Protein AF-0000000079966047 (afdb_homodimer)

Structure (mmCIF, N/CA/C/O backbone):
data_AF-0000000079966047-model_v1
#
loop_
_entity.id
_entity.type
_entity.pdbx_description
1 polymer 'Acyl-CoA thioesteras-like protein'
#
loop_
_atom_site.group_PDB
_atom_site.id
_atom_site.type_symbol
_atom_site.label_atom_id
_atom_site.label_alt_id
_atom_site.label_comp_id
_atom_site.label_asym_id
_atom_site.label_entity_id
_atom_site.label_seq_id
_atom_site.pdbx_PDB_ins_code
_atom_site.Cartn_x
_atom_site.Cartn_y
_atom_site.Cartn_z
_atom_site.occupancy
_atom_site.B_iso_or_equiv
_atom_site.auth_seq_id
_atom_site.auth_comp_id
_atom_site.auth_asym_id
_atom_site.auth_atom_id
_atom_site.pdbx_PDB_model_num
ATOM 1 N N . MET A 1 1 ? 0.87 34.688 -10.836 1 70.75 1 MET A N 1
ATOM 2 C CA . MET A 1 1 ? 0.702 35.031 -9.422 1 70.75 1 MET A CA 1
ATOM 3 C C . MET A 1 1 ? 1.287 33.938 -8.531 1 70.75 1 MET A C 1
ATOM 5 O O . MET A 1 1 ? 1.235 32.75 -8.883 1 70.75 1 MET A O 1
ATOM 9 N N . THR A 1 2 ? 1.997 34.312 -7.418 1 87.06 2 THR A N 1
ATOM 10 C CA . THR A 1 2 ? 2.645 33.406 -6.492 1 87.06 2 THR A CA 1
ATOM 11 C C . THR A 1 2 ? 1.641 32.844 -5.48 1 87.06 2 THR A C 1
ATOM 13 O O . THR A 1 2 ? 0.663 33.531 -5.145 1 87.06 2 THR A O 1
ATOM 16 N N . PRO A 1 3 ? 1.768 31.641 -5.086 1 93.75 3 PRO A N 1
ATOM 17 C CA . PRO A 1 3 ? 0.869 31.078 -4.07 1 93.75 3 PRO A CA 1
ATOM 18 C C . PRO A 1 3 ? 0.879 31.875 -2.77 1 93.75 3 PRO A C 1
ATOM 20 O O . PRO A 1 3 ? 1.898 32.469 -2.42 1 93.75 3 PRO A O 1
ATOM 23 N N . ILE A 1 4 ? -0.196 31.906 -2.059 1 94.44 4 ILE A N 1
ATOM 24 C CA . ILE A 1 4 ? -0.324 32.688 -0.82 1 94.44 4 ILE A CA 1
ATOM 25 C C . ILE A 1 4 ? 0.439 31.969 0.3 1 94.44 4 ILE A C 1
ATOM 27 O O . ILE A 1 4 ? 0.406 30.75 0.406 1 94.44 4 ILE A O 1
ATOM 31 N N . PRO A 1 5 ? 1.106 32.75 1.156 1 94.44 5 PRO A N 1
ATOM 32 C CA . PRO A 1 5 ? 1.844 32.125 2.268 1 94.44 5 PRO A CA 1
ATOM 33 C C . PRO A 1 5 ? 0.932 31.406 3.258 1 94.44 5 PRO A C 1
ATOM 35 O O . PRO A 1 5 ? -0.256 31.734 3.354 1 94.44 5 PRO A O 1
ATOM 38 N N . TYR A 1 6 ? 1.547 30.469 4.004 1 95.62 6 TYR A N 1
ATOM 39 C CA . TYR A 1 6 ? 0.713 29.703 4.914 1 95.62 6 TYR A CA 1
ATOM 40 C C . TYR A 1 6 ? 0.804 30.234 6.336 1 95.62 6 TYR A C 1
ATOM 42 O O . TYR A 1 6 ? 0.319 29.609 7.277 1 95.62 6 TYR A O 1
ATOM 50 N N . PHE A 1 7 ? 1.38 31.312 6.59 1 94.69 7 PHE A N 1
ATOM 51 C CA . PHE A 1 7 ? 1.262 32.125 7.793 1 94.69 7 PHE A CA 1
ATOM 52 C C . PHE A 1 7 ? 1.474 33.594 7.469 1 94.69 7 PHE A C 1
ATOM 54 O O . PHE A 1 7 ? 2.064 33.938 6.438 1 94.69 7 PHE A O 1
ATOM 61 N N . ASP A 1 8 ? 0.95 34.469 8.297 1 94.19 8 ASP A N 1
ATOM 62 C CA . ASP A 1 8 ? 1.024 35.906 7.984 1 94.19 8 ASP A CA 1
ATOM 63 C C . ASP A 1 8 ? 2.064 36.594 8.859 1 94.19 8 ASP A C 1
ATOM 65 O O . ASP A 1 8 ? 2.816 35.938 9.586 1 94.19 8 ASP A O 1
ATOM 69 N N . GLU A 1 9 ? 2.186 37.906 8.719 1 92.38 9 GLU A N 1
ATOM 70 C CA . GLU A 1 9 ? 3.197 38.719 9.406 1 92.38 9 GLU A CA 1
ATOM 71 C C . GLU A 1 9 ? 3 38.656 10.914 1 92.38 9 GLU A C 1
ATOM 73 O O . GLU A 1 9 ? 3.947 38.875 11.672 1 92.38 9 GLU A O 1
ATOM 78 N N . GLN A 1 10 ? 1.797 38.375 11.336 1 92.38 10 GLN A N 1
ATOM 79 C CA . GLN A 1 10 ? 1.496 38.25 12.758 1 92.38 10 GLN A CA 1
ATOM 80 C C . GLN A 1 10 ? 1.666 36.812 13.258 1 92.38 10 GLN A C 1
ATOM 82 O O . GLN A 1 10 ? 1.27 36.5 14.375 1 92.38 10 GLN A O 1
ATOM 87 N N . HIS A 1 11 ? 2.197 35.906 12.359 1 92.38 11 HIS A N 1
ATOM 88 C CA . HIS A 1 11 ? 2.502 34.531 12.672 1 92.38 11 HIS A CA 1
ATOM 89 C C . HIS A 1 11 ? 1.226 33.688 12.859 1 92.38 11 HIS A C 1
ATOM 91 O O . HIS A 1 11 ? 1.223 32.719 13.586 1 92.38 11 HIS A O 1
ATOM 97 N N . ARG A 1 12 ? 0.145 34.281 12.32 1 94.69 12 ARG A N 1
ATOM 98 C CA . ARG A 1 12 ? -1.071 33.469 12.297 1 94.69 12 ARG A CA 1
ATOM 99 C C . ARG A 1 12 ? -1.021 32.438 11.18 1 94.69 12 ARG A C 1
ATOM 101 O O . ARG A 1 12 ? -0.696 32.75 10.039 1 94.69 12 ARG A O 1
ATOM 108 N N . VAL A 1 13 ? -1.324 31.219 11.516 1 96.56 13 VAL A N 1
ATOM 109 C CA . VAL A 1 13 ? -1.108 30.078 10.625 1 96.56 13 VAL A CA 1
ATOM 110 C C . VAL A 1 13 ? -2.42 29.703 9.945 1 96.56 13 VAL A C 1
ATOM 112 O O . VAL A 1 13 ? -3.48 29.719 10.57 1 96.56 13 VAL A O 1
ATOM 115 N N . LEU A 1 14 ? -2.396 29.328 8.672 1 97.06 14 LEU A N 1
ATOM 116 C CA . LEU A 1 14 ? -3.576 29.016 7.867 1 97.06 14 LEU A CA 1
ATOM 117 C C . LEU A 1 14 ? -4.285 27.781 8.383 1 97.06 14 LEU A C 1
ATOM 119 O O . LEU A 1 14 ? -3.639 26.781 8.727 1 97.06 14 LEU A O 1
ATOM 123 N N . PRO A 1 15 ? -5.645 27.844 8.484 1 97.44 15 PRO A N 1
ATOM 124 C CA . PRO A 1 15 ? -6.402 26.641 8.805 1 97.44 15 PRO A CA 1
ATOM 125 C C . PRO A 1 15 ? -6.465 25.656 7.633 1 97.44 15 PRO A C 1
ATOM 127 O O . PRO A 1 15 ? -6.102 26.016 6.508 1 97.44 15 PRO A O 1
ATOM 130 N N . PHE A 1 16 ? -6.926 24.469 7.895 1 98.19 16 PHE A N 1
ATOM 131 C CA . PHE A 1 16 ? -6.82 23.375 6.938 1 98.19 16 PHE A CA 1
ATOM 132 C C . PHE A 1 16 ? -7.68 23.641 5.707 1 98.19 16 PHE A C 1
ATOM 134 O O . PHE A 1 16 ? -7.262 23.375 4.582 1 98.19 16 PHE A O 1
ATOM 141 N N . ASP A 1 17 ? -8.914 24.125 5.914 1 97.12 17 ASP A N 1
ATOM 142 C CA . ASP A 1 17 ? -9.828 24.344 4.801 1 97.12 17 ASP A CA 1
ATOM 143 C C . ASP A 1 17 ? -9.25 25.328 3.793 1 97.12 17 ASP A C 1
ATOM 145 O O . ASP A 1 17 ? -9.359 25.125 2.582 1 97.12 17 ASP A O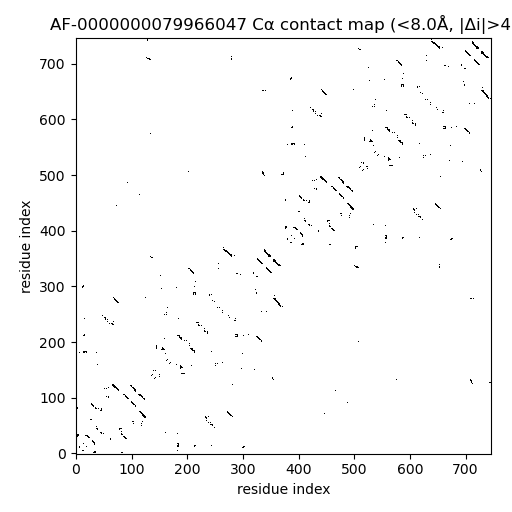 1
ATOM 149 N N . ARG A 1 18 ? -8.539 26.344 4.273 1 96.62 18 ARG A N 1
ATOM 150 C CA . ARG A 1 18 ? -7.91 27.328 3.402 1 96.62 18 ARG A CA 1
ATOM 151 C C . ARG A 1 18 ? -6.66 26.766 2.74 1 96.62 18 ARG A C 1
ATOM 153 O O . ARG A 1 18 ? -6.391 27.031 1.57 1 96.62 18 ARG A O 1
ATOM 160 N N . LEU A 1 19 ? -5.977 26 3.51 1 97.88 19 LEU A N 1
ATOM 161 C CA . LEU A 1 19 ? -4.77 25.359 2.992 1 97.88 19 LEU A CA 1
ATOM 162 C C . LEU A 1 19 ? -5.094 24.484 1.793 1 97.88 19 LEU A C 1
ATOM 164 O O . LEU A 1 19 ? -4.328 24.422 0.831 1 97.88 19 LEU A O 1
ATOM 168 N N . MET A 1 20 ? -6.234 23.797 1.813 1 98.06 20 MET A N 1
ATOM 169 C CA . MET A 1 20 ? -6.594 22.797 0.806 1 98.06 20 MET A CA 1
ATOM 170 C C . MET A 1 20 ? -7.422 23.438 -0.311 1 98.06 20 MET A C 1
ATOM 172 O O . MET A 1 20 ? -7.863 22.734 -1.228 1 98.06 20 MET A O 1
ATOM 176 N N . GLN A 1 21 ? -7.598 24.703 -0.255 1 97.62 21 GLN A N 1
ATOM 177 C CA . GLN A 1 21 ? -8.422 25.375 -1.257 1 97.62 21 GLN A CA 1
ATOM 178 C C . GLN A 1 21 ? -7.852 25.172 -2.658 1 97.62 21 GLN A C 1
ATOM 180 O O . GLN A 1 21 ? -6.637 25.25 -2.857 1 97.62 21 GLN A O 1
ATOM 185 N N . LEU A 1 22 ? -8.758 24.953 -3.643 1 98.12 22 LEU A N 1
ATOM 186 C CA . LEU A 1 22 ? -8.398 24.781 -5.047 1 98.12 22 LEU A CA 1
ATOM 187 C C . LEU A 1 22 ? -9.18 25.75 -5.926 1 98.12 22 LEU A C 1
ATOM 189 O O . LEU A 1 22 ? -10.359 26.016 -5.68 1 98.12 22 LEU A O 1
ATOM 193 N N . GLU A 1 23 ? -8.484 26.281 -6.879 1 98.19 23 GLU A N 1
ATOM 194 C CA . GLU A 1 23 ? -9.156 26.969 -7.973 1 98.19 23 GLU A CA 1
ATOM 195 C C . GLU A 1 23 ? -9.555 26 -9.078 1 98.19 23 GLU A C 1
ATOM 197 O O . GLU A 1 23 ? -8.734 25.219 -9.555 1 98.19 23 GLU A O 1
ATOM 202 N N . THR A 1 24 ? -10.805 26.109 -9.508 1 98.12 24 THR A N 1
ATOM 203 C CA . THR A 1 24 ? -11.266 25.266 -10.602 1 98.12 24 THR A CA 1
ATOM 204 C C . THR A 1 24 ? -10.891 25.859 -11.953 1 98.12 24 THR A C 1
ATOM 206 O O . THR A 1 24 ? -11.289 26.984 -12.266 1 98.12 24 THR A O 1
ATOM 209 N N . ILE A 1 25 ? -10.109 25.141 -12.703 1 97.81 25 ILE A N 1
ATOM 210 C CA . ILE A 1 25 ? -9.742 25.578 -14.047 1 97.81 25 ILE A CA 1
ATOM 211 C C . ILE A 1 25 ? -10.758 25.047 -15.055 1 97.81 25 ILE A C 1
ATOM 213 O O . ILE A 1 25 ? -11.211 25.781 -15.938 1 97.81 25 ILE A O 1
ATOM 217 N N . ASP A 1 26 ? -11.117 23.781 -14.93 1 97.69 26 ASP A N 1
ATOM 218 C CA . ASP A 1 26 ? -12.195 23.141 -15.672 1 97.69 26 ASP A CA 1
ATOM 219 C C . ASP A 1 26 ? -12.734 21.922 -14.922 1 97.69 26 ASP A C 1
ATOM 221 O O . ASP A 1 26 ? -12.477 21.766 -13.727 1 97.69 26 ASP A O 1
ATOM 225 N N . ASP A 1 27 ? -13.492 21.125 -15.586 1 96.94 27 ASP A N 1
ATOM 226 C CA . ASP A 1 27 ? -14.227 20.062 -14.906 1 96.94 27 ASP A CA 1
ATOM 227 C C . ASP A 1 27 ? -13.273 19.031 -14.312 1 96.94 27 ASP A C 1
ATOM 229 O O . ASP A 1 27 ? -13.664 18.25 -13.438 1 96.94 27 ASP A O 1
ATOM 233 N N . ARG A 1 28 ? -12.047 18.969 -14.75 1 97.88 28 ARG A N 1
ATOM 234 C CA . ARG A 1 28 ? -11.141 17.938 -14.281 1 97.88 28 ARG A CA 1
ATOM 235 C C . ARG A 1 28 ? -9.789 18.516 -13.875 1 97.88 28 ARG A C 1
ATOM 237 O O . ARG A 1 28 ? -8.844 17.781 -13.602 1 97.88 28 ARG A O 1
ATOM 244 N N . THR A 1 29 ? -9.641 19.812 -13.953 1 98.5 29 THR A N 1
ATOM 245 C CA . THR A 1 29 ? -8.352 20.438 -13.68 1 98.5 29 THR A CA 1
ATOM 246 C C . THR A 1 29 ? -8.484 21.484 -12.578 1 98.5 29 THR A C 1
ATOM 248 O O . THR A 1 29 ? -9.383 22.344 -12.625 1 98.5 29 THR A O 1
ATOM 251 N N . PHE A 1 30 ? -7.602 21.422 -11.633 1 98.62 30 PHE A N 1
ATOM 252 C CA . PHE A 1 30 ? -7.609 22.312 -10.469 1 98.62 30 PHE A CA 1
ATOM 253 C C . PHE A 1 30 ? -6.223 22.875 -10.219 1 98.62 30 PHE A C 1
ATOM 255 O O . PHE A 1 30 ? -5.219 22.312 -10.656 1 98.62 30 PHE A O 1
ATOM 262 N N . ARG A 1 31 ? -6.148 23.969 -9.531 1 98.19 31 ARG A N 1
ATOM 263 C CA . ARG A 1 31 ? -4.883 24.609 -9.195 1 98.19 31 ARG A CA 1
ATOM 264 C C . ARG A 1 31 ? -4.84 25.016 -7.727 1 98.19 31 ARG A C 1
ATOM 266 O O . ARG A 1 31 ? -5.82 25.531 -7.188 1 98.19 31 ARG A O 1
ATOM 273 N N . SER A 1 32 ? -3.73 24.734 -7.109 1 97.94 32 SER A N 1
ATOM 274 C CA . SER A 1 32 ? -3.578 25.109 -5.707 1 97.94 32 SER A CA 1
ATOM 275 C C . SER A 1 32 ? -3.566 26.625 -5.535 1 97.94 32 SER A C 1
ATOM 277 O O . SER A 1 32 ? -3.248 27.344 -6.473 1 97.94 32 SER A O 1
ATOM 279 N N . VAL A 1 33 ? -3.918 27.047 -4.336 1 97.69 33 VAL A N 1
ATOM 280 C CA . VAL A 1 33 ? -3.986 28.469 -4.02 1 97.69 33 VAL A CA 1
ATOM 281 C C . VAL A 1 33 ? -2.873 28.828 -3.037 1 97.69 33 VAL A C 1
ATOM 283 O O . VAL A 1 33 ? -2.158 29.812 -3.238 1 97.69 33 VAL A O 1
ATOM 286 N N . SER A 1 34 ? -2.697 28.016 -2.059 1 96.44 34 SER A N 1
ATOM 287 C CA . SER A 1 34 ? -1.728 28.266 -0.999 1 96.44 34 SER A CA 1
ATOM 288 C C . SER A 1 34 ? -0.377 27.641 -1.318 1 96.44 34 SER A C 1
ATOM 290 O O . SER A 1 34 ? -0.311 26.625 -2.016 1 96.44 34 SER A O 1
ATOM 292 N N . LYS A 1 35 ? 0.61 28.281 -0.821 1 94.38 35 LYS A N 1
ATOM 293 C CA . LYS A 1 35 ? 1.962 27.734 -0.907 1 94.38 35 LYS A CA 1
ATOM 294 C C . LYS A 1 35 ? 2.045 26.359 -0.246 1 94.38 35 LYS A C 1
ATOM 296 O O . LYS A 1 35 ? 1.516 26.172 0.85 1 94.38 35 LYS A O 1
ATOM 301 N N . ALA A 1 36 ? 2.699 25.438 -1.034 1 94.38 36 ALA A N 1
ATOM 302 C CA . ALA A 1 36 ? 2.963 24.141 -0.404 1 94.38 36 ALA A CA 1
ATOM 303 C C . ALA A 1 36 ? 3.959 24.297 0.744 1 94.38 36 ALA A C 1
ATOM 305 O O . ALA A 1 36 ? 4.922 25.047 0.646 1 94.38 36 ALA A O 1
ATOM 306 N N . TYR A 1 37 ? 3.699 23.562 1.81 1 95.5 37 TYR A N 1
ATOM 307 C CA . TYR A 1 37 ? 4.586 23.641 2.967 1 95.5 37 TYR A CA 1
ATOM 308 C C . TYR A 1 37 ? 6 23.203 2.598 1 95.5 37 TYR A C 1
ATOM 310 O O . TYR A 1 37 ? 6.195 22.172 1.962 1 95.5 37 TYR A O 1
ATOM 318 N N . SER A 1 38 ? 6.945 24 2.951 1 92.38 38 SER A N 1
ATOM 319 C CA . SER A 1 38 ? 8.359 23.75 2.725 1 92.38 38 SER A CA 1
ATOM 320 C C . SER A 1 38 ? 9.164 23.906 4.012 1 92.38 38 SER A C 1
ATOM 322 O O . SER A 1 38 ? 9.273 25.016 4.543 1 92.38 38 SER A O 1
ATOM 324 N N . PRO A 1 39 ? 9.805 22.906 4.48 1 83.44 39 PRO A N 1
ATOM 325 C CA . PRO A 1 39 ? 10.484 22.938 5.781 1 83.44 39 PRO A CA 1
ATOM 326 C C . PRO A 1 39 ? 11.617 23.969 5.824 1 83.44 39 PRO A C 1
ATOM 328 O O . PRO A 1 39 ? 11.867 24.562 6.875 1 83.44 39 PRO A O 1
ATOM 331 N N . THR A 1 40 ? 12.422 24.125 4.777 1 79.06 40 THR A N 1
ATOM 332 C CA . THR A 1 40 ? 13.578 25.016 4.797 1 79.06 40 THR A CA 1
ATOM 333 C C . THR A 1 4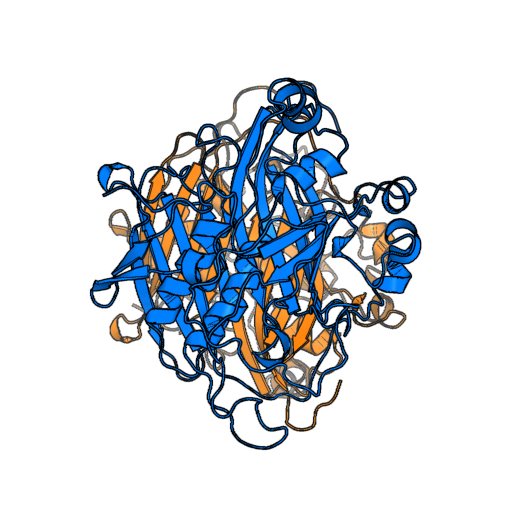0 ? 13.508 26.016 3.645 1 79.06 40 THR A C 1
ATOM 335 O O . THR A 1 40 ? 14.523 26.297 3 1 79.06 40 THR A O 1
ATOM 338 N N . GLY A 1 41 ? 12.32 26.438 3.311 1 74.75 41 GLY A N 1
ATOM 339 C CA . GLY A 1 41 ? 12.156 27.5 2.338 1 74.75 41 GLY A CA 1
ATOM 340 C C . GLY A 1 41 ? 12.367 27.047 0.907 1 74.75 41 GLY A C 1
ATOM 341 O O . GLY A 1 41 ? 12.656 27.859 0.027 1 74.75 41 GLY A O 1
ATOM 342 N N . GLY A 1 42 ? 12.32 25.75 0.685 1 71.81 42 GLY A N 1
ATOM 343 C CA . GLY A 1 42 ? 12.375 25.25 -0.675 1 71.81 42 GLY A CA 1
ATOM 344 C C . GLY A 1 42 ? 13.648 24.469 -0.965 1 71.81 42 GLY A C 1
ATOM 345 O O . GLY A 1 42 ? 13.711 23.719 -1.944 1 71.81 42 GLY A O 1
ATOM 346 N N . GLU A 1 43 ? 14.609 24.594 -0.245 1 70.94 43 GLU A N 1
ATOM 347 C CA . GLU A 1 43 ? 15.883 23.922 -0.471 1 70.94 43 GLU A CA 1
ATOM 348 C C . GLU A 1 43 ? 15.719 22.406 -0.466 1 70.94 43 GLU A C 1
ATOM 350 O O . GLU A 1 43 ? 16.391 21.688 -1.212 1 70.94 43 GLU A O 1
ATOM 355 N N . ASN A 1 44 ? 14.766 21.969 0.172 1 71.31 44 ASN A N 1
ATOM 356 C CA . ASN A 1 44 ? 14.57 20.516 0.309 1 71.31 44 ASN A CA 1
ATOM 357 C C . ASN A 1 44 ? 13.211 20.094 -0.236 1 71.31 44 ASN A C 1
ATOM 359 O O . ASN A 1 44 ? 12.664 19.062 0.184 1 71.31 44 ASN A O 1
ATOM 363 N N . GLY A 1 45 ? 12.688 20.922 -1.056 1 87.31 45 GLY A N 1
ATOM 364 C CA . GLY A 1 45 ? 11.398 20.562 -1.642 1 87.31 45 GLY A CA 1
ATOM 365 C C . GLY A 1 45 ? 10.219 20.922 -0.752 1 87.31 45 GLY A C 1
ATOM 366 O O . GLY A 1 45 ? 10.289 21.859 0.03 1 87.31 45 GLY A O 1
ATOM 367 N N . THR A 1 46 ? 9.109 20.297 -1.051 1 93.62 46 THR A N 1
ATOM 368 C CA . THR A 1 46 ? 7.875 20.562 -0.312 1 93.62 46 THR A CA 1
ATOM 369 C C . THR A 1 46 ? 7.414 19.297 0.419 1 93.62 46 THR A C 1
ATOM 371 O O . THR A 1 46 ? 7.844 18.188 0.089 1 93.62 46 THR A O 1
ATOM 374 N N . TYR A 1 47 ? 6.672 19.484 1.499 1 96.06 47 TYR A N 1
ATOM 375 C CA . TYR A 1 47 ? 6.062 18.406 2.277 1 96.06 47 TYR A CA 1
ATOM 376 C C . TYR A 1 47 ? 5.164 17.547 1.403 1 96.06 47 TYR A C 1
ATOM 378 O O . TYR A 1 47 ? 4.145 18.016 0.889 1 96.06 47 TYR A O 1
ATOM 386 N N . GLY A 1 48 ? 5.539 16.25 1.24 1 96.38 48 GLY A N 1
ATOM 387 C CA . GLY A 1 48 ? 4.809 15.352 0.367 1 96.38 48 GLY A CA 1
ATOM 388 C C . GLY A 1 48 ? 3.346 15.203 0.749 1 96.38 48 GLY A C 1
ATOM 389 O O . GLY A 1 48 ? 2.484 15.062 -0.12 1 96.38 48 GLY A O 1
ATOM 390 N N . GLY A 1 49 ? 3.076 15.242 2.072 1 97.75 49 GLY A N 1
ATOM 391 C CA . GLY A 1 49 ? 1.706 15.117 2.545 1 97.75 49 GLY A CA 1
ATOM 392 C C . GLY A 1 49 ? 0.794 16.219 2.021 1 97.75 49 GLY A C 1
ATOM 393 O O . GLY A 1 49 ? -0.426 16.047 1.982 1 97.75 49 GLY A O 1
ATOM 394 N N . HIS A 1 50 ? 1.402 17.359 1.658 1 97.69 50 HIS A N 1
ATOM 395 C CA . HIS A 1 50 ? 0.621 18.469 1.138 1 97.69 50 HIS A CA 1
ATOM 396 C C . HIS A 1 50 ? 0.025 18.141 -0.225 1 97.69 50 HIS A C 1
ATOM 398 O O . HIS A 1 50 ? -1.195 18.172 -0.399 1 97.69 50 HIS A O 1
ATOM 404 N N . VAL A 1 51 ? 0.869 17.781 -1.178 1 98.25 51 VAL A N 1
ATOM 405 C CA . VAL A 1 51 ? 0.393 17.469 -2.52 1 98.25 51 VAL A CA 1
ATOM 406 C C . VAL A 1 51 ? -0.469 16.203 -2.477 1 98.25 51 VAL A C 1
ATOM 408 O O . VAL A 1 51 ? -1.443 16.094 -3.223 1 98.25 51 VAL A O 1
ATOM 411 N N . PHE A 1 52 ? -0.1 15.25 -1.605 1 98.75 52 PHE A N 1
ATOM 412 C CA . PHE A 1 52 ? -0.827 14 -1.434 1 98.75 52 PHE A CA 1
ATOM 413 C C . PHE A 1 52 ? -2.277 14.266 -1.045 1 98.75 52 PHE A C 1
ATOM 415 O O . PHE A 1 52 ? -3.199 13.805 -1.722 1 98.75 52 PHE A O 1
ATOM 422 N N . ALA A 1 53 ? -2.5 15.039 -0.01 1 98.88 53 ALA A N 1
ATOM 423 C CA . ALA A 1 53 ? -3.836 15.367 0.483 1 98.88 53 ALA A CA 1
ATOM 424 C C . ALA A 1 53 ? -4.598 16.234 -0.52 1 98.88 53 ALA A C 1
ATOM 426 O O . ALA A 1 53 ? -5.789 16.016 -0.746 1 98.88 53 ALA A O 1
ATOM 427 N N . GLN A 1 54 ? -3.93 17.156 -1.085 1 98.75 54 GLN A N 1
ATOM 428 C CA . GLN A 1 54 ? -4.602 18.062 -2.004 1 98.75 54 GLN A CA 1
ATOM 429 C C . GLN A 1 54 ? -5.008 17.359 -3.291 1 98.75 54 GLN A C 1
ATOM 431 O O . GLN A 1 54 ? -6.039 17.672 -3.885 1 98.75 54 GLN A O 1
ATOM 436 N N . ALA A 1 55 ? -4.191 16.422 -3.748 1 98.94 55 ALA A N 1
ATOM 437 C CA . ALA A 1 55 ? -4.57 15.602 -4.898 1 98.94 55 ALA A CA 1
ATOM 438 C C . ALA A 1 55 ? -5.836 14.797 -4.605 1 98.94 55 ALA A C 1
ATOM 440 O O . ALA A 1 55 ? -6.719 14.688 -5.457 1 98.94 55 ALA A O 1
ATOM 441 N N . ALA A 1 56 ? -5.891 14.25 -3.453 1 98.94 56 ALA A N 1
ATOM 442 C CA . ALA A 1 56 ? -7.098 13.539 -3.035 1 98.94 56 ALA A CA 1
ATOM 443 C C . ALA A 1 56 ? -8.312 14.469 -3.051 1 98.94 56 ALA A C 1
ATOM 445 O O . ALA A 1 56 ? -9.398 14.07 -3.477 1 98.94 56 ALA A O 1
ATOM 446 N N . TRP A 1 57 ? -8.094 15.648 -2.58 1 98.88 57 TRP A N 1
ATOM 447 C CA . TRP A 1 57 ? -9.172 16.625 -2.559 1 98.88 57 TRP A CA 1
ATOM 448 C C . TRP A 1 57 ? -9.625 16.969 -3.975 1 98.88 57 TRP A C 1
ATOM 450 O O . TRP A 1 57 ? -10.828 17.062 -4.246 1 98.88 57 TRP A O 1
ATOM 460 N N . ALA A 1 58 ? -8.656 17.172 -4.875 1 98.94 58 ALA A N 1
ATOM 461 C CA . ALA A 1 58 ? -8.984 17.406 -6.277 1 98.94 58 ALA A CA 1
ATOM 462 C C . ALA A 1 58 ? -9.805 16.25 -6.855 1 98.94 58 ALA A C 1
ATOM 464 O O . ALA A 1 58 ? -10.812 16.484 -7.531 1 98.94 58 ALA A O 1
ATOM 465 N N . ALA A 1 59 ? -9.383 15.055 -6.594 1 98.88 59 ALA A N 1
ATOM 466 C CA . ALA A 1 59 ? -10.117 13.875 -7.059 1 98.88 59 ALA A CA 1
ATOM 467 C C . ALA A 1 59 ? -11.539 13.867 -6.508 1 98.88 59 ALA A C 1
ATOM 469 O O . ALA A 1 59 ? -12.492 13.57 -7.238 1 98.88 59 ALA A O 1
ATOM 470 N N . ALA A 1 60 ? -11.68 14.211 -5.266 1 98.69 60 ALA A N 1
ATOM 471 C CA . ALA A 1 60 ? -12.977 14.188 -4.59 1 98.69 60 ALA A CA 1
ATOM 472 C C . ALA A 1 60 ? -13.945 15.172 -5.238 1 98.69 60 ALA A C 1
ATOM 474 O O . ALA A 1 60 ? -15.164 14.969 -5.195 1 98.69 60 ALA A O 1
ATOM 475 N N . GLN A 1 61 ? -13.414 16.203 -5.859 1 98.19 61 GLN A N 1
ATOM 476 C CA . GLN A 1 61 ? -14.258 17.188 -6.527 1 98.19 61 GLN A CA 1
ATOM 477 C C . GLN A 1 61 ? -14.922 16.594 -7.762 1 98.19 61 GLN A C 1
ATOM 479 O O . GLN A 1 61 ? -15.859 17.188 -8.312 1 98.19 61 GLN A O 1
ATOM 484 N N . THR A 1 62 ? -14.492 15.469 -8.195 1 98.5 62 THR A N 1
ATOM 485 C CA . THR A 1 62 ? -14.961 14.93 -9.469 1 98.5 62 THR A CA 1
ATOM 486 C C . THR A 1 62 ? -15.82 13.688 -9.242 1 98.5 62 THR A C 1
ATOM 488 O O . THR A 1 62 ? -16.188 13 -10.195 1 98.5 62 THR A O 1
ATOM 491 N N . VAL A 1 63 ? -16.094 13.328 -8.039 1 97.94 63 VAL A N 1
ATOM 492 C CA . VAL A 1 63 ? -16.969 12.203 -7.738 1 97.94 63 VAL A CA 1
ATOM 493 C C . VAL A 1 63 ? -18.297 12.719 -7.191 1 97.94 63 VAL A C 1
ATOM 495 O O . VAL A 1 63 ? -18.359 13.812 -6.625 1 97.94 63 VAL A O 1
ATOM 498 N N . ASP A 1 64 ? -19.328 11.961 -7.328 1 96.44 64 ASP A N 1
ATOM 499 C CA . ASP A 1 64 ? -20.656 12.352 -6.844 1 96.44 64 ASP A CA 1
ATOM 500 C C . ASP A 1 64 ? -20.688 12.414 -5.32 1 96.44 64 ASP A C 1
ATOM 502 O O . ASP A 1 64 ? -19.906 11.734 -4.648 1 96.44 64 ASP A O 1
ATOM 506 N N . GLU A 1 65 ? -21.625 13.211 -4.805 1 95.69 65 GLU A N 1
ATOM 507 C CA . GLU A 1 65 ? -21.859 13.18 -3.367 1 95.69 65 GLU A CA 1
ATOM 508 C C . GLU A 1 65 ? -22.25 11.773 -2.906 1 95.69 65 GLU A C 1
ATOM 510 O O . GLU A 1 65 ? -22.828 11 -3.67 1 95.69 65 GLU A O 1
ATOM 515 N N . GLY A 1 66 ? -21.875 11.484 -1.777 1 95.69 66 GLY A N 1
ATOM 516 C CA . GLY A 1 66 ? -22.141 10.156 -1.254 1 95.69 66 GLY A CA 1
ATOM 517 C C . GLY A 1 66 ? -20.922 9.258 -1.249 1 95.69 66 GLY A C 1
ATOM 518 O O . GLY A 1 66 ? -20.906 8.227 -0.582 1 95.69 66 GLY A O 1
ATOM 519 N N . PHE A 1 67 ? -19.906 9.648 -2.006 1 97.62 67 PHE A N 1
ATOM 520 C CA . PHE A 1 67 ? -18.672 8.875 -2.057 1 97.62 67 PHE A CA 1
ATOM 521 C C . PHE A 1 67 ? -17.641 9.43 -1.083 1 97.62 67 PHE A C 1
ATOM 523 O O . PHE A 1 67 ? -17.453 10.641 -1.002 1 97.62 67 PHE A O 1
ATOM 530 N N . LEU A 1 68 ? -17.031 8.516 -0.312 1 98.06 68 LEU A N 1
ATOM 531 C CA . LEU A 1 68 ? -15.938 8.836 0.61 1 98.06 68 LEU A CA 1
ATOM 532 C C . LEU A 1 68 ? -14.672 8.078 0.232 1 98.06 68 LEU A C 1
ATOM 534 O O . LEU A 1 68 ? -14.711 6.883 -0.059 1 98.06 68 LEU A O 1
ATOM 538 N N . ILE A 1 69 ? -13.594 8.789 0.215 1 98.75 69 ILE A N 1
ATOM 539 C CA . ILE A 1 69 ? -12.336 8.141 -0.13 1 98.75 69 ILE A CA 1
ATOM 540 C C . ILE A 1 69 ? -12.008 7.066 0.904 1 98.75 69 ILE A C 1
ATOM 542 O O . ILE A 1 69 ? -12.188 7.277 2.105 1 98.75 69 ILE A O 1
ATOM 546 N N . HIS A 1 70 ? -11.5 5.887 0.434 1 98.25 70 HIS A N 1
ATOM 547 C CA . HIS A 1 70 ? -11.133 4.844 1.385 1 98.25 70 HIS A CA 1
ATOM 548 C C . HIS A 1 70 ? -9.727 4.316 1.109 1 98.25 70 HIS A C 1
ATOM 550 O O . HIS A 1 70 ? -9.148 3.613 1.94 1 98.25 70 HIS A O 1
ATOM 556 N N . ASN A 1 71 ? -9.195 4.617 -0.032 1 98.81 71 ASN A N 1
ATOM 557 C CA . ASN A 1 71 ? -7.879 4.109 -0.409 1 98.81 71 ASN A CA 1
ATOM 558 C C . ASN A 1 71 ? -7.176 5.043 -1.393 1 98.81 71 ASN A C 1
ATOM 560 O O . ASN A 1 71 ? -7.793 5.52 -2.348 1 98.81 71 ASN A O 1
ATOM 564 N N . ILE A 1 72 ? -5.906 5.285 -1.127 1 98.94 72 ILE A N 1
ATOM 565 C CA . ILE A 1 72 ? -5.109 6.113 -2.025 1 98.94 72 ILE A CA 1
ATOM 566 C C . ILE A 1 72 ? -3.654 5.656 -1.995 1 98.94 72 ILE A C 1
ATOM 568 O O . ILE A 1 72 ? -3.121 5.328 -0.932 1 98.94 72 ILE A O 1
ATOM 572 N N . THR A 1 73 ? -3.029 5.535 -3.115 1 98.94 73 THR A N 1
ATOM 573 C CA . THR A 1 73 ? -1.584 5.387 -3.244 1 98.94 73 THR A CA 1
ATOM 574 C C . THR A 1 73 ? -1.011 6.465 -4.16 1 98.94 73 THR A C 1
ATOM 576 O O . THR A 1 73 ? -1.51 6.672 -5.27 1 98.94 73 THR A O 1
ATOM 579 N N . GLY A 1 74 ? -0.054 7.133 -3.654 1 98.81 74 GLY A N 1
ATOM 580 C CA . GLY A 1 74 ? 0.596 8.195 -4.406 1 98.81 74 GLY A CA 1
ATOM 581 C C . GLY A 1 74 ? 2.064 7.93 -4.668 1 98.81 74 GLY A C 1
ATOM 582 O O . GLY A 1 74 ? 2.727 7.238 -3.891 1 98.81 74 GLY A O 1
ATOM 583 N N . TRP A 1 75 ? 2.57 8.539 -5.758 1 98.62 75 TRP A N 1
ATOM 584 C CA . TRP A 1 75 ? 3.953 8.406 -6.203 1 98.62 75 TRP A CA 1
ATOM 585 C C . TRP A 1 75 ? 4.609 9.781 -6.344 1 98.62 75 TRP A C 1
ATOM 587 O O . TRP A 1 75 ? 4.125 10.633 -7.094 1 98.62 75 TRP A O 1
ATOM 597 N N . PHE A 1 76 ? 5.672 9.914 -5.637 1 97.38 76 PHE A N 1
ATOM 598 C CA . PHE A 1 76 ? 6.441 11.148 -5.676 1 97.38 76 PHE A CA 1
ATOM 599 C C . PHE A 1 76 ? 7.582 11.047 -6.68 1 97.38 76 PHE A C 1
ATOM 601 O O . PHE A 1 76 ? 8.555 10.328 -6.449 1 97.38 76 PHE A O 1
ATOM 608 N N . THR A 1 77 ? 7.496 11.844 -7.777 1 95.75 77 THR A N 1
ATOM 609 C CA . THR A 1 77 ? 8.438 11.641 -8.867 1 95.75 77 THR A CA 1
ATOM 610 C C . THR A 1 77 ? 9.43 12.797 -8.953 1 95.75 77 THR A C 1
ATOM 612 O O . THR A 1 77 ? 10.562 12.617 -9.406 1 95.75 77 THR A O 1
ATOM 615 N N . LEU A 1 78 ? 9.023 14 -8.547 1 93.5 78 LEU A N 1
ATOM 616 C CA . LEU A 1 78 ? 9.906 15.164 -8.492 1 93.5 78 LEU A CA 1
ATOM 617 C C . LEU A 1 78 ? 9.656 15.984 -7.234 1 93.5 78 LEU A C 1
ATOM 619 O O . LEU A 1 78 ? 8.547 15.969 -6.691 1 93.5 78 LEU A O 1
ATOM 623 N N . SER A 1 79 ? 10.695 16.703 -6.828 1 91.81 79 SER A N 1
ATOM 624 C CA . SER A 1 79 ? 10.539 17.609 -5.703 1 91.81 79 SER A CA 1
ATOM 625 C C . SER A 1 79 ? 9.617 18.781 -6.059 1 91.81 79 SER A C 1
ATOM 627 O O . SER A 1 79 ? 9.664 19.297 -7.18 1 91.81 79 SER A O 1
ATOM 629 N N . GLY A 1 80 ? 8.805 19.172 -5.105 1 92.38 80 GLY A N 1
ATOM 630 C CA . GLY A 1 80 ? 7.961 20.344 -5.305 1 92.38 80 GLY A CA 1
ATOM 631 C C . GLY A 1 80 ? 8.711 21.656 -5.152 1 92.38 80 GLY A C 1
ATOM 632 O O . GLY A 1 80 ? 9.719 21.719 -4.441 1 92.38 80 GLY A O 1
ATOM 633 N N . ASN A 1 81 ? 8.211 22.641 -5.879 1 92.56 81 ASN A N 1
ATOM 634 C CA . ASN A 1 81 ? 8.664 24.031 -5.738 1 92.56 81 ASN A CA 1
ATOM 635 C C . ASN A 1 81 ? 7.621 24.891 -5.031 1 92.56 81 ASN A C 1
ATOM 637 O O . ASN A 1 81 ? 6.57 25.203 -5.598 1 92.56 81 ASN A O 1
ATOM 641 N N . PRO A 1 82 ? 7.926 25.312 -3.807 1 92.94 82 PRO A N 1
ATOM 642 C CA . PRO A 1 82 ? 6.918 26.047 -3.045 1 92.94 82 PRO A CA 1
ATOM 643 C C . PRO A 1 82 ? 6.547 27.375 -3.693 1 92.94 82 PRO A C 1
ATOM 645 O O . PRO A 1 82 ? 5.543 27.984 -3.328 1 92.94 82 PRO A O 1
ATOM 648 N N . ALA A 1 83 ? 7.32 27.844 -4.629 1 92.38 83 ALA A N 1
ATOM 649 C CA . ALA A 1 83 ? 7.07 29.125 -5.277 1 92.38 83 ALA A CA 1
ATOM 650 C C . ALA A 1 83 ? 6.102 28.984 -6.445 1 92.38 83 ALA A C 1
ATOM 652 O O . ALA A 1 83 ? 5.672 29.969 -7.039 1 92.38 83 ALA A O 1
ATOM 653 N N . GLU A 1 84 ? 5.727 27.797 -6.73 1 93.25 84 GLU A N 1
ATOM 654 C CA . GLU A 1 84 ? 4.84 27.531 -7.859 1 93.25 84 GLU A CA 1
ATOM 655 C C . GLU A 1 84 ? 3.57 26.812 -7.41 1 93.25 84 GLU A C 1
ATOM 657 O O . GLU A 1 84 ? 3.598 26.016 -6.465 1 93.25 84 GLU A O 1
ATOM 662 N N . HIS A 1 85 ? 2.496 27.094 -8.164 1 96.25 85 HIS A N 1
ATOM 663 C CA . HIS A 1 85 ? 1.242 26.391 -7.914 1 96.25 85 HIS A CA 1
ATOM 664 C C . HIS A 1 85 ? 1.313 24.953 -8.406 1 96.25 85 HIS A C 1
ATOM 666 O O . HIS A 1 85 ? 1.985 24.656 -9.398 1 96.25 85 HIS A O 1
ATOM 672 N N . PHE A 1 86 ? 0.634 24.062 -7.691 1 96.88 86 PHE A N 1
ATOM 673 C CA . PHE A 1 86 ? 0.355 22.734 -8.227 1 96.88 86 PHE A CA 1
ATOM 674 C C . PHE A 1 86 ? -0.837 22.781 -9.18 1 96.88 86 PHE A C 1
ATOM 676 O O . PHE A 1 86 ? -1.829 23.453 -8.906 1 96.88 86 PHE A O 1
ATOM 683 N N . VAL A 1 87 ? -0.751 22.094 -10.242 1 98 87 VAL A N 1
ATOM 684 C CA . VAL A 1 87 ? -1.893 21.859 -11.125 1 98 87 VAL A CA 1
ATOM 685 C C . VAL A 1 87 ? -2.279 20.391 -11.086 1 98 87 VAL A C 1
ATOM 687 O O . VAL A 1 87 ? -1.451 19.516 -11.359 1 98 87 VAL A O 1
ATOM 690 N N . PHE A 1 88 ? -3.49 20.156 -10.734 1 98.5 88 PHE A N 1
ATOM 691 C CA . PHE A 1 88 ? -4.02 18.797 -10.602 1 98.5 88 PHE A CA 1
ATOM 692 C C . PHE A 1 88 ? -4.926 18.453 -11.773 1 98.5 88 PHE A C 1
ATOM 694 O O . PHE A 1 88 ? -5.906 19.156 -12.039 1 98.5 88 PHE A O 1
ATOM 701 N N . THR A 1 89 ? -4.605 17.406 -12.469 1 98.44 89 THR A N 1
ATOM 702 C CA . THR A 1 89 ? -5.469 16.891 -13.523 1 98.44 89 THR A CA 1
ATOM 703 C C . THR A 1 89 ? -6.047 15.531 -13.125 1 98.44 89 THR A C 1
ATOM 705 O O . THR A 1 89 ? -5.305 14.578 -12.891 1 98.44 89 THR A O 1
ATOM 708 N N . VAL A 1 90 ? -7.379 15.477 -13.055 1 98.81 90 VAL A N 1
ATOM 709 C CA . VAL A 1 90 ? -8.062 14.273 -12.578 1 98.81 90 VAL A CA 1
ATOM 710 C C . VAL A 1 90 ? -8.594 13.477 -13.773 1 98.81 90 VAL A C 1
ATOM 712 O O . VAL A 1 90 ? -9.227 14.039 -14.664 1 98.81 90 VAL A O 1
ATOM 715 N N . HIS A 1 91 ? -8.281 12.203 -13.758 1 98.19 91 HIS A N 1
ATOM 716 C CA . HIS A 1 91 ? -8.781 11.281 -14.773 1 98.19 91 HIS A CA 1
ATOM 717 C C . HIS A 1 91 ? -9.711 10.242 -14.156 1 98.19 91 HIS A C 1
ATOM 719 O O . HIS A 1 91 ? -9.344 9.555 -13.203 1 98.19 91 HIS A O 1
ATOM 725 N N . LYS A 1 92 ? -10.906 10.141 -14.82 1 98 92 LYS A N 1
ATOM 726 C CA . LYS A 1 92 ? -11.859 9.125 -14.383 1 98 92 LYS A CA 1
ATOM 727 C C . LYS A 1 92 ? -11.453 7.738 -14.867 1 98 92 LYS A C 1
ATOM 729 O O . LYS A 1 92 ? -11.344 7.508 -16.078 1 98 92 LYS A O 1
ATOM 734 N N . ILE A 1 93 ? -11.25 6.844 -13.961 1 97.75 93 ILE A N 1
ATOM 735 C CA . ILE A 1 93 ? -10.977 5.457 -14.32 1 97.75 93 ILE A CA 1
ATOM 736 C C . ILE A 1 93 ? -12.289 4.684 -14.414 1 97.75 93 ILE A C 1
ATOM 738 O O . ILE A 1 93 ? -12.539 3.988 -15.398 1 97.75 93 ILE A O 1
ATOM 742 N N . ARG A 1 94 ? -13.102 4.906 -13.328 1 96.56 94 ARG A N 1
ATOM 743 C CA . ARG A 1 94 ? -14.383 4.207 -13.336 1 96.56 94 ARG A CA 1
ATOM 744 C C . ARG A 1 94 ? -15.344 4.82 -12.328 1 96.56 94 ARG A C 1
ATOM 746 O O . ARG A 1 94 ? -14.938 5.219 -11.234 1 96.56 94 ARG A O 1
ATOM 753 N N . ASP A 1 95 ? -16.578 4.871 -12.719 1 96.5 95 ASP A N 1
ATOM 754 C CA . ASP A 1 95 ? -17.688 5.102 -11.805 1 96.5 95 ASP A CA 1
ATOM 755 C C . ASP A 1 95 ? -18.594 3.873 -11.727 1 96.5 95 ASP A C 1
ATOM 757 O O . ASP A 1 95 ? -19.391 3.631 -12.625 1 96.5 95 ASP A O 1
ATOM 761 N N . GLY A 1 96 ? -18.359 3.133 -10.656 1 93.06 96 GLY A N 1
ATOM 762 C CA . GLY A 1 96 ? -19.281 2.043 -10.391 1 93.06 96 GLY A CA 1
ATOM 763 C C . GLY A 1 96 ? -20.422 2.436 -9.469 1 93.06 96 GLY A C 1
ATOM 764 O O . GLY A 1 96 ? -20.547 3.605 -9.102 1 93.06 96 GLY A O 1
ATOM 765 N N . PHE A 1 97 ? -21.203 1.437 -9.164 1 91.75 97 PHE A N 1
ATOM 766 C CA . PHE A 1 97 ? -22.344 1.704 -8.297 1 91.75 97 PHE A CA 1
ATOM 767 C C . PHE A 1 97 ? -21.875 2.037 -6.883 1 91.75 97 PHE A C 1
ATOM 769 O O . PHE A 1 97 ? -22.312 3.031 -6.297 1 91.75 97 PHE A O 1
ATOM 776 N N . ASN A 1 98 ? -20.953 1.264 -6.367 1 93.75 98 ASN A N 1
ATOM 777 C CA . ASN A 1 98 ? -20.547 1.435 -4.973 1 93.75 98 ASN A CA 1
ATOM 778 C C . ASN A 1 98 ? -19.156 2.051 -4.859 1 93.75 98 ASN A C 1
ATOM 780 O O . ASN A 1 98 ? -18.781 2.535 -3.791 1 93.75 98 ASN A O 1
ATOM 784 N N . TYR A 1 99 ? -18.422 1.994 -5.961 1 96.38 99 TYR A N 1
ATOM 785 C CA . TYR A 1 99 ? -17.047 2.471 -5.934 1 96.38 99 TYR A CA 1
ATOM 786 C C . TYR A 1 99 ? -16.766 3.4 -7.105 1 96.38 99 TYR A C 1
ATOM 788 O O . TYR A 1 99 ? -17.328 3.23 -8.188 1 96.38 99 TYR A O 1
ATOM 796 N N . ALA A 1 100 ? -15.945 4.332 -6.895 1 98.06 100 ALA A N 1
ATOM 797 C CA . ALA A 1 100 ? -15.422 5.227 -7.926 1 98.06 100 ALA A CA 1
ATOM 798 C C . ALA A 1 100 ? -13.906 5.359 -7.816 1 98.06 100 ALA A C 1
ATOM 800 O O . ALA A 1 100 ? -13.359 5.434 -6.711 1 98.06 100 ALA A O 1
ATOM 801 N N . THR A 1 101 ? -13.227 5.309 -8.938 1 98.56 101 THR A N 1
ATOM 802 C CA . THR A 1 101 ? -11.773 5.371 -8.953 1 98.56 101 THR A CA 1
ATOM 803 C C . THR A 1 101 ? -11.289 6.512 -9.844 1 98.56 101 THR A C 1
ATOM 805 O O . THR A 1 101 ? -11.805 6.707 -10.945 1 98.56 101 THR A O 1
ATOM 808 N N . ARG A 1 102 ? -10.367 7.305 -9.336 1 98.88 102 ARG A N 1
ATOM 809 C CA . ARG A 1 102 ? -9.758 8.422 -10.055 1 98.88 102 ARG A CA 1
ATOM 810 C C . ARG A 1 102 ? -8.242 8.312 -10.039 1 98.88 102 ARG A C 1
ATOM 812 O O . ARG A 1 102 ? -7.652 7.836 -9.062 1 98.88 102 ARG A O 1
ATOM 819 N N . SER A 1 103 ? -7.648 8.695 -11.094 1 98.69 103 SER A N 1
ATOM 820 C CA . SER A 1 103 ? -6.219 8.984 -11.102 1 98.69 103 SER A CA 1
ATOM 821 C C . SER A 1 103 ? -5.953 10.484 -11.18 1 98.69 103 SER A C 1
ATOM 823 O O . SER A 1 103 ? -6.703 11.219 -11.828 1 98.69 103 SER A O 1
ATOM 825 N N . VAL A 1 104 ? -4.914 10.961 -10.508 1 98.88 104 VAL A N 1
ATOM 826 C CA . VAL A 1 104 ? -4.551 12.375 -10.508 1 98.88 104 VAL A CA 1
ATOM 827 C C . VAL A 1 104 ? -3.092 12.539 -10.93 1 98.88 104 VAL A C 1
ATOM 829 O O . VAL A 1 104 ? -2.215 11.812 -10.445 1 98.88 104 VAL A O 1
ATOM 832 N N . THR A 1 105 ? -2.848 13.422 -11.828 1 98.25 105 THR A N 1
ATOM 833 C CA . THR A 1 105 ? -1.503 13.844 -12.203 1 98.25 105 THR A CA 1
ATOM 834 C C . THR A 1 105 ? -1.255 15.289 -11.773 1 98.25 105 THR A C 1
ATOM 836 O O . THR A 1 105 ? -2.09 16.156 -12.016 1 98.25 105 THR A O 1
ATOM 839 N N . VAL A 1 106 ? -0.122 15.516 -11.156 1 98.38 106 VAL A N 1
ATOM 840 C CA . VAL A 1 106 ? 0.191 16.844 -10.656 1 98.38 106 VAL A CA 1
ATOM 841 C C . VAL A 1 106 ? 1.444 17.375 -11.344 1 98.38 106 VAL A C 1
ATOM 843 O O . VAL A 1 106 ? 2.461 16.688 -11.422 1 98.38 106 VAL A O 1
ATOM 846 N N . THR A 1 107 ? 1.313 18.625 -11.812 1 97.31 107 THR A N 1
ATOM 847 C CA . THR A 1 107 ? 2.445 19.312 -12.43 1 97.31 107 THR A CA 1
ATOM 848 C C . THR A 1 107 ? 2.609 20.719 -11.852 1 97.31 107 THR A C 1
ATOM 850 O O . THR A 1 107 ? 1.681 21.266 -11.25 1 97.31 107 THR A O 1
ATOM 853 N N . GLN A 1 108 ? 3.723 21.391 -11.836 1 93.12 108 GLN A N 1
ATOM 854 C CA . GLN A 1 108 ? 3.955 22.797 -11.531 1 93.12 108 GLN A CA 1
ATOM 855 C C . GLN A 1 108 ? 4.371 23.562 -12.773 1 93.12 108 GLN A C 1
ATOM 857 O O . GLN A 1 108 ? 3.908 24.688 -13 1 93.12 108 GLN A O 1
ATOM 862 N N . ALA A 1 109 ? 5.32 23.094 -13.555 1 81.81 109 ALA A N 1
ATOM 863 C CA . ALA A 1 109 ? 5.629 23.531 -14.906 1 81.81 109 ALA A CA 1
ATOM 864 C C . ALA A 1 109 ? 5.578 22.359 -15.891 1 81.81 109 ALA A C 1
ATOM 866 O O . ALA A 1 109 ? 6.301 21.375 -15.727 1 81.81 109 ALA A O 1
ATOM 867 N N . ALA A 1 110 ? 4.672 22.578 -16.766 1 72.44 110 ALA A N 1
ATOM 868 C CA . ALA A 1 110 ? 4.41 21.469 -17.672 1 72.44 110 ALA A CA 1
ATOM 869 C C . ALA A 1 110 ? 5.711 20.891 -18.219 1 72.44 110 ALA A C 1
ATOM 871 O O . ALA A 1 110 ? 5.836 19.672 -18.375 1 72.44 110 ALA A O 1
ATOM 872 N N . GLU A 1 111 ? 6.598 21.688 -18.375 1 77.75 111 GLU A N 1
ATOM 873 C CA . GLU A 1 111 ? 7.832 21.266 -19.031 1 77.75 111 GLU A CA 1
ATOM 874 C C . GLU A 1 111 ? 8.68 20.391 -18.109 1 77.75 111 GLU A C 1
ATOM 876 O O . GLU A 1 111 ? 9.555 19.656 -18.562 1 77.75 111 GLU A O 1
ATOM 881 N N . LYS A 1 112 ? 8.328 20.438 -16.859 1 82.5 112 LYS A N 1
ATOM 882 C CA . LYS A 1 112 ? 9.141 19.703 -15.891 1 82.5 112 LYS A CA 1
ATOM 883 C C . LYS A 1 112 ? 8.617 18.281 -15.703 1 82.5 112 LYS A C 1
ATOM 885 O O . LYS A 1 112 ? 9.305 17.438 -15.125 1 82.5 112 LYS A O 1
ATOM 890 N N . GLY A 1 113 ? 7.422 18.016 -16.188 1 90.94 113 GLY A N 1
ATOM 891 C CA . GLY A 1 113 ? 6.879 16.672 -16.094 1 90.94 113 GLY A CA 1
ATOM 892 C C . GLY A 1 113 ? 6.012 16.469 -14.859 1 90.94 113 GLY A C 1
ATOM 893 O O . GLY A 1 113 ? 5.652 17.438 -14.18 1 90.94 113 GLY A O 1
ATOM 894 N N . THR A 1 114 ? 5.629 15.234 -14.695 1 95.38 114 THR A N 1
ATOM 895 C CA . THR A 1 114 ? 4.766 14.867 -13.578 1 95.38 114 THR A CA 1
ATOM 896 C C . THR A 1 114 ? 5.559 14.805 -12.273 1 95.38 114 THR A C 1
ATOM 898 O O . THR A 1 114 ? 6.512 14.039 -12.156 1 95.38 114 THR A O 1
ATOM 901 N N . MET A 1 115 ? 5.145 15.648 -11.391 1 95.12 115 MET A N 1
ATOM 902 C CA . MET A 1 115 ? 5.867 15.664 -10.117 1 95.12 115 MET A CA 1
ATOM 903 C C . MET A 1 115 ? 5.246 14.695 -9.125 1 95.12 115 MET A C 1
ATOM 905 O O . MET A 1 115 ? 5.91 14.242 -8.195 1 95.12 115 MET A O 1
ATOM 909 N N . PHE A 1 116 ? 4.02 14.422 -9.273 1 97.69 116 PHE A N 1
ATOM 910 C CA . PHE A 1 116 ? 3.279 13.531 -8.383 1 97.69 116 PHE A CA 1
ATOM 911 C C . PHE A 1 116 ? 2.098 12.898 -9.109 1 97.69 116 PHE A C 1
ATOM 913 O O . PHE A 1 116 ? 1.487 13.531 -9.977 1 97.69 116 PHE A O 1
ATOM 920 N N . THR A 1 117 ? 1.773 11.664 -8.828 1 98.75 117 THR A N 1
ATOM 921 C CA . THR A 1 117 ? 0.554 11.023 -9.312 1 98.75 117 THR A CA 1
ATOM 922 C C . THR A 1 117 ? -0.024 10.086 -8.258 1 98.75 117 THR A C 1
ATOM 924 O O . THR A 1 117 ? 0.704 9.602 -7.391 1 98.75 117 THR A O 1
ATOM 927 N N . CYS A 1 118 ? -1.318 9.906 -8.328 1 98.88 118 CYS A N 1
ATOM 928 C CA . CYS A 1 118 ? -1.938 8.984 -7.387 1 98.88 118 CYS A CA 1
ATOM 929 C C . CYS A 1 118 ? -3.211 8.383 -7.973 1 98.88 118 CYS A C 1
ATOM 931 O O . CYS A 1 118 ? -3.711 8.852 -8.992 1 98.88 118 CYS A O 1
ATOM 933 N N . THR A 1 119 ? -3.568 7.305 -7.441 1 98.88 119 THR A N 1
ATOM 934 C CA . THR A 1 119 ? -4.883 6.715 -7.66 1 98.88 119 THR A CA 1
ATOM 935 C C . THR A 1 119 ? -5.699 6.711 -6.371 1 98.88 119 THR A C 1
ATOM 937 O O . THR A 1 119 ? -5.195 6.328 -5.312 1 98.88 119 THR A O 1
ATOM 940 N N . CYS A 1 120 ? -6.91 7.176 -6.496 1 98.81 120 CYS A N 1
ATOM 941 C CA . CYS A 1 120 ? -7.848 7.266 -5.383 1 98.81 120 CYS A CA 1
ATOM 942 C C . CYS A 1 120 ? -9.062 6.371 -5.613 1 98.81 120 CYS A C 1
ATOM 944 O O . CYS A 1 120 ? -9.609 6.34 -6.715 1 98.81 120 CYS A O 1
ATOM 946 N N . SER A 1 121 ? -9.414 5.715 -4.594 1 98.81 121 SER A N 1
ATOM 947 C CA . SER A 1 121 ? -10.656 4.949 -4.617 1 98.81 121 SER A CA 1
ATOM 948 C C . SER A 1 121 ? -11.648 5.469 -3.58 1 98.81 121 SER A C 1
ATOM 950 O O . SER A 1 121 ? -11.266 5.77 -2.447 1 98.81 121 SER A O 1
ATOM 952 N N . PHE A 1 122 ? -12.891 5.664 -3.998 1 98.56 122 PHE A N 1
ATOM 953 C CA . PHE A 1 122 ? -13.992 6.152 -3.18 1 98.56 122 PHE A CA 1
ATOM 954 C C . PHE A 1 122 ? -15.094 5.102 -3.07 1 98.56 122 PHE A C 1
ATOM 956 O O . PHE A 1 122 ? -15.266 4.285 -3.977 1 98.56 122 PHE A O 1
ATOM 963 N N . LYS A 1 123 ? -15.789 5.164 -1.955 1 96.75 123 LYS A N 1
ATOM 964 C CA . LYS A 1 123 ? -16.891 4.219 -1.818 1 96.75 123 LYS A CA 1
ATOM 965 C C . LYS A 1 123 ? -18.078 4.867 -1.113 1 96.75 123 LYS A C 1
ATOM 967 O O . LYS A 1 123 ? -17.922 5.824 -0.353 1 96.75 123 LYS A O 1
ATOM 972 N N . LYS A 1 124 ? -19.219 4.352 -1.389 1 94.25 124 LYS A N 1
ATOM 973 C CA . LYS A 1 124 ? -20.422 4.734 -0.643 1 94.25 124 LYS A CA 1
ATOM 974 C C . LYS A 1 124 ? -20.422 4.109 0.749 1 94.25 124 LYS A C 1
ATOM 976 O O . LYS A 1 124 ? -19.781 3.084 0.976 1 94.25 124 LYS A O 1
ATOM 981 N N . ASP A 1 125 ? -21.141 4.805 1.589 1 86.81 125 ASP A N 1
ATOM 982 C CA . ASP A 1 125 ? -21.234 4.312 2.959 1 86.81 125 ASP A CA 1
ATOM 983 C C . ASP A 1 125 ? -21.984 2.986 3.014 1 86.81 125 ASP A C 1
ATOM 985 O O . ASP A 1 125 ? -22.984 2.801 2.307 1 86.81 125 ASP A O 1
ATOM 989 N N . GLU A 1 126 ? -21.406 2.045 3.695 1 80.38 126 GLU A N 1
ATOM 990 C CA . GLU A 1 126 ? -22.047 0.758 3.932 1 80.38 126 GLU A CA 1
ATOM 991 C C . GLU A 1 126 ? -22.016 0.387 5.41 1 80.38 126 GLU A C 1
ATOM 993 O O . GLU A 1 126 ? -20.969 0.434 6.047 1 80.38 126 GLU A O 1
ATOM 998 N N . SER A 1 127 ? -23.188 0.221 5.934 1 72.31 127 SER A N 1
ATOM 999 C CA . SER A 1 127 ? -23.25 -0.204 7.328 1 72.31 127 SER A CA 1
ATOM 1000 C C . SER A 1 127 ? -23.047 -1.708 7.461 1 72.31 127 SER A C 1
ATOM 1002 O O . SER A 1 127 ? -23.5 -2.482 6.621 1 72.31 127 SER A O 1
ATOM 1004 N N . SER A 1 128 ? -22.016 -2.074 8.219 1 74.19 128 SER A N 1
ATOM 1005 C CA . SER A 1 128 ? -21.828 -3.482 8.555 1 74.19 128 SER A CA 1
ATOM 1006 C C . SER A 1 128 ? -21.562 -3.668 10.039 1 74.19 128 SER A C 1
ATOM 1008 O O . SER A 1 128 ? -20.766 -2.939 10.633 1 74.19 128 SER A O 1
ATOM 1010 N N . PRO A 1 129 ? -22.344 -4.582 10.617 1 74.62 129 PRO A N 1
ATOM 1011 C CA . PRO A 1 129 ? -22.094 -4.852 12.031 1 74.62 129 PRO A CA 1
ATOM 1012 C C . PRO A 1 129 ? -20.766 -5.582 12.266 1 74.62 129 PRO A C 1
ATOM 1014 O O . PRO A 1 129 ? -20.297 -5.66 13.398 1 74.62 129 PRO A O 1
ATOM 1017 N N . PHE A 1 130 ? -20.203 -6.066 11.266 1 84 130 PHE A N 1
ATOM 1018 C CA . PHE A 1 130 ? -18.938 -6.793 11.414 1 84 130 PHE A CA 1
ATOM 1019 C C . PHE A 1 130 ? -17.781 -5.828 11.586 1 84 130 PHE A C 1
ATOM 1021 O O . PHE A 1 130 ? -17.547 -4.961 10.734 1 84 130 PHE A O 1
ATOM 1028 N N . ASP A 1 131 ? -17.078 -5.961 12.727 1 90.56 131 ASP A N 1
ATOM 1029 C CA . ASP A 1 131 ? -15.969 -5.055 13.023 1 90.56 131 ASP A CA 1
ATOM 1030 C C . ASP A 1 131 ? -14.836 -5.781 13.758 1 90.56 131 ASP A C 1
ATOM 1032 O O . ASP A 1 131 ? -14.969 -6.121 14.93 1 90.56 131 ASP A O 1
ATOM 1036 N N . PHE A 1 132 ? -13.766 -5.988 13.055 1 94.31 132 PHE A N 1
ATOM 1037 C CA . PHE A 1 132 ? -12.586 -6.625 13.633 1 94.31 132 PHE A CA 1
ATOM 1038 C C . PHE A 1 132 ? -11.375 -5.711 13.531 1 94.31 132 PHE A C 1
ATOM 1040 O O . PHE A 1 132 ? -11.078 -5.18 12.461 1 94.31 132 PHE A O 1
ATOM 1047 N N . GLN A 1 133 ? -10.727 -5.473 14.664 1 94.94 133 GLN A N 1
ATOM 1048 C CA . GLN A 1 133 ? -9.453 -4.766 14.727 1 94.94 133 GLN A CA 1
ATOM 1049 C C . GLN A 1 133 ? -8.602 -5.258 15.891 1 94.94 133 GLN A C 1
ATOM 1051 O O . GLN A 1 133 ? -9.078 -6.016 16.734 1 94.94 133 GLN A O 1
ATOM 1056 N N . ASP A 1 134 ? -7.281 -4.863 15.828 1 91.94 134 ASP A N 1
ATOM 1057 C CA . ASP A 1 134 ? -6.449 -5.016 17.016 1 91.94 134 ASP A CA 1
ATOM 1058 C C . ASP A 1 134 ? -6.965 -4.141 18.156 1 91.94 134 ASP A C 1
ATOM 1060 O O . ASP A 1 134 ? -7.23 -2.953 17.969 1 91.94 134 ASP A O 1
ATOM 1064 N N . ARG A 1 135 ? -7.172 -4.742 19.297 1 88.62 135 ARG A N 1
ATOM 1065 C CA . ARG A 1 135 ? -7.621 -3.967 20.438 1 88.62 135 ARG A CA 1
ATOM 1066 C C . ARG A 1 135 ? -6.438 -3.484 21.281 1 88.62 135 ARG A C 1
ATOM 1068 O O . ARG A 1 135 ? -5.773 -4.281 21.938 1 88.62 135 ARG A O 1
ATOM 1075 N N . VAL A 1 136 ? -6.238 -2.182 21.109 1 88.69 136 VAL A N 1
ATOM 1076 C CA . VAL A 1 136 ? -5.094 -1.598 21.797 1 88.69 136 VAL A CA 1
ATOM 1077 C C . VAL A 1 136 ? -5.547 -0.424 22.656 1 88.69 136 VAL A C 1
ATOM 1079 O O . VAL A 1 136 ? -6.289 0.447 22.188 1 88.69 136 VAL A O 1
ATOM 1082 N N . ASP A 1 137 ? -5.195 -0.52 23.922 1 92.25 137 ASP A N 1
ATOM 1083 C CA . ASP A 1 137 ? -5.289 0.671 24.766 1 92.25 137 ASP A CA 1
ATOM 1084 C C . ASP A 1 137 ? -4.027 1.523 24.656 1 92.25 137 ASP A C 1
ATOM 1086 O O . ASP A 1 137 ? -3.029 1.253 25.328 1 92.25 137 ASP A O 1
ATOM 1090 N N . LEU A 1 138 ? -4.141 2.539 23.922 1 95.31 138 LEU A N 1
ATOM 1091 C CA . LEU A 1 138 ? -2.975 3.35 23.594 1 95.31 138 LEU A CA 1
ATOM 1092 C C . LEU A 1 138 ? -2.436 4.055 24.844 1 95.31 138 LEU A C 1
ATOM 1094 O O . LEU A 1 138 ? -1.22 4.148 25.031 1 95.31 138 LEU A O 1
ATOM 1098 N N . LYS A 1 139 ? -3.332 4.574 25.656 1 95.31 139 LYS A N 1
ATOM 1099 C CA . LYS A 1 139 ? -2.912 5.273 26.875 1 95.31 139 LYS A CA 1
ATOM 1100 C C . LYS A 1 139 ? -2.141 4.344 27.812 1 95.31 139 LYS A C 1
ATOM 1102 O O . LYS A 1 139 ? -1.116 4.73 28.375 1 95.31 139 LYS A O 1
ATOM 1107 N N . GLU A 1 140 ? -2.598 3.113 27.906 1 95.12 140 GLU A N 1
ATOM 1108 C CA . GLU A 1 140 ? -1.901 2.139 28.75 1 95.12 140 GLU A CA 1
ATOM 1109 C C . GLU A 1 140 ? -0.606 1.673 28.094 1 95.12 140 GLU A C 1
ATOM 1111 O O . GLU A 1 140 ? 0.438 1.601 28.734 1 95.12 140 GLU A O 1
ATOM 1116 N N . LYS A 1 141 ? -0.682 1.378 26.844 1 95.44 141 LYS A N 1
ATOM 1117 C CA . LYS A 1 141 ? 0.462 0.848 26.109 1 95.44 141 LYS A CA 1
ATOM 1118 C C . LYS A 1 141 ? 1.633 1.825 26.125 1 95.44 141 LYS A C 1
ATOM 1120 O O . LYS A 1 141 ? 2.791 1.412 26.203 1 95.44 141 LYS A O 1
ATOM 1125 N N . TYR A 1 142 ? 1.308 3.066 26.109 1 97.56 142 TYR A N 1
ATOM 1126 C CA . TYR A 1 142 ? 2.363 4.066 25.984 1 97.56 142 TYR A CA 1
ATOM 1127 C C . TYR A 1 142 ? 2.43 4.949 27.219 1 97.56 142 TYR A C 1
ATOM 1129 O O . TYR A 1 142 ? 2.83 6.113 27.141 1 97.56 142 TYR A O 1
ATOM 1137 N N . ARG A 1 143 ? 2.059 4.477 28.297 1 96.25 143 ARG A N 1
ATOM 1138 C CA . ARG A 1 143 ? 1.997 5.223 29.547 1 96.25 143 ARG A CA 1
ATOM 1139 C C . ARG A 1 143 ? 3.361 5.809 29.906 1 96.25 143 ARG A C 1
ATOM 1141 O O . ARG A 1 143 ? 3.451 6.941 30.375 1 96.25 143 ARG A O 1
ATOM 1148 N N . SER A 1 144 ? 4.398 5.125 29.625 1 95.88 144 SER A N 1
ATOM 1149 C CA . SER A 1 144 ? 5.742 5.52 30.031 1 95.88 144 SER A CA 1
ATOM 1150 C C . SER A 1 144 ? 6.184 6.793 29.312 1 95.88 144 SER A C 1
ATOM 1152 O O . SER A 1 144 ? 7.012 7.547 29.828 1 95.88 144 SER A O 1
ATOM 1154 N N . VAL A 1 145 ? 5.594 7.016 28.109 1 97.69 145 VAL A N 1
ATOM 1155 C CA . VAL A 1 145 ? 6.074 8.156 27.328 1 97.69 145 VAL A CA 1
ATOM 1156 C C . VAL A 1 145 ? 5.012 9.25 27.312 1 97.69 145 VAL A C 1
ATOM 1158 O O . VAL A 1 145 ? 5.289 10.383 26.922 1 97.69 145 VAL A O 1
ATOM 1161 N N . LEU A 1 146 ? 3.842 8.93 27.672 1 96.44 146 LEU A N 1
ATOM 1162 C CA . LEU A 1 146 ? 2.797 9.945 27.734 1 96.44 146 LEU A CA 1
ATOM 1163 C C . LEU A 1 146 ? 2.883 10.719 29.047 1 96.44 146 LEU A C 1
ATOM 1165 O O . LEU A 1 146 ? 2.295 11.797 29.188 1 96.44 146 LEU A O 1
ATOM 1169 N N . GLU A 1 147 ? 3.699 10.32 30.016 1 88.06 147 GLU A N 1
ATOM 1170 C CA . GLU A 1 147 ? 4.172 10.922 31.25 1 88.06 147 GLU A CA 1
ATOM 1171 C C . GLU A 1 147 ? 3.16 11.93 31.797 1 88.06 147 GLU A C 1
ATOM 1173 O O . GLU A 1 147 ? 3.512 13.062 32.125 1 88.06 147 GLU A O 1
ATOM 1178 N N . GLY A 1 148 ? 1.905 11.672 31.906 1 89.75 148 GLY A N 1
ATOM 1179 C CA . GLY A 1 148 ? 0.947 12.602 32.469 1 89.75 148 GLY A CA 1
ATOM 1180 C C . GLY A 1 148 ? 0.277 13.492 31.453 1 89.75 148 GLY A C 1
ATOM 1181 O O . GLY A 1 148 ? -0.578 14.312 31.797 1 89.75 148 GLY A O 1
ATOM 1182 N N . LYS A 1 149 ? 0.693 13.352 30.219 1 93.19 149 LYS A N 1
ATOM 1183 C CA . LYS A 1 149 ? 0.121 14.148 29.141 1 93.19 149 LYS A CA 1
ATOM 1184 C C . LYS A 1 149 ? -0.927 13.359 28.375 1 93.19 149 LYS A C 1
ATOM 1186 O O . LYS A 1 149 ? -1.228 13.672 27.219 1 93.19 149 LYS A O 1
ATOM 1191 N N . GLU A 1 150 ? -1.364 12.312 28.969 1 92 150 GLU A N 1
ATOM 1192 C CA . GLU A 1 150 ? -2.307 11.422 28.312 1 92 150 GLU A CA 1
ATOM 1193 C C . GLU A 1 150 ? -3.543 12.18 27.828 1 92 150 GLU A C 1
ATOM 1195 O O . GLU A 1 150 ? -4.086 11.883 26.766 1 92 150 GLU A O 1
ATOM 1200 N N . GLU A 1 151 ? -3.861 13.188 28.562 1 92.06 151 GLU A N 1
ATOM 1201 C CA . GLU A 1 151 ? -5.098 13.898 28.266 1 92.06 151 GLU A CA 1
ATOM 1202 C C . GLU A 1 151 ? -4.812 15.25 27.609 1 92.06 151 GLU A C 1
ATOM 1204 O O . GLU A 1 151 ? -5.73 16.031 27.359 1 92.06 151 GLU A O 1
ATOM 1209 N N . GLU A 1 152 ? -3.553 15.594 27.344 1 93.25 152 GLU A N 1
ATOM 1210 C CA . GLU A 1 152 ? -3.174 16.875 26.766 1 93.25 152 GLU A CA 1
ATOM 1211 C C . GLU A 1 152 ? -2.035 16.719 25.766 1 93.25 152 GLU A C 1
ATOM 1213 O O . GLU A 1 152 ? -0.921 17.188 26 1 93.25 152 GLU A O 1
ATOM 1218 N N . PRO A 1 153 ? -2.354 16.141 24.656 1 95.69 153 PRO A N 1
ATOM 1219 C CA . PRO A 1 153 ? -1.304 15.898 23.672 1 95.69 153 PRO A CA 1
ATOM 1220 C C . PRO A 1 153 ? -0.621 17.188 23.203 1 95.69 153 PRO A C 1
ATOM 1222 O O . PRO A 1 153 ? 0.51 17.141 22.703 1 95.69 153 PRO A O 1
ATOM 1225 N N . MET A 1 154 ? -1.247 18.328 23.422 1 94.75 154 MET A N 1
ATOM 1226 C CA . MET A 1 154 ? -0.678 19.625 23.047 1 94.75 154 MET A CA 1
ATOM 1227 C C . MET A 1 154 ? 0.608 19.891 23.812 1 94.75 154 MET A C 1
ATOM 1229 O O . MET A 1 154 ? 1.394 20.766 23.438 1 94.75 154 MET A O 1
ATOM 1233 N N . GLU A 1 155 ? 0.79 19.203 24.906 1 94.88 155 GLU A N 1
ATOM 1234 C CA . GLU A 1 155 ? 1.946 19.438 25.781 1 94.88 155 GLU A CA 1
ATOM 1235 C C . GLU A 1 155 ? 3.191 18.75 25.219 1 94.88 155 GLU A C 1
ATOM 1237 O O . GLU A 1 155 ? 4.309 19.031 25.656 1 94.88 155 GLU A O 1
ATOM 1242 N N . HIS A 1 156 ? 2.994 17.797 24.297 1 96.44 156 HIS A N 1
ATOM 1243 C CA . HIS A 1 156 ? 4.152 17.266 23.609 1 96.44 156 HIS A CA 1
ATOM 1244 C C . HIS A 1 156 ? 4.758 18.297 22.656 1 96.44 156 HIS A C 1
ATOM 1246 O O . HIS A 1 156 ? 4.078 19.234 22.25 1 96.44 156 HIS A O 1
ATOM 1252 N N . PRO A 1 157 ? 6.023 18.141 22.328 1 94.88 157 PRO A N 1
ATOM 1253 C CA . PRO A 1 157 ? 6.617 19.094 21.391 1 94.88 157 PRO A CA 1
ATOM 1254 C C . PRO A 1 157 ? 5.961 19.047 20.016 1 94.88 157 PRO A C 1
ATOM 1256 O O . PRO A 1 157 ? 5.551 17.969 19.562 1 94.88 157 PRO A O 1
ATOM 1259 N N . GLN A 1 158 ? 5.918 20.219 19.406 1 95.19 158 GLN A N 1
ATOM 1260 C CA . GLN A 1 158 ? 5.48 20.266 18.016 1 95.19 158 GLN A CA 1
ATOM 1261 C C . GLN A 1 158 ? 6.414 19.453 17.109 1 95.19 158 GLN A C 1
ATOM 1263 O O . GLN A 1 158 ? 7.633 19.469 17.297 1 95.19 158 GLN A O 1
ATOM 1268 N N . SER A 1 159 ? 5.797 18.75 16.172 1 95.88 159 SER A N 1
ATOM 1269 C CA . SER A 1 159 ? 6.641 18.094 15.172 1 95.88 159 SER A CA 1
ATOM 1270 C C . SER A 1 159 ? 7.555 19.094 14.477 1 95.88 159 SER A C 1
ATOM 1272 O O . SER A 1 159 ? 7.102 20.156 14.039 1 95.88 159 SER A O 1
ATOM 1274 N N . PRO A 1 160 ? 8.789 18.812 14.383 1 94.56 160 PRO A N 1
ATOM 1275 C CA . PRO A 1 160 ? 9.719 19.766 13.797 1 94.56 160 PRO A CA 1
ATOM 1276 C C . PRO A 1 160 ? 9.516 19.953 12.297 1 94.56 160 PRO A C 1
ATOM 1278 O O . PRO A 1 160 ? 8.945 19.078 11.641 1 94.56 160 PRO A O 1
ATOM 1281 N N . SER A 1 161 ? 10.016 21.078 11.789 1 93.5 161 SER A N 1
ATOM 1282 C CA . SER A 1 161 ? 9.961 21.328 10.352 1 93.5 161 SER A CA 1
ATOM 1283 C C . SER A 1 161 ? 10.719 20.25 9.578 1 93.5 161 SER A C 1
ATOM 1285 O O . SER A 1 161 ? 10.297 19.844 8.492 1 93.5 161 SER A O 1
ATOM 1287 N N . HIS A 1 162 ? 11.781 19.906 10.078 1 92.38 162 HIS A N 1
ATOM 1288 C CA . HIS A 1 162 ? 12.664 18.859 9.586 1 92.38 162 HIS A CA 1
ATOM 1289 C C . HIS A 1 162 ? 13.172 17.984 10.727 1 92.38 162 HIS A C 1
ATOM 1291 O O . HIS A 1 162 ? 13.797 18.484 11.664 1 92.38 162 HIS A O 1
ATOM 1297 N N . ASP A 1 163 ? 12.852 16.703 10.68 1 94.44 163 ASP A N 1
ATOM 1298 C CA . ASP A 1 163 ? 13.164 15.859 11.828 1 94.44 163 ASP A CA 1
ATOM 1299 C C . ASP A 1 163 ? 14.5 15.148 11.641 1 94.44 163 ASP A C 1
ATOM 1301 O O . ASP A 1 163 ? 14.578 13.922 11.773 1 94.44 163 ASP A O 1
ATOM 1305 N N . SER A 1 164 ? 15.5 15.891 11.367 1 93 164 SER A N 1
ATOM 1306 C CA . SER A 1 164 ? 16.859 15.367 11.219 1 93 164 SER A CA 1
ATOM 1307 C C . SER A 1 164 ? 17.766 15.883 12.328 1 93 164 SER A C 1
ATOM 1309 O O . SER A 1 164 ? 17.5 16.922 12.93 1 93 164 SER A O 1
ATOM 1311 N N . VAL A 1 165 ? 18.812 15.148 12.547 1 91.94 165 VAL A N 1
ATOM 1312 C CA . VAL A 1 165 ? 19.828 15.57 13.516 1 91.94 165 VAL A CA 1
ATOM 1313 C C . VAL A 1 165 ? 20.453 16.891 13.062 1 91.94 165 VAL A C 1
ATOM 1315 O O . VAL A 1 165 ? 20.672 17.797 13.875 1 91.94 165 VAL A O 1
ATOM 1318 N N . TRP A 1 166 ? 20.688 16.938 11.789 1 89.94 166 TRP A N 1
ATOM 1319 C CA . TRP A 1 166 ? 21.25 18.156 11.219 1 89.94 166 TRP A CA 1
ATOM 1320 C C . TRP A 1 166 ? 20.375 19.359 11.547 1 89.94 166 TRP A C 1
ATOM 1322 O O . TRP A 1 166 ? 20.875 20.422 11.953 1 89.94 166 TRP A O 1
ATOM 1332 N N . PHE A 1 167 ? 19.125 19.266 11.398 1 91.81 167 PHE A N 1
ATOM 1333 C CA . PHE A 1 167 ? 18.203 20.375 11.625 1 91.81 167 PHE A CA 1
ATOM 1334 C C . PHE A 1 167 ? 18.219 20.797 13.086 1 91.81 167 PHE A C 1
ATOM 1336 O O . PHE A 1 167 ? 18.297 21.984 13.391 1 91.81 167 PHE A O 1
ATOM 1343 N N . HIS A 1 168 ? 18.234 19.875 14 1 92.75 168 HIS A N 1
ATOM 1344 C CA . HIS A 1 168 ? 18.125 20.125 15.43 1 92.75 168 HIS A CA 1
ATOM 1345 C C . HIS A 1 168 ? 19.438 20.656 16 1 92.75 168 HIS A C 1
ATOM 1347 O O . HIS A 1 168 ? 19.438 21.547 16.844 1 92.75 168 HIS A O 1
ATOM 1353 N N . GLU A 1 169 ? 20.469 20.141 15.469 1 94.25 169 GLU A N 1
ATOM 1354 C CA . GLU A 1 169 ? 21.75 20.406 16.125 1 94.25 169 GLU A CA 1
ATOM 1355 C C . GLU A 1 169 ? 22.531 21.484 15.391 1 94.25 169 GLU A C 1
ATOM 1357 O O . GLU A 1 169 ? 23.422 22.109 15.977 1 94.25 169 GLU A O 1
ATOM 1362 N N . GLU A 1 170 ? 22.25 21.609 14.164 1 93.25 170 GLU A N 1
ATOM 1363 C CA . GLU A 1 170 ? 23.031 22.562 13.391 1 93.25 170 GLU A CA 1
ATOM 1364 C C . GLU A 1 170 ? 22.172 23.703 12.867 1 93.25 170 GLU A C 1
ATOM 1366 O O . GLU A 1 170 ? 22.453 24.875 13.148 1 93.25 170 GLU A O 1
ATOM 1371 N N . TYR A 1 171 ? 21.141 23.406 12.18 1 91.25 171 TYR A N 1
ATOM 1372 C CA . TYR A 1 171 ? 20.344 24.438 11.516 1 91.25 171 TYR A CA 1
ATOM 1373 C C . TYR A 1 171 ? 19.703 25.359 12.539 1 91.25 171 TYR A C 1
ATOM 1375 O O . TYR A 1 171 ? 19.828 26.578 12.445 1 91.25 171 TYR A O 1
ATOM 1383 N N . LEU A 1 172 ? 19.016 24.828 13.523 1 92.94 172 LEU A N 1
ATOM 1384 C CA . LEU A 1 172 ? 18.219 25.625 14.461 1 92.94 172 LEU A CA 1
ATOM 1385 C C . LEU A 1 172 ? 19.125 26.531 15.297 1 92.94 172 LEU A C 1
ATOM 1387 O O . LEU A 1 172 ? 18.844 27.719 15.469 1 92.94 172 LEU A O 1
ATOM 1391 N N . PRO A 1 173 ? 20.188 25.969 15.82 1 95.75 173 PRO A N 1
ATOM 1392 C CA . PRO A 1 173 ? 21.094 26.844 16.547 1 95.75 173 PRO A CA 1
ATOM 1393 C C . PRO A 1 173 ? 21.625 28 15.695 1 95.75 173 PRO A C 1
ATOM 1395 O O . PRO A 1 173 ? 21.844 29.094 16.188 1 95.75 173 PRO A O 1
ATOM 1398 N N . ALA A 1 174 ? 21.828 27.734 14.461 1 94.69 174 ALA A N 1
ATOM 1399 C CA . ALA A 1 174 ? 22.344 28.734 13.539 1 94.69 174 ALA A CA 1
ATOM 1400 C C . ALA A 1 174 ? 21.25 29.703 13.102 1 94.69 174 ALA A C 1
ATOM 1402 O O . ALA A 1 174 ? 21.531 30.797 12.594 1 94.69 174 ALA A O 1
ATOM 1403 N N . HIS A 1 175 ? 20.031 29.312 13.258 1 92.06 175 HIS A N 1
ATOM 1404 C CA . HIS A 1 175 ? 18.875 30.125 12.875 1 92.06 175 HIS A CA 1
ATOM 1405 C C . HIS A 1 175 ? 17.891 30.281 14.039 1 92.06 175 HIS A C 1
ATOM 1407 O O . HIS A 1 175 ? 16.75 29.828 13.945 1 92.06 175 HIS A O 1
ATOM 1413 N N . PRO A 1 176 ? 18.234 30.953 15.047 1 91.88 176 PRO A N 1
ATOM 1414 C CA . PRO A 1 176 ? 17.391 31.078 16.234 1 91.88 176 PRO A CA 1
ATOM 1415 C C . PRO A 1 176 ? 16.047 31.734 15.945 1 91.88 176 PRO A C 1
ATOM 1417 O O . PRO A 1 176 ? 15.109 31.609 16.734 1 91.88 176 PRO A O 1
ATOM 1420 N N . GLU A 1 177 ? 15.945 32.406 14.852 1 90.69 177 GLU A N 1
ATOM 1421 C CA . GLU A 1 177 ? 14.719 33.094 14.477 1 90.69 177 GLU A CA 1
ATOM 1422 C C . GLU A 1 177 ? 13.812 32.219 13.633 1 90.69 177 GLU A C 1
ATOM 1424 O O . GLU A 1 177 ? 12.781 32.656 13.133 1 90.69 177 GLU A O 1
ATOM 1429 N N . HIS A 1 178 ? 14.188 30.969 13.477 1 90.25 178 HIS A N 1
ATOM 1430 C CA . HIS A 1 178 ? 13.422 30.062 12.633 1 90.25 178 HIS A CA 1
ATOM 1431 C C . HIS A 1 178 ? 11.969 29.969 13.094 1 90.25 178 HIS A C 1
ATOM 1433 O O . HIS A 1 178 ? 11.695 29.672 14.258 1 90.25 178 HIS A O 1
ATOM 1439 N N . PHE A 1 179 ? 11.039 30.344 12.227 1 91.56 179 PHE A N 1
ATOM 1440 C CA . PHE A 1 179 ? 9.594 30.203 12.414 1 91.56 179 PHE A CA 1
ATOM 1441 C C . PHE A 1 179 ? 8.953 29.562 11.188 1 91.56 179 PHE A C 1
ATOM 1443 O O . PHE A 1 179 ? 8.828 30.203 10.148 1 91.56 179 PHE A O 1
ATOM 1450 N N . ASN A 1 180 ? 8.516 28.328 11.344 1 91.12 180 ASN A N 1
ATOM 1451 C CA . ASN A 1 180 ? 7.938 27.609 10.211 1 91.12 180 ASN A CA 1
ATOM 1452 C C . ASN A 1 180 ? 6.93 26.562 10.672 1 91.12 180 ASN A C 1
ATOM 1454 O O . ASN A 1 180 ? 7.117 25.359 10.43 1 91.12 180 ASN A O 1
ATOM 1458 N N . PRO A 1 181 ? 5.844 27.047 11.25 1 92.38 181 PRO A N 1
ATOM 1459 C CA . PRO A 1 181 ? 4.82 26.109 11.703 1 92.38 181 PRO A CA 1
ATOM 1460 C C . PRO A 1 181 ? 4.129 25.391 10.539 1 92.38 181 PRO A C 1
ATOM 1462 O O . PRO A 1 181 ? 3.898 26 9.492 1 92.38 181 PRO A O 1
ATOM 1465 N N . ILE A 1 182 ? 3.879 24.156 10.648 1 95.12 182 ILE A N 1
ATOM 1466 C CA . ILE A 1 182 ? 3.09 23.469 9.641 1 95.12 182 ILE A CA 1
ATOM 1467 C C . ILE A 1 182 ? 1.651 23.984 9.672 1 95.12 182 ILE A C 1
ATOM 1469 O O . ILE A 1 182 ? 1.045 24.094 10.734 1 95.12 182 ILE A O 1
ATOM 1473 N N . PRO A 1 183 ? 1.09 24.344 8.57 1 97.5 183 PRO A N 1
ATOM 1474 C CA . PRO A 1 183 ? -0.296 24.812 8.516 1 97.5 183 PRO A CA 1
ATOM 1475 C C . PRO A 1 183 ? -1.308 23.672 8.508 1 97.5 183 PRO A C 1
ATOM 1477 O O . PRO A 1 183 ? -0.932 22.516 8.336 1 97.5 183 PRO A O 1
ATOM 1480 N N . GLY A 1 184 ? -2.568 23.984 8.82 1 98.06 184 GLY A N 1
ATOM 1481 C CA . GLY A 1 184 ? -3.705 23.109 8.625 1 98.06 184 GLY A CA 1
ATOM 1482 C C . GLY A 1 184 ? -3.99 22.219 9.82 1 98.06 184 GLY A C 1
ATOM 1483 O O . GLY A 1 184 ? -5.148 21.969 10.148 1 98.06 184 GLY A O 1
ATOM 1484 N N . LEU A 1 185 ? -2.9 21.734 10.453 1 98.25 185 LEU A N 1
ATOM 1485 C CA . LEU A 1 185 ? -3.051 20.844 11.594 1 98.25 185 LEU A CA 1
ATOM 1486 C C . LEU A 1 185 ? -2.082 21.219 12.711 1 98.25 185 LEU A C 1
ATOM 1488 O O . LEU A 1 185 ? -1.061 21.859 12.461 1 98.25 185 LEU A O 1
ATOM 1492 N N . HIS A 1 186 ? -2.502 20.859 13.93 1 97.12 186 HIS A N 1
ATOM 1493 C CA . HIS A 1 186 ? -1.537 20.734 15.016 1 97.12 186 HIS A CA 1
ATOM 1494 C C . HIS A 1 186 ? -0.956 19.328 15.094 1 97.12 186 HIS A C 1
ATOM 1496 O O . HIS A 1 186 ? -1.695 18.359 15.242 1 97.12 186 HIS A O 1
ATOM 1502 N N . LEU A 1 187 ? 0.34 19.234 14.953 1 97.88 187 LEU A N 1
ATOM 1503 C CA . LEU A 1 187 ? 1.032 17.953 15.016 1 97.88 187 LEU A CA 1
ATOM 1504 C C . LEU A 1 187 ? 2.096 17.969 16.109 1 97.88 187 LEU A C 1
ATOM 1506 O O . LEU A 1 187 ? 2.949 18.859 16.141 1 97.88 187 LEU A O 1
ATOM 1510 N N . HIS A 1 188 ? 2.016 17 16.953 1 97.44 188 HIS A N 1
ATOM 1511 C CA . HIS A 1 188 ? 2.92 16.922 18.109 1 97.44 188 HIS A CA 1
ATOM 1512 C C . HIS A 1 188 ? 3.582 15.555 18.188 1 97.44 188 HIS A C 1
ATOM 1514 O O . HIS A 1 188 ? 2.898 14.531 18.188 1 97.44 188 HIS A O 1
ATOM 1520 N N . LYS A 1 189 ? 4.879 15.594 18.297 1 97.44 189 LYS A N 1
ATOM 1521 C CA . LYS A 1 189 ? 5.691 14.383 18.281 1 97.44 189 LYS A CA 1
ATOM 1522 C C . LYS A 1 189 ? 6.051 13.953 19.703 1 97.44 189 LYS A C 1
ATOM 1524 O O . LYS A 1 189 ? 6.664 14.719 20.453 1 97.44 189 LYS A O 1
ATOM 1529 N N . VAL A 1 190 ? 5.762 12.727 20.062 1 98.12 190 VAL A N 1
ATOM 1530 C CA . VAL A 1 190 ? 6.055 12.211 21.391 1 98.12 190 VAL A CA 1
ATOM 1531 C C . VAL A 1 190 ? 7.523 11.805 21.484 1 98.12 190 VAL A C 1
ATOM 1533 O O . VAL A 1 190 ? 8.062 11.195 20.547 1 98.12 190 VAL A O 1
ATOM 1536 N N . ASP A 1 191 ? 8.195 12.164 22.547 1 97.06 191 ASP A N 1
ATOM 1537 C CA . ASP A 1 191 ? 9.508 11.602 22.844 1 97.06 191 ASP A CA 1
ATOM 1538 C C . ASP A 1 191 ? 9.391 10.141 23.266 1 97.06 191 ASP A C 1
ATOM 1540 O O . ASP A 1 191 ? 8.953 9.844 24.375 1 97.06 191 ASP A O 1
ATOM 1544 N N . MET A 1 192 ? 9.922 9.266 22.453 1 97.5 192 MET A N 1
ATOM 1545 C CA . MET A 1 192 ? 9.68 7.836 22.641 1 97.5 192 MET A CA 1
ATOM 1546 C C . MET A 1 192 ? 10.859 7.172 23.328 1 97.5 192 MET A C 1
ATOM 1548 O O . MET A 1 192 ? 10.938 5.941 23.406 1 97.5 192 MET A O 1
ATOM 1552 N N . LYS A 1 193 ? 11.789 7.859 23.812 1 96.25 193 LYS A N 1
ATOM 1553 C CA . LYS A 1 193 ? 13.039 7.32 24.328 1 96.25 193 LYS A CA 1
ATOM 1554 C C . LYS A 1 193 ? 12.781 6.238 25.375 1 96.25 193 LYS A C 1
ATOM 1556 O O . LYS A 1 193 ? 13.297 5.125 25.266 1 96.25 193 LYS A O 1
ATOM 1561 N N . LYS A 1 194 ? 11.938 6.465 26.344 1 96.94 194 LYS A N 1
ATOM 1562 C CA . LYS A 1 194 ? 11.688 5.531 27.438 1 96.94 194 LYS A CA 1
ATOM 1563 C C . LYS A 1 194 ? 11.047 4.242 26.922 1 96.94 194 LYS A C 1
ATOM 1565 O O . LYS A 1 194 ? 11.352 3.154 27.406 1 96.94 194 LYS A O 1
ATOM 1570 N N . HIS A 1 195 ? 10.195 4.398 25.953 1 97.31 195 HIS A N 1
ATOM 1571 C CA . HIS A 1 195 ? 9.523 3.24 25.391 1 97.31 195 HIS A CA 1
ATOM 1572 C C . HIS A 1 195 ? 10.469 2.42 24.516 1 97.31 195 HIS A C 1
ATOM 1574 O O . HIS A 1 195 ? 10.461 1.188 24.562 1 97.31 195 HIS A O 1
ATOM 1580 N N . ASN A 1 196 ? 11.289 3.051 23.781 1 97.62 196 ASN A N 1
ATOM 1581 C CA . ASN A 1 196 ? 12.086 2.412 22.75 1 97.62 196 ASN A CA 1
ATOM 1582 C C . ASN A 1 196 ? 13.398 1.871 23.312 1 97.62 196 ASN A C 1
ATOM 1584 O O . ASN A 1 196 ? 13.969 0.92 22.766 1 97.62 196 ASN A O 1
ATOM 1588 N N . GLU A 1 197 ? 13.969 2.389 24.344 1 95.75 197 GLU A N 1
ATOM 1589 C CA . GLU A 1 197 ? 15.312 2.102 24.828 1 95.75 197 GLU A CA 1
ATOM 1590 C C . GLU A 1 197 ? 15.477 0.625 25.172 1 95.75 197 GLU A C 1
ATOM 1592 O O . GLU A 1 197 ? 16.547 0.043 24.969 1 95.75 197 GLU A O 1
ATOM 1597 N N . SER A 1 198 ? 14.453 -0.03 25.641 1 94.81 198 SER A N 1
ATOM 1598 C CA . SER A 1 198 ? 14.57 -1.419 26.078 1 94.81 198 SER A CA 1
ATOM 1599 C C . SER A 1 198 ? 14.062 -2.375 25 1 94.81 198 SER A C 1
ATOM 1601 O O . SER A 1 198 ? 13.984 -3.584 25.219 1 94.81 198 SER A O 1
ATOM 1603 N N . ARG A 1 199 ? 13.828 -1.88 23.859 1 95.62 199 ARG A N 1
ATOM 1604 C CA . ARG A 1 199 ? 13.203 -2.713 22.844 1 95.62 199 ARG A CA 1
ATOM 1605 C C . ARG A 1 199 ? 14.125 -2.896 21.641 1 95.62 199 ARG A C 1
ATOM 1607 O O . ARG A 1 199 ? 14.883 -1.991 21.297 1 95.62 199 ARG A O 1
ATOM 1614 N N . PRO A 1 200 ? 13.992 -4.121 21.047 1 94.88 200 PRO A N 1
ATOM 1615 C CA . PRO A 1 200 ? 14.672 -4.242 19.75 1 94.88 200 PRO A CA 1
ATOM 1616 C C . PRO A 1 200 ? 14.148 -3.254 18.719 1 94.88 200 PRO A C 1
ATOM 1618 O O . PRO A 1 200 ? 13 -2.824 18.797 1 94.88 200 PRO A O 1
ATOM 1621 N N . THR A 1 201 ? 14.961 -2.924 17.781 1 93.75 201 THR A N 1
ATOM 1622 C CA . THR A 1 201 ? 14.664 -1.887 16.797 1 93.75 201 THR A CA 1
ATOM 1623 C C . THR A 1 201 ? 13.336 -2.16 16.094 1 93.75 201 THR A C 1
ATOM 1625 O O . THR A 1 201 ? 12.531 -1.245 15.906 1 93.75 201 THR A O 1
ATOM 1628 N N . ILE A 1 202 ? 13.086 -3.41 15.82 1 94.19 202 ILE A N 1
ATOM 1629 C CA . ILE A 1 202 ? 11.898 -3.789 15.055 1 94.19 202 ILE A CA 1
ATOM 1630 C C . ILE A 1 202 ? 10.641 -3.465 15.852 1 94.19 202 ILE A C 1
ATOM 1632 O O . ILE A 1 202 ? 9.555 -3.32 15.289 1 94.19 202 ILE A O 1
ATOM 1636 N N . ASP A 1 203 ? 10.75 -3.279 17.203 1 95.62 203 ASP A N 1
ATOM 1637 C CA . ASP A 1 203 ? 9.602 -3.049 18.078 1 95.62 203 ASP A CA 1
ATOM 1638 C C . ASP A 1 203 ? 9.492 -1.575 18.469 1 95.62 203 ASP A C 1
ATOM 1640 O O . ASP A 1 203 ? 8.547 -1.174 19.141 1 95.62 203 ASP A O 1
ATOM 1644 N N . ARG A 1 204 ? 10.406 -0.812 18.047 1 97.44 204 ARG A N 1
ATOM 1645 C CA . ARG A 1 204 ? 10.367 0.612 18.359 1 97.44 204 ARG A CA 1
ATOM 1646 C C . ARG A 1 204 ? 9.25 1.315 17.594 1 97.44 204 ARG A C 1
ATOM 1648 O O . ARG A 1 204 ? 8.852 0.864 16.516 1 97.44 204 ARG A O 1
ATOM 1655 N N . ARG A 1 205 ? 8.719 2.393 18.203 1 98 205 ARG A N 1
ATOM 1656 C CA . ARG A 1 205 ? 7.574 3.113 17.656 1 98 205 ARG A CA 1
ATOM 1657 C C . ARG A 1 205 ? 7.789 4.621 17.734 1 98 205 ARG A C 1
ATOM 1659 O O . ARG A 1 205 ? 8.617 5.098 18.516 1 98 205 ARG A O 1
ATOM 1666 N N . GLN A 1 206 ? 7.152 5.305 16.906 1 98.06 206 GLN A N 1
ATOM 1667 C CA . GLN A 1 206 ? 6.996 6.754 16.984 1 98.06 206 GLN A CA 1
ATOM 1668 C C . GLN A 1 206 ? 5.52 7.148 17 1 98.06 206 GLN A C 1
ATOM 1670 O O . GLN A 1 206 ? 4.734 6.668 16.188 1 98.06 206 GLN A O 1
ATOM 1675 N N . LEU A 1 207 ? 5.16 7.977 17.969 1 98.38 207 LEU A N 1
ATOM 1676 C CA . LEU A 1 207 ? 3.811 8.523 18.047 1 98.38 207 LEU A CA 1
ATOM 1677 C C . LEU A 1 207 ? 3.793 9.984 17.594 1 98.38 207 LEU A C 1
ATOM 1679 O O . LEU A 1 207 ? 4.621 10.781 18.047 1 98.38 207 LEU A O 1
ATOM 1683 N N . ILE A 1 208 ? 2.879 10.312 16.75 1 98.62 208 ILE A N 1
ATOM 1684 C CA . ILE A 1 208 ? 2.586 11.695 16.391 1 98.62 208 ILE A CA 1
ATOM 1685 C C . ILE A 1 208 ? 1.096 11.969 16.578 1 98.62 208 ILE A C 1
ATOM 1687 O O . ILE A 1 208 ? 0.257 11.367 15.906 1 98.62 208 ILE A O 1
ATOM 1691 N N . PHE A 1 209 ? 0.804 12.875 17.469 1 98.5 209 PHE A N 1
ATOM 1692 C CA . PHE A 1 209 ? -0.568 13.32 17.672 1 98.5 209 PHE A CA 1
ATOM 1693 C C . PHE A 1 209 ? -0.942 14.414 16.672 1 98.5 209 PHE A C 1
ATOM 1695 O O . PHE A 1 209 ? -0.101 15.227 16.297 1 98.5 209 PHE A O 1
ATOM 1702 N N . TYR A 1 210 ? -2.234 14.445 16.266 1 98.56 210 TYR A N 1
ATOM 1703 C CA . TYR A 1 210 ? -2.643 15.531 15.375 1 98.56 210 TYR A CA 1
ATOM 1704 C C . TYR A 1 210 ? -4.109 15.883 15.594 1 98.56 210 TYR A C 1
ATOM 1706 O O . TYR A 1 210 ? -4.906 15.039 15.992 1 98.56 210 TYR A O 1
ATOM 1714 N N . THR A 1 211 ? -4.449 17.078 15.375 1 97.81 211 THR A N 1
ATOM 1715 C CA . THR A 1 211 ? -5.797 17.625 15.445 1 97.81 211 THR A CA 1
ATOM 1716 C C . THR A 1 211 ? -5.961 18.797 14.484 1 97.81 211 THR A C 1
ATOM 1718 O O . THR A 1 211 ? -4.973 19.344 13.992 1 97.81 211 THR A O 1
ATOM 1721 N N . LEU A 1 212 ? -7.148 19.156 14.266 1 97.62 212 LEU A N 1
ATOM 1722 C CA . LEU A 1 212 ? -7.484 20.109 13.219 1 97.62 212 LEU A CA 1
ATOM 1723 C C . LEU A 1 212 ? -7.133 21.531 13.656 1 97.62 212 LEU A C 1
ATOM 1725 O O . LEU A 1 212 ? -7.371 21.906 14.805 1 97.62 212 LEU A O 1
ATOM 1729 N N . ARG A 1 213 ? -6.539 22.266 12.812 1 96.69 213 ARG A N 1
ATOM 1730 C CA . ARG A 1 213 ? -6.5 23.719 12.891 1 96.69 213 ARG A CA 1
ATOM 1731 C C . ARG A 1 213 ? -7.652 24.344 12.109 1 96.69 213 ARG A C 1
ATOM 1733 O O . ARG A 1 213 ? -7.797 24.109 10.906 1 96.69 213 ARG A O 1
ATOM 1740 N N . GLY A 1 214 ? -8.5 25.094 12.742 1 95.62 214 GLY A N 1
ATOM 1741 C CA . GLY A 1 214 ? -9.648 25.703 12.102 1 95.62 214 GLY A CA 1
ATOM 1742 C C . GLY A 1 214 ? -10.898 24.844 12.164 1 95.62 214 GLY A C 1
ATOM 1743 O O . GLY A 1 214 ? -11.156 24.188 13.172 1 95.62 214 GLY A O 1
ATOM 1744 N N . ALA A 1 215 ? -11.695 25 11.117 1 95.19 215 ALA A N 1
ATOM 1745 C CA . ALA A 1 215 ? -12.953 24.266 10.984 1 95.19 215 ALA A CA 1
ATOM 1746 C C . ALA A 1 215 ? -13.188 23.828 9.539 1 95.19 215 ALA A C 1
ATOM 1748 O O . ALA A 1 215 ? -12.711 24.469 8.602 1 95.19 215 ALA A O 1
ATOM 1749 N N . LEU A 1 216 ? -13.852 22.688 9.469 1 96.94 216 LEU A N 1
ATOM 1750 C CA . LEU A 1 216 ? -14.188 22.188 8.148 1 96.94 216 LEU A CA 1
ATOM 1751 C C . LEU A 1 216 ? -15.695 22.266 7.906 1 96.94 216 LEU A C 1
ATOM 1753 O O . LEU A 1 216 ? -16.484 22.266 8.852 1 96.94 216 LEU A O 1
ATOM 1757 N N . PRO A 1 217 ? -16.141 22.375 6.605 1 95.06 217 PRO A N 1
ATOM 1758 C CA . PRO A 1 217 ? -17.562 22.312 6.305 1 95.06 217 PRO A CA 1
ATOM 1759 C C . PRO A 1 217 ? -18.219 21.016 6.766 1 95.06 217 PRO A C 1
ATOM 1761 O O . PRO A 1 217 ? -17.516 20.031 7.031 1 95.06 217 PRO A O 1
ATOM 1764 N N . LEU A 1 218 ? -19.547 21.078 6.781 1 93.94 218 LEU A N 1
ATOM 1765 C CA . LEU A 1 218 ? -20.281 19.938 7.324 1 93.94 218 LEU A CA 1
ATOM 1766 C C . LEU A 1 218 ? -20.188 18.734 6.391 1 93.94 218 LEU A C 1
ATOM 1768 O O . LEU A 1 218 ? -20.453 18.844 5.195 1 93.94 218 LEU A O 1
ATOM 1772 N N . PRO A 1 219 ? -19.906 17.625 6.988 1 95.12 219 PRO A N 1
ATOM 1773 C CA . PRO A 1 219 ? -19.672 16.453 6.152 1 95.12 219 PRO A CA 1
ATOM 1774 C C . PRO A 1 219 ? -20.969 15.688 5.836 1 95.12 219 PRO A C 1
ATOM 1776 O O . PRO A 1 219 ? -20.969 14.828 4.953 1 95.12 219 PRO A O 1
ATOM 1779 N N . THR A 1 220 ? -21.984 16 6.629 1 94.25 220 THR A N 1
ATOM 1780 C CA . THR A 1 220 ? -23.219 15.258 6.434 1 94.25 220 THR A CA 1
ATOM 1781 C C . THR A 1 220 ? -24.422 16.203 6.453 1 94.25 220 THR A C 1
ATOM 1783 O O . THR A 1 220 ? -24.344 17.312 6.98 1 94.25 220 THR A O 1
ATOM 1786 N N . ALA A 1 221 ? -25.453 15.703 5.84 1 91.44 221 ALA A N 1
ATOM 1787 C CA . ALA A 1 221 ? -26.766 16.344 5.926 1 91.44 221 ALA A CA 1
ATOM 1788 C C . ALA A 1 221 ? -27.844 15.328 6.309 1 91.44 221 ALA A C 1
ATOM 1790 O O . ALA A 1 221 ? -28.141 14.406 5.543 1 91.44 221 ALA A O 1
ATOM 1791 N N . PRO A 1 222 ? -28.562 15.391 7.395 1 91.25 222 PRO A N 1
ATOM 1792 C CA . PRO A 1 222 ? -28.328 16.422 8.414 1 91.25 222 PRO A CA 1
ATOM 1793 C C . PRO A 1 222 ? -27.031 16.203 9.188 1 91.25 222 PRO A C 1
ATOM 1795 O O . PRO A 1 222 ? -26.406 15.156 9.055 1 91.25 222 PRO A O 1
ATOM 1798 N N . TYR A 1 223 ? -26.656 17.188 10.039 1 89.94 223 TYR A N 1
ATOM 1799 C CA . TYR A 1 223 ? -25.531 17.094 10.953 1 89.94 223 TYR A CA 1
ATOM 1800 C C . TYR A 1 223 ? -25.938 17.5 12.359 1 89.94 223 TYR A C 1
ATOM 1802 O O . TYR A 1 223 ? -26.547 18.562 12.555 1 89.94 223 TYR A O 1
ATOM 1810 N N . PRO A 1 224 ? -25.656 16.891 13.453 1 87.12 224 PRO A N 1
ATOM 1811 C CA . PRO A 1 224 ? -24.953 15.602 13.398 1 87.12 224 PRO A CA 1
ATOM 1812 C C . PRO A 1 224 ? -25.797 14.484 12.789 1 87.12 224 PRO A C 1
ATOM 1814 O O . PRO A 1 224 ? -27.031 14.562 12.789 1 87.12 224 PRO A O 1
ATOM 1817 N N . PRO A 1 225 ? -25.031 13.516 12.188 1 85.12 225 PRO A N 1
ATOM 1818 C CA . PRO A 1 225 ? -25.812 12.414 11.609 1 85.12 225 PRO A CA 1
ATOM 1819 C C . PRO A 1 225 ? -26.656 11.695 12.641 1 85.12 225 PRO A C 1
ATOM 1821 O O . PRO A 1 225 ? -26.234 11.523 13.789 1 85.12 225 PRO A O 1
ATOM 1824 N N . PRO A 1 226 ? -27.781 11.344 12.18 1 82.56 226 PRO A N 1
ATOM 1825 C CA . PRO A 1 226 ? -28.656 10.633 13.117 1 82.56 226 PRO A CA 1
ATOM 1826 C C . PRO A 1 226 ? -28.156 9.227 13.453 1 82.56 226 PRO A C 1
ATOM 1828 O O . PRO A 1 226 ? -27.406 8.633 12.672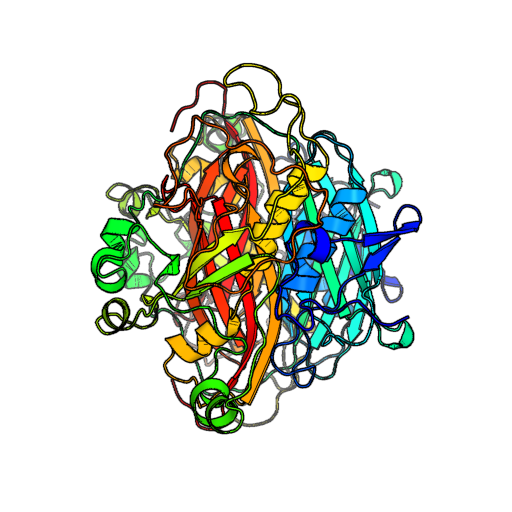 1 82.56 226 PRO A O 1
ATOM 1831 N N . ASP A 1 227 ? -28.547 8.789 14.633 1 77.56 227 ASP A N 1
ATOM 1832 C CA . ASP A 1 227 ? -28.172 7.445 15.047 1 77.56 227 ASP A CA 1
ATOM 1833 C C . ASP A 1 227 ? -28.797 6.391 14.133 1 77.56 227 ASP A C 1
ATOM 1835 O O . ASP A 1 227 ? -28.156 5.379 13.828 1 77.56 227 ASP A O 1
ATOM 1839 N N . THR A 1 228 ? -30.016 6.777 13.906 1 76.12 228 THR A N 1
ATOM 1840 C CA . THR A 1 228 ? -30.766 5.895 13.016 1 76.12 228 THR A CA 1
ATOM 1841 C C . THR A 1 228 ? -31.234 6.652 11.781 1 76.12 228 THR A C 1
ATOM 1843 O O . THR A 1 228 ? -31.484 7.859 11.844 1 76.12 228 THR A O 1
ATOM 1846 N N . GLY A 1 229 ? -31.203 6.016 10.688 1 75.5 229 GLY A N 1
ATOM 1847 C CA . GLY A 1 229 ? -31.672 6.645 9.461 1 75.5 229 GLY A CA 1
ATOM 1848 C C . GLY A 1 229 ? -30.562 6.91 8.461 1 75.5 229 GLY A C 1
ATOM 1849 O O . GLY A 1 229 ? -29.406 6.531 8.688 1 75.5 229 GLY A O 1
ATOM 1850 N N . LYS A 1 230 ? -31.172 7.496 7.426 1 80.06 230 LYS A N 1
ATOM 1851 C CA . LYS A 1 230 ? -30.25 7.727 6.324 1 80.06 230 LYS A CA 1
ATOM 1852 C C . LYS A 1 230 ? -29.547 9.07 6.465 1 80.06 230 LYS A C 1
ATOM 1854 O O . LYS A 1 230 ? -30.141 10.039 6.941 1 80.06 230 LYS A O 1
ATOM 1859 N N . MET A 1 231 ? -28.203 9.102 6.328 1 85.75 231 MET A N 1
ATOM 1860 C CA . MET A 1 231 ? -27.422 10.328 6.18 1 85.75 231 MET A CA 1
ATOM 1861 C C . MET A 1 231 ? -26.812 10.414 4.785 1 85.75 231 MET A C 1
ATOM 1863 O O . MET A 1 231 ? -26.578 9.391 4.141 1 85.75 231 MET A O 1
ATOM 1867 N N . GLN A 1 232 ? -26.766 11.68 4.383 1 91.5 232 GLN A N 1
ATOM 1868 C CA . GLN A 1 232 ? -26.109 11.906 3.104 1 91.5 232 GLN A CA 1
ATOM 1869 C C . GLN A 1 232 ? -24.734 12.547 3.301 1 91.5 232 GLN A C 1
ATOM 1871 O O . GLN A 1 232 ? -24.594 13.539 4.016 1 91.5 232 GLN A O 1
ATOM 1876 N N . LEU A 1 233 ? -23.797 11.891 2.695 1 94.56 233 LEU A N 1
ATOM 1877 C CA . LEU A 1 233 ? -22.469 12.477 2.715 1 94.56 233 LEU A CA 1
ATOM 1878 C C . LEU A 1 233 ? -22.375 13.641 1.73 1 94.56 233 LEU A C 1
ATOM 1880 O O . LEU A 1 233 ? -22.766 13.508 0.571 1 94.56 233 LEU A O 1
ATOM 1884 N N . THR A 1 234 ? -21.859 14.719 2.273 1 93.62 234 THR A N 1
ATOM 1885 C CA . THR A 1 234 ? -21.562 15.828 1.379 1 93.62 234 THR A CA 1
ATOM 1886 C C . THR A 1 234 ? -20.156 15.68 0.793 1 93.62 234 THR A C 1
ATOM 1888 O O . THR A 1 234 ? -19.406 14.797 1.2 1 93.62 234 THR A O 1
ATOM 1891 N N . ARG A 1 235 ? -19.812 16.5 -0.137 1 92.75 235 ARG A N 1
ATOM 1892 C CA . ARG A 1 235 ? -18.469 16.5 -0.71 1 92.75 235 ARG A CA 1
ATOM 1893 C C . ARG A 1 235 ? -17.422 16.828 0.346 1 92.75 235 ARG A C 1
ATOM 1895 O O . ARG A 1 235 ? -16.312 16.297 0.316 1 92.75 235 ARG A O 1
ATOM 1902 N N . ALA A 1 236 ? -17.844 17.609 1.34 1 95.12 236 ALA A N 1
ATOM 1903 C CA . ALA A 1 236 ? -16.938 18.078 2.385 1 95.12 236 ALA A CA 1
ATOM 1904 C C . ALA A 1 236 ? -16.469 16.938 3.266 1 95.12 236 ALA A C 1
ATOM 1906 O O . ALA A 1 236 ? -15.469 17.062 3.971 1 95.12 236 ALA A O 1
ATOM 1907 N N . ALA A 1 237 ? -17.219 15.836 3.24 1 97.12 237 ALA A N 1
ATOM 1908 C CA . ALA A 1 237 ? -16.797 14.648 3.977 1 97.12 237 ALA A CA 1
ATOM 1909 C C . ALA A 1 237 ? -15.367 14.25 3.594 1 97.12 237 ALA A C 1
ATOM 1911 O O . ALA A 1 237 ? -14.57 13.875 4.453 1 97.12 237 ALA A O 1
ATOM 1912 N N . ASN A 1 238 ? -15.039 14.398 2.393 1 98.69 238 ASN A N 1
ATOM 1913 C CA . ASN A 1 238 ? -13.719 14.016 1.916 1 98.69 238 ASN A CA 1
ATOM 1914 C C . ASN A 1 238 ? -12.641 14.953 2.436 1 98.69 238 ASN A C 1
ATOM 1916 O O . ASN A 1 238 ? -11.477 14.57 2.557 1 98.69 238 ASN A O 1
ATOM 1920 N N . LEU A 1 239 ? -12.953 16.172 2.773 1 98.44 239 LEU A N 1
ATOM 1921 C CA . LEU A 1 239 ? -11.961 17.078 3.342 1 98.44 239 LEU A CA 1
ATOM 1922 C C . LEU A 1 239 ? -11.516 16.609 4.719 1 98.44 239 LEU A C 1
ATOM 1924 O O . LEU A 1 239 ? -10.352 16.781 5.098 1 98.44 239 LEU A O 1
ATOM 1928 N N . HIS A 1 240 ? -12.43 16.016 5.5 1 98.5 240 HIS A N 1
ATOM 1929 C CA . HIS A 1 240 ? -12.055 15.414 6.773 1 98.5 240 HIS A CA 1
ATOM 1930 C C . HIS A 1 240 ? -11.055 14.281 6.57 1 98.5 240 HIS A C 1
ATOM 1932 O O . HIS A 1 240 ? -10.062 14.18 7.301 1 98.5 240 HIS A O 1
ATOM 1938 N N . ALA A 1 241 ? -11.312 13.469 5.574 1 98.81 241 ALA A N 1
ATOM 1939 C CA . ALA A 1 241 ? -10.375 12.398 5.242 1 98.81 241 ALA A CA 1
ATOM 1940 C C . ALA A 1 241 ? -9.031 12.969 4.801 1 98.81 241 ALA A C 1
ATOM 1942 O O . ALA A 1 241 ? -7.977 12.43 5.16 1 98.81 241 ALA A O 1
ATOM 1943 N N . CYS A 1 242 ? -9.039 14.039 4.07 1 98.94 242 CYS A N 1
ATOM 1944 C CA . CYS A 1 242 ? -7.812 14.656 3.572 1 98.94 242 CYS A CA 1
ATOM 1945 C C . CYS A 1 242 ? -6.938 15.141 4.723 1 98.94 242 CYS A C 1
ATOM 1947 O O . CYS A 1 242 ? -5.711 15.117 4.629 1 98.94 242 CYS A O 1
ATOM 1949 N N . ALA A 1 243 ? -7.539 15.539 5.801 1 98.88 243 ALA A N 1
ATOM 1950 C CA . ALA A 1 243 ? -6.762 15.953 6.965 1 98.88 243 ALA A CA 1
ATOM 1951 C C . ALA A 1 243 ? -5.934 14.797 7.512 1 98.88 243 ALA A C 1
ATOM 1953 O O . ALA A 1 243 ? -4.773 14.977 7.887 1 98.88 243 ALA A O 1
ATOM 1954 N N . HIS A 1 244 ? -6.531 13.633 7.547 1 98.94 244 HIS A N 1
ATOM 1955 C CA . HIS A 1 244 ? -5.797 12.445 7.965 1 98.94 244 HIS A CA 1
ATOM 1956 C C . HIS A 1 244 ? -4.668 12.125 6.992 1 98.94 244 HIS A C 1
ATOM 1958 O O . HIS A 1 244 ? -3.576 11.727 7.406 1 98.94 244 HIS A O 1
ATOM 1964 N N . LEU A 1 245 ? -4.961 12.266 5.707 1 98.94 245 LEU A N 1
ATOM 1965 C CA . LEU A 1 245 ? -3.941 12.023 4.691 1 98.94 245 LEU A CA 1
ATOM 1966 C C . LEU A 1 245 ? -2.762 12.977 4.875 1 98.94 245 LEU A C 1
ATOM 1968 O O . LEU A 1 245 ? -1.604 12.562 4.77 1 98.94 245 LEU A O 1
ATOM 1972 N N . TYR A 1 246 ? -3.045 14.203 5.16 1 98.88 246 TYR A N 1
ATOM 1973 C CA . TYR A 1 246 ? -2.035 15.234 5.398 1 98.88 246 TYR A CA 1
ATOM 1974 C C . TYR A 1 246 ? -1.159 14.867 6.59 1 98.88 246 TYR A C 1
ATOM 1976 O O . TYR A 1 246 ? 0.064 15.008 6.535 1 98.88 246 TYR A O 1
ATOM 1984 N N . ALA A 1 247 ? -1.724 14.375 7.609 1 98.81 247 ALA A N 1
ATOM 1985 C CA . ALA A 1 247 ? -1.014 14.008 8.836 1 98.81 247 ALA A CA 1
ATOM 1986 C C . ALA A 1 247 ? -0.156 12.766 8.617 1 98.81 247 ALA A C 1
ATOM 1988 O O . ALA A 1 247 ? 0.918 12.633 9.203 1 98.81 247 ALA A O 1
ATOM 1989 N N . SER A 1 248 ? -0.53 11.875 7.754 1 98.75 248 SER A N 1
ATOM 1990 C CA . SER A 1 248 ? 0.025 10.531 7.625 1 98.75 248 SER A CA 1
ATOM 1991 C C . SER A 1 248 ? 1.473 10.578 7.145 1 98.75 248 SER A C 1
ATOM 1993 O O . SER A 1 248 ? 2.236 9.641 7.379 1 98.75 248 SER A O 1
ATOM 1995 N N . ASP A 1 249 ? 1.843 11.641 6.527 1 97.75 249 ASP A N 1
ATOM 1996 C CA . ASP A 1 249 ? 3.154 11.711 5.895 1 97.75 249 ASP A CA 1
ATOM 1997 C C . ASP A 1 249 ? 4.121 12.555 6.719 1 97.75 249 ASP A C 1
ATOM 1999 O O . ASP A 1 249 ? 5.258 12.789 6.305 1 97.75 249 ASP A O 1
ATOM 2003 N N . ARG A 1 250 ? 3.74 13.07 7.816 1 97.06 250 ARG A N 1
ATOM 2004 C CA . ARG A 1 250 ? 4.559 14.023 8.555 1 97.06 250 ARG A CA 1
ATOM 2005 C C . ARG A 1 250 ? 5.816 13.359 9.109 1 97.06 250 ARG A C 1
ATOM 2007 O O . ARG A 1 250 ? 5.73 12.383 9.852 1 97.06 250 ARG A O 1
ATOM 2014 N N . ASN A 1 251 ? 6.969 13.914 8.781 1 92.81 251 ASN A N 1
ATOM 2015 C CA . ASN A 1 251 ? 8.281 13.477 9.242 1 92.81 251 ASN A CA 1
ATOM 2016 C C . ASN A 1 251 ? 8.484 11.984 9.023 1 92.81 251 ASN A C 1
ATOM 2018 O O . ASN A 1 251 ? 9.148 11.32 9.828 1 92.81 251 ASN A O 1
ATOM 2022 N N . SER A 1 252 ? 7.875 11.383 8.047 1 89.88 252 SER A N 1
ATOM 2023 C CA . SER A 1 252 ? 7.711 9.945 7.859 1 89.88 252 SER A CA 1
ATOM 2024 C C . SER A 1 252 ? 9.055 9.258 7.648 1 89.88 252 SER A C 1
ATOM 2026 O O . SER A 1 252 ? 9.555 8.578 8.547 1 89.88 252 SER A O 1
ATOM 2028 N N . LEU A 1 253 ? 9.867 9.617 6.672 1 92.62 253 LEU A N 1
ATOM 2029 C CA . LEU A 1 253 ? 11.062 8.859 6.352 1 92.62 253 LEU A CA 1
ATOM 2030 C C . LEU A 1 253 ? 12.18 9.156 7.355 1 92.62 253 LEU A C 1
ATOM 2032 O O . LEU A 1 253 ? 13.094 8.344 7.531 1 92.62 253 LEU A O 1
ATOM 2036 N N . PHE A 1 254 ? 12.07 10.312 8.008 1 94.69 254 PHE A N 1
ATOM 2037 C CA . PHE A 1 254 ? 13.047 10.602 9.055 1 94.69 254 PHE A CA 1
ATOM 2038 C C . PHE A 1 254 ? 12.969 9.57 10.172 1 94.69 254 PHE A C 1
ATOM 2040 O O . PHE A 1 254 ? 13.977 9.258 10.812 1 94.69 254 PHE A O 1
ATOM 2047 N N . MET A 1 255 ? 11.789 9.086 10.312 1 93.62 255 MET A N 1
ATOM 2048 C CA . MET A 1 255 ? 11.578 8.109 11.367 1 93.62 255 MET A CA 1
ATOM 2049 C C . MET A 1 255 ? 12.398 6.848 11.109 1 93.62 255 MET A C 1
ATOM 2051 O O . MET A 1 255 ? 12.867 6.203 12.055 1 93.62 255 MET A O 1
ATOM 2055 N N . VAL A 1 256 ? 12.633 6.488 9.859 1 94.06 256 VAL A N 1
ATOM 2056 C CA . VAL A 1 256 ? 13.422 5.309 9.523 1 94.06 256 VAL A CA 1
ATOM 2057 C C . VAL A 1 256 ? 14.859 5.484 10.023 1 94.06 256 VAL A C 1
ATOM 2059 O O . VAL A 1 256 ? 15.367 4.648 10.773 1 94.06 256 VAL A O 1
ATOM 2062 N N . ALA A 1 257 ? 15.422 6.586 9.727 1 93.69 257 ALA A N 1
ATOM 2063 C CA . ALA A 1 257 ? 16.797 6.855 10.141 1 93.69 257 ALA A CA 1
ATOM 2064 C C . ALA A 1 257 ? 16.891 7.016 11.656 1 93.69 257 ALA A C 1
ATOM 2066 O O . ALA A 1 257 ? 17.812 6.508 12.289 1 93.69 257 ALA A O 1
ATOM 2067 N N . ASN A 1 258 ? 15.93 7.68 12.211 1 94.44 258 ASN A N 1
ATOM 2068 C CA . ASN A 1 258 ? 15.961 7.977 13.641 1 94.44 258 ASN A CA 1
ATOM 2069 C C . ASN A 1 258 ? 15.75 6.715 14.477 1 94.44 258 ASN A C 1
ATOM 2071 O O . ASN A 1 258 ? 16.469 6.496 15.461 1 94.44 258 ASN A O 1
ATOM 2075 N N . LEU A 1 259 ? 14.836 5.883 14.102 1 94.62 259 LEU A N 1
ATOM 2076 C CA . LEU A 1 259 ? 14.547 4.668 14.852 1 94.62 259 LEU A CA 1
ATOM 2077 C C . LEU A 1 259 ? 15.695 3.668 14.734 1 94.62 259 LEU A C 1
ATOM 2079 O O . LEU A 1 259 ? 15.93 2.873 15.648 1 94.62 259 LEU A O 1
ATOM 2083 N N . LEU A 1 260 ? 16.406 3.777 13.648 1 93 260 LEU A N 1
ATOM 2084 C CA . LEU A 1 260 ? 17.578 2.92 13.445 1 93 260 LEU A CA 1
ATOM 2085 C C . LEU A 1 260 ? 18.812 3.51 14.125 1 93 260 LEU A C 1
ATOM 2087 O O . LEU A 1 260 ? 19.891 2.928 14.062 1 93 260 LEU A O 1
ATOM 2091 N N . GLU A 1 261 ? 18.688 4.68 14.742 1 92.19 261 GLU A N 1
ATOM 2092 C CA . GLU A 1 261 ? 19.75 5.402 15.414 1 92.19 261 GLU A CA 1
ATOM 2093 C C . GLU A 1 261 ? 20.891 5.738 14.438 1 92.19 261 GLU A C 1
ATOM 2095 O O . GLU A 1 261 ? 22.062 5.621 14.781 1 92.19 261 GLU A O 1
ATOM 2100 N N . ARG A 1 262 ? 20.438 6.098 13.227 1 91.81 262 ARG A N 1
ATOM 2101 C CA . ARG A 1 262 ? 21.375 6.492 12.18 1 91.81 262 ARG A CA 1
ATOM 2102 C C . ARG A 1 262 ? 20.984 7.84 11.578 1 91.81 262 ARG A C 1
ATOM 2104 O O . ARG A 1 262 ? 21.188 8.07 10.383 1 91.81 262 ARG A O 1
ATOM 2111 N N . GLY A 1 263 ? 20.422 8.648 12.383 1 89.88 263 GLY A N 1
ATOM 2112 C CA . GLY A 1 263 ? 19.922 9.938 11.93 1 89.88 263 GLY A CA 1
ATOM 2113 C C . GLY A 1 263 ? 21.016 10.82 11.359 1 89.88 263 GLY A C 1
ATOM 2114 O O . GLY A 1 263 ? 20.75 11.664 10.492 1 89.88 263 GLY A O 1
ATOM 2115 N N . ARG A 1 264 ? 22.25 10.602 11.711 1 88.56 264 ARG A N 1
ATOM 2116 C CA . ARG A 1 264 ? 23.375 11.422 11.25 1 88.56 264 ARG A CA 1
ATOM 2117 C C . ARG A 1 264 ? 24 10.836 9.992 1 88.56 264 ARG A C 1
ATOM 2119 O O . ARG A 1 264 ? 24.812 11.492 9.336 1 88.56 264 ARG A O 1
ATOM 2126 N N . ASP A 1 265 ? 23.531 9.734 9.711 1 89.12 265 ASP A N 1
ATOM 2127 C CA . ASP A 1 265 ? 24.297 8.977 8.727 1 89.12 265 ASP A CA 1
ATOM 2128 C C . ASP A 1 265 ? 23.625 9.008 7.359 1 89.12 265 ASP A C 1
ATOM 2130 O O . ASP A 1 265 ? 24.234 8.633 6.355 1 89.12 265 ASP A O 1
ATOM 2134 N N . PHE A 1 266 ? 22.375 9.375 7.289 1 89.12 266 PHE A N 1
ATOM 2135 C CA . PHE A 1 266 ? 21.75 9.344 5.969 1 89.12 266 PHE A CA 1
ATOM 2136 C C . PHE A 1 266 ? 22.25 10.508 5.113 1 89.12 266 PHE A C 1
ATOM 2138 O O . PHE A 1 266 ? 22.547 11.586 5.633 1 89.12 266 PHE A O 1
ATOM 2145 N N . THR A 1 267 ? 22.328 10.328 3.787 1 89.12 267 THR A N 1
ATOM 2146 C CA . THR A 1 267 ? 22.859 11.328 2.863 1 89.12 267 THR A CA 1
ATOM 2147 C C . THR A 1 267 ? 21.766 11.836 1.931 1 89.12 267 THR A C 1
ATOM 2149 O O . THR A 1 267 ? 21.828 12.961 1.443 1 89.12 267 THR A O 1
ATOM 2152 N N . ARG A 1 268 ? 20.812 11.008 1.657 1 90.31 268 ARG A N 1
ATOM 2153 C CA . ARG A 1 268 ? 19.719 11.383 0.771 1 90.31 268 ARG A CA 1
ATOM 2154 C C . ARG A 1 268 ? 18.406 10.742 1.225 1 90.31 268 ARG A C 1
ATOM 2156 O O . ARG A 1 268 ? 18.391 9.609 1.7 1 90.31 268 ARG A O 1
ATOM 2163 N N . MET A 1 269 ? 17.422 11.547 1.12 1 93.06 269 MET A N 1
ATOM 2164 C CA . MET A 1 269 ? 16.094 11.062 1.511 1 93.06 269 MET A CA 1
ATOM 2165 C C . MET A 1 269 ? 15.016 11.641 0.61 1 93.06 269 MET A C 1
ATOM 2167 O O . MET A 1 269 ? 15.062 12.82 0.253 1 93.06 269 MET A O 1
ATOM 2171 N N . ALA A 1 270 ? 14.062 10.789 0.165 1 93.62 270 ALA A N 1
ATOM 2172 C CA . ALA A 1 270 ? 12.922 11.234 -0.631 1 93.62 270 ALA A CA 1
ATOM 2173 C C . ALA A 1 270 ? 11.797 10.203 -0.595 1 93.62 270 ALA A C 1
ATOM 2175 O O . ALA A 1 270 ? 12.047 9 -0.65 1 93.62 270 ALA A O 1
ATOM 2176 N N . SER A 1 271 ? 10.578 10.727 -0.481 1 95.69 271 SER A N 1
ATOM 2177 C CA . SER A 1 271 ? 9.438 9.82 -0.573 1 95.69 271 SER A CA 1
ATOM 2178 C C . SER A 1 271 ? 9.305 9.234 -1.975 1 95.69 271 SER A C 1
ATOM 2180 O O . SER A 1 271 ? 9.523 9.938 -2.967 1 95.69 271 SER A O 1
ATOM 2182 N N . LEU A 1 272 ? 8.977 7.961 -2.084 1 97.5 272 LEU A N 1
ATOM 2183 C CA . LEU A 1 272 ? 8.742 7.324 -3.373 1 97.5 272 LEU A CA 1
ATOM 2184 C C . LEU A 1 272 ? 7.258 7.008 -3.557 1 97.5 272 LEU A C 1
ATOM 2186 O O . LEU A 1 272 ? 6.641 7.461 -4.523 1 97.5 272 LEU A O 1
ATOM 2190 N N . ALA A 1 273 ? 6.723 6.281 -2.631 1 98.56 273 ALA A N 1
ATOM 2191 C CA . ALA A 1 273 ? 5.309 5.918 -2.688 1 98.56 273 ALA A CA 1
ATOM 2192 C C . ALA A 1 273 ? 4.688 5.914 -1.292 1 98.56 273 ALA A C 1
ATOM 2194 O O . ALA A 1 273 ? 5.336 5.516 -0.321 1 98.56 273 ALA A O 1
ATOM 2195 N N . HIS A 1 274 ? 3.465 6.332 -1.174 1 98.75 274 HIS A N 1
ATOM 2196 C CA . HIS A 1 274 ? 2.721 6.398 0.079 1 98.75 274 HIS A CA 1
ATOM 2197 C C . HIS A 1 274 ? 1.294 5.891 -0.101 1 98.75 274 HIS A C 1
ATOM 2199 O O . HIS A 1 274 ? 0.589 6.324 -1.016 1 98.75 274 HIS A O 1
ATOM 2205 N N . THR A 1 275 ? 0.9 4.93 0.699 1 98.81 275 THR A N 1
ATOM 2206 C CA . THR A 1 275 ? -0.436 4.344 0.673 1 98.81 275 THR A CA 1
ATOM 2207 C C . THR A 1 275 ? -1.156 4.578 1.998 1 98.81 275 THR A C 1
ATOM 2209 O O . THR A 1 275 ? -0.572 4.398 3.068 1 98.81 275 THR A O 1
ATOM 2212 N N . VAL A 1 276 ? -2.371 5.012 1.875 1 98.88 276 VAL A N 1
ATOM 2213 C CA . VAL A 1 276 ? -3.252 5.102 3.035 1 98.88 276 VAL A CA 1
ATOM 2214 C C . VAL A 1 276 ? -4.562 4.367 2.748 1 98.88 276 VAL A C 1
ATOM 2216 O O . VAL A 1 276 ? -5.211 4.617 1.729 1 98.88 276 VAL A O 1
ATOM 2219 N N . ILE A 1 277 ? -4.926 3.514 3.625 1 98.88 277 ILE A N 1
ATOM 2220 C CA . ILE A 1 277 ? -6.188 2.781 3.555 1 98.88 277 ILE A CA 1
ATOM 2221 C C . ILE A 1 277 ? -7.055 3.131 4.762 1 98.88 277 ILE A C 1
ATOM 2223 O O . ILE A 1 277 ? -6.73 2.77 5.895 1 98.88 277 ILE A O 1
ATOM 2227 N N . PHE A 1 278 ? -8.141 3.811 4.48 1 98.5 278 PHE A N 1
ATOM 2228 C CA . PHE A 1 278 ? -9.117 4.09 5.531 1 98.5 278 PHE A CA 1
ATOM 2229 C C . PHE A 1 278 ? -10.031 2.895 5.75 1 98.5 278 PHE A C 1
ATOM 2231 O O . PHE A 1 278 ? -10.578 2.34 4.793 1 98.5 278 PHE A O 1
ATOM 2238 N N . HIS A 1 279 ? -10.25 2.613 6.977 1 96.75 279 HIS A N 1
ATOM 2239 C CA . HIS A 1 279 ? -11.062 1.445 7.305 1 96.75 279 HIS A CA 1
ATOM 2240 C C . HIS A 1 279 ? -12.484 1.849 7.668 1 96.75 279 HIS A C 1
ATOM 2242 O O . HIS A 1 279 ? -13.406 1.029 7.598 1 96.75 279 HIS A O 1
ATOM 2248 N N . VAL A 1 280 ? -12.648 3.139 7.996 1 95.31 280 VAL A N 1
ATOM 2249 C CA . VAL A 1 280 ? -13.875 3.562 8.664 1 95.31 280 VAL A CA 1
ATOM 2250 C C . VAL A 1 280 ? -14.594 4.605 7.809 1 95.31 280 VAL A C 1
ATOM 2252 O O . VAL A 1 280 ? -14.055 5.062 6.797 1 95.31 280 VAL A O 1
ATOM 2255 N N . GLY A 1 281 ? -15.828 4.883 8.266 1 93.75 281 GLY A N 1
ATOM 2256 C CA . GLY A 1 281 ? -16.625 5.906 7.598 1 93.75 281 GLY A CA 1
ATOM 2257 C C . GLY A 1 281 ? -16.469 7.277 8.227 1 93.75 281 GLY A C 1
ATOM 2258 O O . GLY A 1 281 ? -15.586 7.496 9.047 1 93.75 281 GLY A O 1
ATOM 2259 N N . ILE A 1 282 ? -17.359 8.172 7.855 1 94.44 282 ILE A N 1
ATOM 2260 C CA . ILE A 1 282 ? -17.234 9.594 8.148 1 94.44 282 ILE A CA 1
ATOM 2261 C C . ILE A 1 282 ? -17.406 9.828 9.648 1 94.44 282 ILE A C 1
ATOM 2263 O O . ILE A 1 282 ? -16.797 10.742 10.211 1 94.44 282 ILE A O 1
ATOM 2267 N N . ARG A 1 283 ? -18.094 9.016 10.352 1 92.19 283 ARG A N 1
ATOM 2268 C CA . ARG A 1 283 ? -18.312 9.219 11.781 1 92.19 283 ARG A CA 1
ATOM 2269 C C . ARG A 1 283 ? -17.016 9.141 12.555 1 92.19 283 ARG A C 1
ATOM 2271 O O . ARG A 1 283 ? -16.828 9.859 13.547 1 92.19 283 ARG A O 1
ATOM 2278 N N . ASP A 1 284 ? -16.172 8.312 12.039 1 93.81 284 ASP A N 1
ATOM 2279 C CA . ASP A 1 284 ? -14.898 8.109 12.742 1 93.81 284 ASP A CA 1
ATOM 2280 C C . ASP A 1 284 ? -13.805 9 12.172 1 93.81 284 ASP A C 1
ATOM 2282 O O . ASP A 1 284 ? -12.766 9.203 12.812 1 93.81 284 ASP A O 1
ATOM 2286 N N . LEU A 1 285 ? -14 9.594 10.977 1 96.56 285 LEU A N 1
ATOM 2287 C CA . LEU A 1 285 ? -12.977 10.414 10.328 1 96.56 285 LEU A CA 1
ATOM 2288 C C . LEU A 1 285 ? -13.203 11.891 10.625 1 96.56 285 LEU A C 1
ATOM 2290 O O . LEU A 1 285 ? -12.398 12.734 10.227 1 96.56 285 LEU A O 1
ATOM 2294 N N . LEU A 1 286 ? -14.172 12.188 11.406 1 95.75 286 LEU A N 1
ATOM 2295 C CA . LEU A 1 286 ? -14.594 13.57 11.633 1 95.75 286 LEU A CA 1
ATOM 2296 C C . LEU A 1 286 ? -13.508 14.352 12.367 1 95.75 286 LEU A C 1
ATOM 2298 O O . LEU A 1 286 ? -13.047 13.938 13.43 1 95.75 286 LEU A O 1
ATOM 2302 N N . MET A 1 287 ? -13.133 15.469 11.734 1 96.31 287 MET A N 1
ATOM 2303 C CA . MET A 1 287 ? -12.273 16.453 12.391 1 96.31 287 MET A CA 1
ATOM 2304 C C . MET A 1 287 ? -13.109 17.484 13.141 1 96.31 287 MET A C 1
ATOM 2306 O O . MET A 1 287 ? -13.812 18.297 12.523 1 96.31 287 MET A O 1
ATOM 2310 N N . MET A 1 288 ? -12.93 17.5 14.422 1 94.62 288 MET A N 1
ATOM 2311 C CA . MET A 1 288 ? -13.68 18.484 15.195 1 94.62 288 MET A CA 1
ATOM 2312 C C . MET A 1 288 ? -13.039 19.859 15.086 1 94.62 288 MET A C 1
ATOM 2314 O O . MET A 1 288 ? -11.812 19.984 15.078 1 94.62 288 MET A O 1
ATOM 2318 N N . PRO A 1 289 ? -13.875 20.859 15.047 1 94 289 PRO A N 1
ATOM 2319 C CA . PRO A 1 289 ? -13.32 22.219 14.93 1 94 289 PRO A CA 1
ATOM 2320 C C . PRO A 1 289 ? -12.375 22.562 16.078 1 94 289 PRO A C 1
ATOM 2322 O O . PRO A 1 289 ? -12.609 22.156 17.219 1 94 289 PRO A O 1
ATOM 2325 N N . GLU A 1 290 ? -11.398 23.344 15.727 1 93.62 290 GLU A N 1
ATOM 2326 C CA . GLU A 1 290 ? -10.484 23.891 16.719 1 93.62 290 GLU A CA 1
ATOM 2327 C C . GLU A 1 290 ? -11.211 24.828 17.688 1 93.62 290 GLU A C 1
ATOM 2329 O O . GLU A 1 290 ? -11.961 25.703 17.25 1 93.62 290 GLU A O 1
ATOM 2334 N N . PRO A 1 291 ? -10.922 24.625 18.984 1 88.81 291 PRO A N 1
ATOM 2335 C CA . PRO A 1 291 ? -11.484 25.594 19.922 1 88.81 291 PRO A CA 1
ATOM 2336 C C . PRO A 1 291 ? -10.984 27.016 19.672 1 88.81 291 PRO A C 1
ATOM 2338 O O . PRO A 1 291 ? -9.828 27.203 19.281 1 88.81 291 PRO A O 1
ATOM 2341 N N . ARG A 1 292 ? -11.773 28.016 20 1 83.25 292 ARG A N 1
ATOM 2342 C CA . ARG A 1 292 ? -11.438 29.406 19.734 1 83.25 292 ARG A CA 1
ATOM 2343 C C . ARG A 1 292 ? -10.438 29.938 20.75 1 83.25 292 ARG A C 1
ATOM 2345 O O . ARG A 1 292 ? -9.672 30.859 20.453 1 83.25 292 ARG A O 1
ATOM 2352 N N . ILE A 1 293 ? -10.5 29.344 21.906 1 80.94 293 ILE A N 1
ATOM 2353 C CA . ILE A 1 293 ? -9.492 29.734 22.891 1 80.94 293 ILE A CA 1
ATOM 2354 C C . ILE A 1 293 ? -8.156 29.062 22.562 1 80.94 293 ILE A C 1
ATOM 2356 O O . ILE A 1 293 ? -8.062 27.844 22.516 1 80.94 293 ILE A O 1
ATOM 2360 N N . ARG A 1 294 ? -7.215 29.906 22.359 1 81.56 294 ARG A N 1
ATOM 2361 C CA . ARG A 1 294 ? -5.906 29.406 21.953 1 81.56 294 ARG A CA 1
ATOM 2362 C C . ARG A 1 294 ? -5.199 28.719 23.109 1 81.56 294 ARG A C 1
ATOM 2364 O O . ARG A 1 294 ? -5.18 29.234 24.234 1 81.56 294 ARG A O 1
ATOM 2371 N N . HIS A 1 295 ? -4.684 27.641 22.781 1 85.69 295 HIS A N 1
ATOM 2372 C CA . HIS A 1 295 ? -3.799 26.984 23.734 1 85.69 295 HIS A CA 1
ATOM 2373 C C . HIS A 1 295 ? -2.445 27.672 23.812 1 85.69 295 HIS A C 1
ATOM 2375 O O . HIS A 1 295 ? -1.908 28.109 22.781 1 85.69 295 HIS A O 1
ATOM 2381 N N . PRO A 1 296 ? -1.846 27.75 24.938 1 84.81 296 PRO A N 1
ATOM 2382 C CA . PRO A 1 296 ? -0.589 28.5 25.094 1 84.81 296 PRO A CA 1
ATOM 2383 C C . PRO A 1 296 ? 0.562 27.859 24.312 1 84.81 296 PRO A C 1
ATOM 2385 O O . PRO A 1 296 ? 1.518 28.547 23.938 1 84.81 296 PRO A O 1
ATOM 2388 N N . ASN A 1 297 ? 0.496 26.656 24 1 85.12 297 ASN A N 1
ATOM 2389 C CA . ASN A 1 297 ? 1.594 25.938 23.359 1 85.12 297 ASN A CA 1
ATOM 2390 C C . ASN A 1 297 ? 1.449 25.922 21.844 1 85.12 297 ASN A C 1
ATOM 2392 O O . ASN A 1 297 ? 2.117 25.141 21.156 1 85.12 297 ASN A O 1
ATOM 2396 N N . THR A 1 298 ? 0.556 26.734 21.312 1 87.19 298 THR A N 1
ATOM 2397 C CA . THR A 1 298 ? 0.391 26.703 19.859 1 87.19 298 THR A CA 1
ATOM 2398 C C . THR A 1 298 ? 0.449 28.109 19.281 1 87.19 298 THR A C 1
ATOM 2400 O O . THR A 1 298 ? 0.164 29.094 19.969 1 87.19 298 THR A O 1
ATOM 2403 N N . HIS A 1 299 ? 0.842 28.109 18.031 1 89.88 299 HIS A N 1
ATOM 2404 C CA . HIS A 1 299 ? 0.726 29.359 17.281 1 89.88 299 HIS A CA 1
ATOM 2405 C C . HIS A 1 299 ? -0.726 29.656 16.922 1 89.88 299 HIS A C 1
ATOM 2407 O O . HIS A 1 299 ? -1.514 28.719 16.703 1 89.88 299 HIS A O 1
ATOM 2413 N N . PRO A 1 300 ? -1.023 30.906 16.812 1 92.56 300 PRO A N 1
ATOM 2414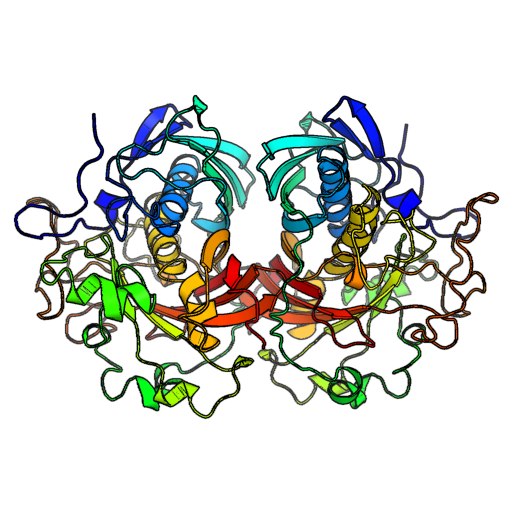 C CA . PRO A 1 300 ? -2.416 31.25 16.516 1 92.56 300 PRO A CA 1
ATOM 2415 C C . PRO A 1 300 ? -2.842 30.828 15.117 1 92.56 300 PRO A C 1
ATOM 2417 O O . PRO A 1 300 ? -2.033 30.844 14.188 1 92.56 300 PRO A O 1
ATOM 2420 N N . THR A 1 301 ? -4.082 30.5 15 1 94.69 301 THR A N 1
ATOM 2421 C CA . THR A 1 301 ? -4.695 30.156 13.719 1 94.69 301 THR A CA 1
ATOM 2422 C C . THR A 1 301 ? -5.262 31.406 13.047 1 94.69 301 THR A C 1
ATOM 2424 O O . THR A 1 301 ? -5.836 32.281 13.711 1 94.69 301 THR A O 1
ATOM 2427 N N . ASN A 1 302 ? -5.055 31.562 11.742 1 92.31 302 ASN A N 1
ATOM 2428 C CA . ASN A 1 302 ? -5.633 32.656 10.961 1 92.31 302 ASN A CA 1
ATOM 2429 C C . ASN A 1 302 ? -7.098 32.375 10.633 1 92.31 302 ASN A C 1
ATOM 2431 O O . ASN A 1 302 ? -7.418 31.906 9.539 1 92.31 302 ASN A O 1
ATOM 2435 N N . PHE A 1 303 ? -8.016 32.719 11.578 1 83.06 303 PHE A N 1
ATOM 2436 C CA . PHE A 1 303 ? -9.453 32.5 11.375 1 83.06 303 PHE A CA 1
ATOM 2437 C C . PHE A 1 303 ? -10.023 33.625 10.508 1 83.06 303 PHE A C 1
ATOM 2439 O O . PHE A 1 303 ? -9.617 34.781 10.617 1 83.06 303 PHE A O 1
ATOM 2446 N N . ASP A 1 304 ? -10.688 33.312 9.328 1 67.19 304 ASP A N 1
ATOM 2447 C CA . ASP A 1 304 ? -11.391 34.406 8.625 1 67.19 304 ASP A CA 1
ATOM 2448 C C . ASP A 1 304 ? -12.406 35.094 9.531 1 67.19 304 ASP A C 1
ATOM 2450 O O . ASP A 1 304 ? -12.992 34.438 10.406 1 67.19 304 ASP A O 1
ATOM 2454 N N . GLU A 1 305 ? -12.336 36.344 9.719 1 53.97 305 GLU A N 1
ATOM 2455 C CA . GLU A 1 305 ? -13.266 37.156 10.531 1 53.97 305 GLU A CA 1
ATOM 2456 C C . GLU A 1 305 ? -14.672 36.562 10.477 1 53.97 305 GLU A C 1
ATOM 2458 O O . GLU A 1 305 ? -15.43 36.656 11.453 1 53.97 305 GLU A O 1
ATOM 2463 N N . GLY A 1 306 ? -15.211 36.031 9.359 1 45.91 306 GLY A N 1
ATOM 2464 C CA . GLY A 1 306 ? -16.609 35.688 9.203 1 45.91 306 GLY A CA 1
ATOM 2465 C C . GLY A 1 306 ? -16.891 34.25 9.547 1 45.91 306 GLY A C 1
ATOM 2466 O O . GLY A 1 306 ? -18.016 33.75 9.359 1 45.91 306 GLY A O 1
ATOM 2467 N N . GLY A 1 307 ? -15.992 33.438 9.648 1 46.84 307 GLY A N 1
ATOM 2468 C CA . GLY A 1 307 ? -16.391 32.031 9.688 1 46.84 307 GLY A CA 1
ATOM 2469 C C . GLY A 1 307 ? -17.047 31.641 10.992 1 46.84 307 GLY A C 1
ATOM 2470 O O . GLY A 1 307 ? -16.625 32.062 12.062 1 46.84 307 GLY A O 1
ATOM 2471 N N . ILE A 1 308 ? -18.344 31.469 10.875 1 43.28 308 ILE A N 1
ATOM 2472 C CA . ILE A 1 308 ? -19.203 31.062 11.977 1 43.28 308 ILE A CA 1
ATOM 2473 C C . ILE A 1 308 ? -18.578 29.891 12.719 1 43.28 308 ILE A C 1
ATOM 2475 O O . ILE A 1 308 ? -18.25 28.859 12.117 1 43.28 308 ILE A O 1
ATOM 2479 N N . PRO A 1 309 ? -18 30.203 13.836 1 44.47 309 PRO A N 1
ATOM 2480 C CA . PRO A 1 309 ? -17.594 29.047 14.633 1 44.47 309 PRO A CA 1
ATOM 2481 C C . PRO A 1 309 ? -18.625 27.922 14.625 1 44.47 309 PRO A C 1
ATOM 2483 O O . PRO A 1 309 ? -19.828 28.188 14.758 1 44.47 309 PRO A O 1
ATOM 2486 N N . ILE A 1 310 ? -18.562 27 13.742 1 42.12 310 ILE A N 1
ATOM 2487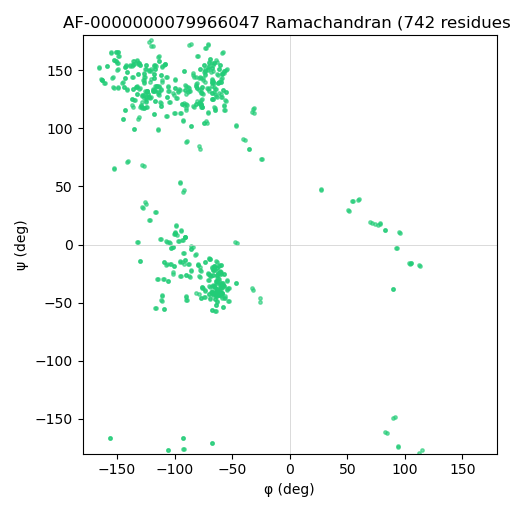 C CA . ILE A 1 310 ? -19.5 25.906 13.977 1 42.12 310 ILE A CA 1
ATOM 2488 C C . ILE A 1 310 ? -19.688 25.703 15.477 1 42.12 310 ILE A C 1
ATOM 2490 O O . ILE A 1 310 ? -18.734 25.719 16.234 1 42.12 310 ILE A O 1
ATOM 2494 N N . CYS A 1 311 ? -20.859 25.953 15.984 1 40.06 311 CYS A N 1
ATOM 2495 C CA . CYS A 1 311 ? -21.422 25.812 17.312 1 40.06 311 CYS A CA 1
ATOM 2496 C C . CYS A 1 311 ? -20.781 24.641 18.047 1 40.06 311 CYS A C 1
ATOM 2498 O O . CYS A 1 311 ? -20.469 23.609 17.438 1 40.06 311 CYS A O 1
ATOM 2500 N N . ASN A 1 312 ? -20.094 24.984 19.188 1 42.56 312 ASN A N 1
ATOM 2501 C CA . ASN A 1 312 ? -19.766 24.016 20.234 1 42.56 312 ASN A CA 1
ATOM 2502 C C . ASN A 1 312 ? -20.734 22.844 20.234 1 42.56 312 ASN A C 1
ATOM 2504 O O . ASN A 1 312 ? -21.922 23.031 20.484 1 42.56 312 ASN A O 1
ATOM 2508 N N . LEU A 1 313 ? -20.656 21.969 19.312 1 40.97 313 LEU A N 1
ATOM 2509 C CA . LEU A 1 313 ? -21.469 20.781 19.578 1 40.97 313 LEU A CA 1
ATOM 2510 C C . LEU A 1 313 ? -21.484 20.453 21.062 1 40.97 313 LEU A C 1
ATOM 2512 O O . LEU A 1 313 ? -20.438 20.219 21.672 1 40.97 313 LEU A O 1
ATOM 2516 N N . GLU A 1 314 ? -22.297 21.078 21.828 1 41.53 314 GLU A N 1
ATOM 2517 C CA . GLU A 1 314 ? -22.484 20.906 23.266 1 41.53 314 GLU A CA 1
ATOM 2518 C C . GLU A 1 314 ? -22.094 19.5 23.703 1 41.53 314 GLU A C 1
ATOM 2520 O O . GLU A 1 314 ? -21.672 19.312 24.844 1 41.53 314 GLU A O 1
ATOM 2525 N N . GLY A 1 315 ? -22.562 18.453 23.047 1 39.66 315 GLY A N 1
ATOM 2526 C CA . GLY A 1 315 ? -22.734 17.172 23.703 1 39.66 315 GLY A CA 1
ATOM 2527 C C . GLY A 1 315 ? -21.422 16.406 23.859 1 39.66 315 GLY A C 1
ATOM 2528 O O . GLY A 1 315 ? -21.391 15.375 24.531 1 39.66 315 GLY A O 1
ATOM 2529 N N . GLU A 1 316 ? -20.469 16.328 22.859 1 44.25 316 GLU A N 1
ATOM 2530 C CA . GLU A 1 316 ? -19.516 15.234 23.031 1 44.25 316 GLU A CA 1
ATOM 2531 C C . GLU A 1 316 ? -18.297 15.672 23.844 1 44.25 316 GLU A C 1
ATOM 2533 O O . GLU A 1 316 ? -17.562 16.578 23.453 1 44.25 316 GLU A O 1
ATOM 2538 N N . THR A 1 317 ? -18.359 15.57 25.109 1 46.97 317 THR A N 1
ATOM 2539 C CA . THR A 1 317 ? -17.375 15.703 26.188 1 46.97 317 THR A CA 1
ATOM 2540 C C . THR A 1 317 ? -16.094 14.945 25.844 1 46.97 317 THR A C 1
ATOM 2542 O O . THR A 1 317 ? -15.195 14.828 26.672 1 46.97 317 THR A O 1
ATOM 2545 N N . THR A 1 318 ? -15.922 14.289 24.688 1 54.19 318 THR A N 1
ATOM 2546 C CA . THR A 1 318 ? -14.797 13.383 24.547 1 54.19 318 THR A CA 1
ATOM 2547 C C . THR A 1 318 ? -13.586 14.102 23.953 1 54.19 318 THR A C 1
ATOM 2549 O O . THR A 1 318 ? -12.594 13.461 23.578 1 54.19 318 THR A O 1
ATOM 2552 N N . GLY A 1 319 ? -13.211 15.32 24.453 1 58.41 319 GLY A N 1
ATOM 2553 C CA . GLY A 1 319 ? -12.008 16.047 24.094 1 58.41 319 GLY A CA 1
ATOM 2554 C C . GLY A 1 319 ? -11.109 16.359 25.281 1 58.41 319 GLY A C 1
ATOM 2555 O O . GLY A 1 319 ? -11.391 15.93 26.391 1 58.41 319 GLY A O 1
ATOM 2556 N N . ASP A 1 320 ? -9.945 16.922 24.891 1 73.44 320 ASP A N 1
ATOM 2557 C CA . ASP A 1 320 ? -9.055 17.344 25.969 1 73.44 320 ASP A CA 1
ATOM 2558 C C . ASP A 1 320 ? -9.648 18.516 26.75 1 73.44 320 ASP A C 1
ATOM 2560 O O . ASP A 1 320 ? -10.852 18.781 26.672 1 73.44 320 ASP A O 1
ATOM 2564 N N . ARG A 1 321 ? -8.867 19.062 27.594 1 73.75 321 ARG A N 1
ATOM 2565 C CA . ARG A 1 321 ? -9.352 20.094 28.5 1 73.75 321 ARG A CA 1
ATOM 2566 C C . ARG A 1 321 ? -9.961 21.266 27.734 1 73.75 321 ARG A C 1
ATOM 2568 O O . ARG A 1 321 ? -10.891 21.906 28.219 1 73.75 321 ARG A O 1
ATOM 2575 N N . ASP A 1 322 ? -9.492 21.422 26.469 1 78.75 322 ASP A N 1
ATOM 2576 C CA . ASP A 1 322 ? -10 22.547 25.672 1 78.75 322 ASP A CA 1
ATOM 2577 C C . ASP A 1 322 ? -11.055 22.062 24.672 1 78.75 322 ASP A C 1
ATOM 2579 O O . ASP A 1 322 ? -11.586 22.859 23.891 1 78.75 322 ASP A O 1
ATOM 2583 N N . GLY A 1 323 ? -11.32 20.719 24.625 1 83.38 323 GLY A N 1
ATOM 2584 C CA . GLY A 1 323 ? -12.352 20.188 23.75 1 83.38 323 GLY A CA 1
ATOM 2585 C C . GLY A 1 323 ? -11.82 19.688 22.422 1 83.38 323 GLY A C 1
ATOM 2586 O O . GLY A 1 323 ? -12.594 19.422 21.5 1 83.38 323 GLY A O 1
ATOM 2587 N N . ARG A 1 324 ? -10.562 19.609 22.297 1 89.88 324 ARG A N 1
ATOM 2588 C CA . ARG A 1 324 ? -9.961 19.141 21.047 1 89.88 324 ARG A CA 1
ATOM 2589 C C . ARG A 1 324 ? -10.047 17.625 20.922 1 89.88 324 ARG A C 1
ATOM 2591 O O . ARG A 1 324 ? -9.781 16.906 21.891 1 89.88 324 ARG A O 1
ATOM 2598 N N . LYS A 1 325 ? -10.453 17.172 19.75 1 94.38 325 LYS A N 1
ATOM 2599 C CA . LYS A 1 325 ? -10.359 15.75 19.438 1 94.38 325 LYS A CA 1
ATOM 2600 C C . LYS A 1 325 ? -9 15.414 18.828 1 94.38 325 LYS A C 1
ATOM 2602 O O . LYS A 1 325 ? -8.531 16.094 17.922 1 94.38 325 LYS A O 1
ATOM 2607 N N . TRP A 1 326 ? -8.43 14.312 19.328 1 97.38 326 TRP A N 1
ATOM 2608 C CA . TRP A 1 326 ? -7.09 13.961 18.875 1 97.38 326 TRP A CA 1
ATOM 2609 C C . TRP A 1 326 ? -7.094 12.609 18.172 1 97.38 326 TRP A C 1
ATOM 2611 O O . TRP A 1 326 ? -7.832 11.703 18.562 1 97.38 326 TRP A O 1
ATOM 2621 N N . PHE A 1 327 ? -6.289 12.602 17.203 1 98.56 327 PHE A N 1
ATOM 2622 C CA . PHE A 1 327 ? -5.867 11.352 16.562 1 98.56 327 PHE A CA 1
ATOM 2623 C C . PHE A 1 327 ? -4.379 11.109 16.781 1 98.56 327 PHE A C 1
ATOM 2625 O O . PHE A 1 327 ? -3.65 12.023 17.188 1 98.56 327 PHE A O 1
ATOM 2632 N N . VAL A 1 328 ? -3.955 9.875 16.594 1 98.69 328 VAL A N 1
ATOM 2633 C CA . VAL A 1 328 ? -2.535 9.586 16.75 1 98.69 328 VAL A CA 1
ATOM 2634 C C . VAL A 1 328 ? -2.086 8.586 15.695 1 98.69 328 VAL A C 1
ATOM 2636 O O . VAL A 1 328 ? -2.809 7.633 15.383 1 98.69 328 VAL A O 1
ATOM 2639 N N . GLN A 1 329 ? -0.994 8.891 15.102 1 98.75 329 GLN A N 1
ATOM 2640 C CA . GLN A 1 329 ? -0.304 7.957 14.219 1 98.75 329 GLN A CA 1
ATOM 2641 C C . GLN A 1 329 ? 0.764 7.172 14.977 1 98.75 329 GLN A C 1
ATOM 2643 O O . GLN A 1 329 ? 1.632 7.762 15.625 1 98.75 329 GLN A O 1
ATOM 2648 N N . GLU A 1 330 ? 0.661 5.93 14.992 1 98.31 330 GLU A N 1
ATOM 2649 C CA . GLU A 1 330 ? 1.662 5.004 15.508 1 98.31 330 GLU A CA 1
ATOM 2650 C C . GLU A 1 330 ? 2.488 4.398 14.375 1 98.31 330 GLU A C 1
ATOM 2652 O O . GLU A 1 330 ? 1.982 3.594 13.594 1 98.31 330 GLU A O 1
ATOM 2657 N N . ALA A 1 331 ? 3.773 4.742 14.336 1 98.12 331 ALA A N 1
ATOM 2658 C CA . ALA A 1 331 ? 4.574 4.371 13.172 1 98.12 331 ALA A CA 1
ATOM 2659 C C . ALA A 1 331 ? 5.812 3.582 13.586 1 98.12 331 ALA A C 1
ATOM 2661 O O . ALA A 1 331 ? 6.285 3.705 14.719 1 98.12 331 ALA A O 1
ATOM 2662 N N . TRP A 1 332 ? 6.348 2.746 12.672 1 97.56 332 TRP A N 1
ATOM 2663 C CA . TRP A 1 332 ? 7.57 1.986 12.914 1 97.56 332 TRP A CA 1
ATOM 2664 C C . TRP A 1 332 ? 8.258 1.636 11.602 1 97.56 332 TRP A C 1
ATOM 2666 O O . TRP A 1 332 ? 7.68 1.795 10.523 1 97.56 332 TRP A O 1
ATOM 2676 N N . VAL A 1 333 ? 9.5 1.227 11.727 1 96.56 333 VAL A N 1
ATOM 2677 C CA . VAL A 1 333 ? 10.289 0.817 10.57 1 96.56 333 VAL A CA 1
ATOM 2678 C C . VAL A 1 333 ? 10.125 -0.683 10.336 1 96.56 333 VAL A C 1
ATOM 2680 O O . VAL A 1 333 ? 10.219 -1.479 11.273 1 96.56 333 VAL A O 1
ATOM 2683 N N . ALA A 1 334 ? 9.875 -1.023 9.062 1 94.88 334 ALA A N 1
ATOM 2684 C CA . ALA A 1 334 ? 9.672 -2.436 8.75 1 94.88 334 ALA A CA 1
ATOM 2685 C C . ALA A 1 334 ? 10.883 -3.02 8.031 1 94.88 334 ALA A C 1
ATOM 2687 O O . ALA A 1 334 ? 11.164 -4.215 8.141 1 94.88 334 ALA A O 1
ATOM 2688 N N . ARG A 1 335 ? 11.57 -2.248 7.273 1 96 335 ARG A N 1
ATOM 2689 C CA . ARG A 1 335 ? 12.68 -2.721 6.449 1 96 335 ARG A CA 1
ATOM 2690 C C . ARG A 1 335 ? 13.555 -1.559 5.996 1 96 335 ARG A C 1
ATOM 2692 O O . ARG A 1 335 ? 13.062 -0.453 5.77 1 96 335 ARG A O 1
ATOM 2699 N N . ALA A 1 336 ? 14.82 -1.721 5.957 1 94.56 336 ALA A N 1
ATOM 2700 C CA . ALA A 1 336 ? 15.758 -0.769 5.363 1 94.56 336 ALA A CA 1
ATOM 2701 C C . ALA A 1 336 ? 16.906 -1.491 4.664 1 94.56 336 ALA A C 1
ATOM 2703 O O . ALA A 1 336 ? 17.656 -2.24 5.297 1 94.56 336 ALA A O 1
ATOM 2704 N N . VAL A 1 337 ? 16.969 -1.311 3.4 1 92.81 337 VAL A N 1
ATOM 2705 C CA . VAL A 1 337 ? 18 -2 2.629 1 92.81 337 VAL A CA 1
ATOM 2706 C C . VAL A 1 337 ? 18.109 -1.371 1.242 1 92.81 337 VAL A C 1
ATOM 2708 O O . VAL A 1 337 ? 17.172 -0.76 0.75 1 92.81 337 VAL A O 1
ATOM 2711 N N . GLU A 1 338 ? 19.328 -1.442 0.621 1 89.81 338 GLU A N 1
ATOM 2712 C CA . GLU A 1 338 ? 19.578 -1.066 -0.765 1 89.81 338 GLU A CA 1
ATOM 2713 C C . GLU A 1 338 ? 19.125 0.362 -1.046 1 89.81 338 GLU A C 1
ATOM 2715 O O . GLU A 1 338 ? 18.453 0.619 -2.049 1 89.81 338 GLU A O 1
ATOM 2720 N N . GLY A 1 339 ? 19.312 1.279 -0.082 1 91.88 339 GLY A N 1
ATOM 2721 C CA . GLY A 1 339 ? 19.047 2.699 -0.267 1 91.88 339 GLY A CA 1
ATOM 2722 C C . GLY A 1 339 ? 17.594 3.068 -0.082 1 91.88 339 GLY A C 1
ATOM 2723 O O . GLY A 1 339 ? 17.172 4.164 -0.463 1 91.88 339 GLY A O 1
ATOM 2724 N N . ARG A 1 340 ? 16.844 2.121 0.456 1 95.19 340 ARG A N 1
ATOM 2725 C CA . ARG A 1 340 ? 15.43 2.383 0.657 1 95.19 340 ARG A CA 1
ATOM 2726 C C . ARG A 1 340 ? 15 2.021 2.076 1 95.19 340 ARG A C 1
ATOM 2728 O O . ARG A 1 340 ? 15.688 1.265 2.764 1 95.19 340 ARG A O 1
ATOM 2735 N N . GLY A 1 341 ? 13.992 2.609 2.498 1 95.62 341 GLY A N 1
ATOM 2736 C CA . GLY A 1 341 ? 13.367 2.33 3.783 1 95.62 341 GLY A CA 1
ATOM 2737 C C . GLY A 1 341 ? 11.852 2.262 3.715 1 95.62 341 GLY A C 1
ATOM 2738 O O . GLY A 1 341 ? 11.227 3.004 2.953 1 95.62 341 GLY A O 1
ATOM 2739 N N . LEU A 1 342 ? 11.352 1.35 4.539 1 96.81 342 LEU A N 1
ATOM 2740 C CA . LEU A 1 342 ? 9.906 1.149 4.625 1 96.81 342 LEU A CA 1
ATOM 2741 C C . LEU A 1 342 ? 9.398 1.479 6.023 1 96.81 342 LEU A C 1
ATOM 2743 O O . LEU A 1 342 ? 9.891 0.938 7.016 1 96.81 342 LEU A O 1
ATOM 2747 N N . HIS A 1 343 ? 8.516 2.328 6.133 1 92.62 343 HIS A N 1
ATOM 2748 C CA . HIS A 1 343 ? 7.824 2.436 7.41 1 92.62 343 HIS A CA 1
ATOM 2749 C C . HIS A 1 343 ? 6.328 2.191 7.25 1 92.62 343 HIS A C 1
ATOM 2751 O O . HIS A 1 343 ? 5.77 2.424 6.176 1 92.62 343 HIS A O 1
ATOM 2757 N N . THR A 1 344 ? 5.719 1.719 8.188 1 96.56 344 THR A N 1
ATOM 2758 C CA . THR A 1 344 ? 4.297 1.42 8.297 1 96.56 344 THR A CA 1
ATOM 2759 C C . THR A 1 344 ? 3.693 2.094 9.523 1 96.56 344 THR A C 1
ATOM 2761 O O . THR A 1 344 ? 4.414 2.48 10.445 1 96.56 344 THR A O 1
ATOM 2764 N N . SER A 1 345 ? 2.41 2.4 9.414 1 97.94 345 SER A N 1
ATOM 2765 C CA . SER A 1 345 ? 1.787 3.027 10.578 1 97.94 345 SER A CA 1
ATOM 2766 C C . SER A 1 345 ? 0.302 2.693 10.656 1 97.94 345 SER A C 1
ATOM 2768 O O . SER A 1 345 ? -0.282 2.209 9.68 1 97.94 345 SER A O 1
ATOM 2770 N N . ARG A 1 346 ? -0.188 2.818 11.797 1 98.19 346 ARG A N 1
ATOM 2771 C CA . ARG A 1 346 ? -1.617 2.812 12.094 1 98.19 346 ARG A CA 1
ATOM 2772 C C . ARG A 1 346 ? -2.068 4.164 12.633 1 98.19 346 ARG A C 1
ATOM 2774 O O . ARG A 1 346 ? -1.357 4.793 13.422 1 98.19 346 ARG A O 1
ATOM 2781 N N . MET A 1 347 ? -3.158 4.59 12.141 1 98.75 347 MET A N 1
ATOM 2782 C CA . MET A 1 347 ? -3.766 5.812 12.656 1 98.75 347 MET A CA 1
ATOM 2783 C C . MET A 1 347 ? -4.984 5.492 13.516 1 98.75 347 MET A C 1
ATOM 2785 O O . MET A 1 347 ? -5.82 4.672 13.133 1 98.75 347 MET A O 1
ATOM 2789 N N . TRP A 1 348 ? -5.07 6.184 14.664 1 98.56 348 TRP A N 1
ATOM 2790 C CA . TRP A 1 348 ? -6.074 5.844 15.664 1 98.56 348 TRP A CA 1
ATOM 2791 C C . TRP A 1 348 ? -6.887 7.07 16.062 1 98.56 348 TRP A C 1
ATOM 2793 O O . TRP A 1 348 ? -6.344 8.172 16.156 1 98.56 348 TRP A O 1
ATOM 2803 N N . ASP A 1 349 ? -8.164 6.805 16.25 1 97.38 349 ASP A N 1
ATOM 2804 C CA . ASP A 1 349 ? -8.852 7.695 17.188 1 97.38 349 ASP A CA 1
ATOM 2805 C C . ASP A 1 349 ? -8.297 7.551 18.594 1 97.38 349 ASP A C 1
ATOM 2807 O O . ASP A 1 349 ? -8.438 6.5 19.219 1 97.38 349 ASP A O 1
ATOM 2811 N N . TYR A 1 350 ? -7.734 8.539 19.094 1 96.69 350 TYR A N 1
ATOM 2812 C CA . TYR A 1 350 ? -6.93 8.438 20.297 1 96.69 350 TYR A CA 1
ATOM 2813 C C . TYR A 1 350 ? -7.789 8.016 21.484 1 96.69 350 TYR A C 1
ATOM 2815 O O . TYR A 1 350 ? -7.383 7.172 22.297 1 96.69 350 TYR A O 1
ATOM 2823 N N . GLU A 1 351 ? -8.93 8.57 21.625 1 93.19 351 GLU A N 1
ATOM 2824 C CA . GLU A 1 351 ? -9.797 8.305 22.766 1 93.19 351 GLU A CA 1
ATOM 2825 C C . GLU A 1 351 ? -10.5 6.961 22.641 1 93.19 351 GLU A C 1
ATOM 2827 O O . GLU A 1 351 ? -10.484 6.152 23.562 1 93.19 351 GLU A O 1
ATOM 2832 N N . ARG A 1 352 ? -11.047 6.695 21.469 1 93.19 352 ARG A N 1
ATOM 2833 C CA . ARG A 1 352 ? -11.906 5.535 21.297 1 93.19 352 ARG A CA 1
ATOM 2834 C C . ARG A 1 352 ? -11.086 4.285 20.984 1 93.19 352 ARG A C 1
ATOM 2836 O O . ARG A 1 352 ? -11.586 3.164 21.094 1 93.19 352 ARG A O 1
ATOM 2843 N N . GLY A 1 353 ? -9.922 4.5 20.484 1 95.5 353 GLY A N 1
ATOM 2844 C CA . GLY A 1 353 ? -9.102 3.361 20.109 1 95.5 353 GLY A CA 1
ATOM 2845 C C . GLY A 1 353 ? -9.508 2.732 18.797 1 95.5 353 GLY A C 1
ATOM 2846 O O . GLY A 1 353 ? -9.18 1.575 18.531 1 95.5 353 GLY A O 1
ATOM 2847 N N . THR A 1 354 ? -10.25 3.477 18.016 1 96.25 354 THR A N 1
ATOM 2848 C CA . THR A 1 354 ? -10.633 2.988 16.703 1 96.25 354 THR A CA 1
ATOM 2849 C C . THR A 1 354 ? -9.469 3.098 15.719 1 96.25 354 THR A C 1
ATOM 2851 O O . THR A 1 354 ? -8.875 4.168 15.562 1 96.25 354 THR A O 1
ATOM 2854 N N . HIS A 1 355 ? -9.117 1.948 15.102 1 97.81 355 HIS A N 1
ATOM 2855 C CA . HIS A 1 355 ? -8.125 1.932 14.039 1 97.81 355 HIS A CA 1
ATOM 2856 C C . HIS A 1 355 ? -8.695 2.504 12.742 1 97.81 355 HIS A C 1
ATOM 2858 O O . HIS A 1 355 ? -9.414 1.812 12.016 1 97.81 355 HIS A O 1
ATOM 2864 N N . ILE A 1 356 ? -8.305 3.723 12.414 1 97.94 356 ILE A N 1
ATOM 2865 C CA . ILE A 1 356 ? -9.047 4.402 11.359 1 97.94 356 ILE A CA 1
ATOM 2866 C C . ILE A 1 356 ? -8.352 4.191 10.023 1 97.94 356 ILE A C 1
ATOM 2868 O O . ILE A 1 356 ? -8.984 4.227 8.969 1 97.94 356 ILE A O 1
ATOM 2872 N N . ALA A 1 357 ? -7.016 3.973 10.039 1 98.75 357 ALA A N 1
ATOM 2873 C CA . ALA A 1 357 ? -6.316 3.82 8.766 1 98.75 357 ALA A CA 1
ATOM 2874 C C . ALA A 1 357 ? -4.996 3.076 8.953 1 98.75 357 ALA A C 1
ATOM 2876 O O . ALA A 1 357 ? -4.422 3.078 10.039 1 98.75 357 ALA A O 1
ATOM 2877 N N . THR A 1 358 ? -4.551 2.422 7.93 1 98.62 358 THR A N 1
ATOM 2878 C CA . THR A 1 358 ? -3.232 1.812 7.793 1 98.62 358 THR A CA 1
ATOM 2879 C C . THR A 1 358 ? -2.424 2.514 6.703 1 98.62 358 THR A C 1
ATOM 2881 O O . THR A 1 358 ? -2.957 2.844 5.645 1 98.62 358 THR A O 1
ATOM 2884 N N . THR A 1 359 ? -1.15 2.768 7.016 1 98.5 359 THR A N 1
ATOM 2885 C CA . THR A 1 359 ? -0.313 3.416 6.012 1 98.5 359 THR A CA 1
ATOM 2886 C C . THR A 1 359 ? 0.966 2.615 5.777 1 98.5 359 THR A C 1
ATOM 2888 O O . THR A 1 359 ? 1.432 1.903 6.668 1 98.5 359 THR A O 1
ATOM 2891 N N . ILE A 1 360 ? 1.455 2.631 4.605 1 98.25 360 ILE A N 1
ATOM 2892 C CA . ILE A 1 360 ? 2.77 2.115 4.238 1 98.25 360 ILE A CA 1
ATOM 2893 C C . ILE A 1 360 ? 3.469 3.1 3.305 1 98.25 360 ILE A C 1
ATOM 2895 O O . ILE A 1 360 ? 2.848 3.641 2.387 1 98.25 360 ILE A O 1
ATOM 2899 N N . GLN A 1 361 ? 4.723 3.346 3.602 1 98.19 361 GLN A N 1
ATOM 2900 C CA . GLN A 1 361 ? 5.473 4.277 2.762 1 98.19 361 GLN A CA 1
ATOM 2901 C C . GLN A 1 361 ? 6.859 3.732 2.436 1 98.19 361 GLN A C 1
ATOM 2903 O O . GLN A 1 361 ? 7.598 3.324 3.334 1 98.19 361 GLN A O 1
ATOM 2908 N N . ASP A 1 362 ? 7.086 3.678 1.146 1 98 362 ASP A N 1
ATOM 2909 C CA . ASP A 1 362 ? 8.391 3.346 0.58 1 98 362 ASP A CA 1
ATOM 2910 C C . ASP A 1 362 ? 9.164 4.609 0.21 1 98 362 ASP A C 1
ATOM 2912 O O . ASP A 1 362 ? 8.602 5.539 -0.376 1 98 362 ASP A O 1
ATOM 2916 N N . GLY A 1 363 ? 10.445 4.676 0.632 1 96.81 363 GLY A N 1
ATOM 2917 C CA . GLY A 1 363 ? 11.219 5.875 0.335 1 96.81 363 GLY A CA 1
ATOM 2918 C C . GLY A 1 363 ? 12.695 5.602 0.135 1 96.81 363 GLY A C 1
ATOM 2919 O O . GLY A 1 363 ? 13.195 4.547 0.521 1 96.81 363 GLY A O 1
ATOM 2920 N N . LEU A 1 364 ? 13.328 6.559 -0.48 1 94.88 364 LEU A N 1
ATOM 2921 C CA . LEU A 1 364 ? 14.781 6.598 -0.602 1 94.88 364 LEU A CA 1
ATOM 2922 C C . LEU A 1 364 ? 15.422 7.039 0.708 1 94.88 364 LEU A C 1
ATOM 2924 O O . LEU A 1 364 ? 15.094 8.102 1.237 1 94.88 364 LEU A O 1
ATOM 2928 N N . VAL A 1 365 ? 16.188 6.211 1.259 1 93.81 365 VAL A N 1
ATOM 2929 C CA . VAL A 1 365 ? 17 6.527 2.43 1 93.81 365 VAL A CA 1
ATOM 2930 C C . VAL A 1 365 ? 18.406 5.984 2.242 1 93.81 365 VAL A C 1
ATOM 2932 O O . VAL A 1 365 ? 18.688 4.832 2.59 1 93.81 365 VAL A O 1
ATOM 2935 N N . ARG A 1 366 ? 19.312 6.832 1.847 1 91.69 366 ARG A N 1
ATOM 2936 C CA . ARG A 1 366 ? 20.703 6.43 1.622 1 91.69 366 ARG A CA 1
ATOM 2937 C C . ARG A 1 366 ? 21.578 6.801 2.812 1 91.69 366 ARG A C 1
ATOM 2939 O O . ARG A 1 366 ? 21.453 7.898 3.361 1 91.69 366 ARG A O 1
ATOM 2946 N N . PHE A 1 367 ? 22.328 5.902 3.162 1 89.62 367 PHE A N 1
ATOM 2947 C CA . PHE A 1 367 ? 23.281 6.137 4.246 1 89.62 367 PHE A CA 1
ATOM 2948 C C . PHE A 1 367 ? 24.703 6.227 3.711 1 89.62 367 PHE A C 1
ATOM 2950 O O . PHE A 1 367 ? 25 5.707 2.637 1 89.62 367 PHE A O 1
ATOM 2957 N N . ARG A 1 368 ? 25.516 6.914 4.461 1 86.94 368 ARG A N 1
ATOM 2958 C CA . ARG A 1 368 ? 26.922 7.055 4.109 1 86.94 368 ARG A CA 1
ATOM 2959 C C . ARG A 1 368 ? 27.594 5.691 3.932 1 86.94 368 ARG A C 1
ATOM 2961 O O . ARG A 1 368 ? 27.25 4.738 4.633 1 86.94 368 ARG A O 1
ATOM 2968 N N . ALA A 1 369 ? 28.609 5.812 3.018 1 79.25 369 ALA A N 1
ATOM 2969 C CA . ALA A 1 369 ? 29.375 4.59 2.764 1 79.25 369 ALA A CA 1
ATOM 2970 C C . ALA A 1 369 ? 30.016 4.066 4.047 1 79.25 369 ALA A C 1
ATOM 2972 O O . ALA A 1 369 ? 30.578 4.844 4.824 1 79.25 369 ALA A O 1
ATOM 2973 N N . GLY A 1 370 ? 29.812 2.881 4.367 1 78.81 370 GLY A N 1
ATOM 2974 C CA . GLY A 1 370 ? 30.438 2.299 5.543 1 78.81 370 GLY A CA 1
ATOM 2975 C C . GLY A 1 370 ? 29.484 2.123 6.703 1 78.81 370 GLY A C 1
ATOM 2976 O O . GLY A 1 370 ? 29.797 1.427 7.672 1 78.81 370 GLY A O 1
ATOM 2977 N N . THR A 1 371 ? 28.391 2.834 6.523 1 75.62 371 THR A N 1
ATOM 2978 C CA . THR A 1 371 ? 27.391 2.629 7.574 1 75.62 371 THR A CA 1
ATOM 2979 C C . THR A 1 371 ? 26.875 1.197 7.551 1 75.62 371 THR A C 1
ATOM 2981 O O . THR A 1 371 ? 26.453 0.7 6.504 1 75.62 371 THR A O 1
ATOM 2984 N N . LYS A 1 372 ? 27.156 0.492 8.719 1 75.31 372 LYS A N 1
ATOM 2985 C CA . LYS A 1 372 ? 26.75 -0.909 8.766 1 75.31 372 LYS A CA 1
ATOM 2986 C C . LYS A 1 372 ? 25.609 -1.117 9.758 1 75.31 372 LYS A C 1
ATOM 2988 O O . LYS A 1 372 ? 25.453 -0.339 10.695 1 75.31 372 LYS A O 1
ATOM 2993 N N . MET A 1 373 ? 24.672 -1.9 9.477 1 77.81 373 MET A N 1
ATOM 2994 C CA . MET A 1 373 ? 23.641 -2.416 10.375 1 77.81 373 MET A CA 1
ATOM 2995 C C . MET A 1 373 ? 23.453 -3.916 10.18 1 77.81 373 MET A C 1
ATOM 2997 O O . MET A 1 373 ? 23.531 -4.414 9.055 1 77.81 373 MET A O 1
ATOM 3001 N N . MET B 1 1 ? -9.211 -14.633 -32 1 70.44 1 MET B N 1
ATOM 3002 C CA . MET B 1 1 ? -8.648 -15.875 -31.484 1 70.44 1 MET B CA 1
ATOM 3003 C C . MET B 1 1 ? -8.727 -15.914 -29.953 1 70.44 1 MET B C 1
ATOM 3005 O O . MET B 1 1 ? -8.609 -14.883 -29.297 1 70.44 1 MET B O 1
ATOM 3009 N N . THR B 1 2 ? -9.07 -17.109 -29.375 1 86.94 2 THR B N 1
ATOM 3010 C CA . THR B 1 2 ? -9.219 -17.297 -27.938 1 86.94 2 THR B CA 1
ATOM 3011 C C . THR B 1 2 ? -7.867 -17.547 -27.266 1 86.94 2 THR B C 1
ATOM 3013 O O . THR B 1 2 ? -6.949 -18.062 -27.906 1 86.94 2 THR B O 1
ATOM 3016 N N . PRO B 1 3 ? -7.672 -17.062 -26.078 1 93.75 3 PRO B N 1
ATOM 3017 C CA . PRO B 1 3 ? -6.414 -17.312 -25.375 1 93.75 3 PRO B CA 1
ATOM 3018 C C . PRO B 1 3 ? -6.117 -18.812 -25.219 1 93.75 3 PRO B C 1
ATOM 3020 O O . PRO B 1 3 ? -7.043 -19.609 -25.125 1 93.75 3 PRO B O 1
ATOM 3023 N N . ILE B 1 4 ? -4.883 -19.188 -25.188 1 94.38 4 ILE B N 1
ATOM 3024 C CA . ILE B 1 4 ? -4.469 -20.578 -25.078 1 94.38 4 ILE B CA 1
ATOM 3025 C C . ILE B 1 4 ? -4.703 -21.078 -23.656 1 94.38 4 ILE B C 1
ATOM 3027 O O . ILE B 1 4 ? -4.453 -20.359 -22.688 1 94.38 4 ILE B O 1
ATOM 3031 N N . PRO B 1 5 ? -5.172 -22.328 -23.516 1 94.38 5 PRO B N 1
ATOM 3032 C CA . PRO B 1 5 ? -5.398 -22.891 -22.188 1 94.38 5 PRO B CA 1
ATOM 3033 C C . PRO B 1 5 ? -4.105 -23.016 -21.375 1 94.38 5 PRO B C 1
ATOM 3035 O O . PRO B 1 5 ? -3.021 -23.125 -21.953 1 94.38 5 PRO B O 1
ATOM 3038 N N . TYR B 1 6 ? -4.285 -23.047 -20.031 1 95.62 6 TYR B N 1
ATOM 3039 C CA . TYR B 1 6 ? -3.088 -23.094 -19.203 1 95.62 6 TYR B CA 1
ATOM 3040 C C . TYR B 1 6 ? -2.787 -24.531 -18.766 1 95.62 6 TYR B C 1
ATOM 3042 O O . TYR B 1 6 ? -1.924 -24.75 -17.922 1 95.62 6 TYR B O 1
ATOM 3050 N N . PHE B 1 7 ? -3.402 -25.5 -19.219 1 94.62 7 PHE B N 1
ATOM 3051 C CA . PHE B 1 7 ? -3.023 -26.906 -19.172 1 94.62 7 PHE B CA 1
ATOM 3052 C C . PHE B 1 7 ? -3.564 -27.656 -20.391 1 94.62 7 PHE B C 1
ATOM 3054 O O . PHE B 1 7 ? -4.508 -27.203 -21.031 1 94.62 7 PHE B O 1
ATOM 3061 N N . ASP B 1 8 ? -2.943 -28.75 -20.734 1 94.12 8 ASP B N 1
ATOM 3062 C CA . ASP B 1 8 ? -3.342 -29.453 -21.953 1 94.12 8 ASP B CA 1
ATOM 3063 C C . ASP B 1 8 ? -4.129 -30.734 -21.625 1 94.12 8 ASP B C 1
ATOM 3065 O O . ASP B 1 8 ? -4.484 -30.953 -20.469 1 94.12 8 ASP B O 1
ATOM 3069 N N . GLU B 1 9 ? -4.492 -31.484 -22.625 1 92.31 9 GLU B N 1
ATOM 3070 C CA . GLU B 1 9 ? -5.328 -32.688 -22.5 1 92.31 9 GLU B CA 1
ATOM 3071 C C . GLU B 1 9 ? -4.637 -33.75 -21.656 1 92.31 9 GLU B C 1
ATOM 3073 O O . GLU B 1 9 ? -5.297 -34.594 -21.062 1 92.31 9 GLU B O 1
ATOM 3078 N N . GLN B 1 10 ? -3.318 -33.688 -21.594 1 92.25 10 GLN B N 1
ATOM 3079 C CA . GLN B 1 10 ? -2.547 -34.625 -20.797 1 92.25 10 GLN B CA 1
ATOM 3080 C C . GLN B 1 10 ? -2.318 -34.094 -19.391 1 92.25 10 GLN B C 1
ATOM 3082 O O . GLN B 1 10 ? -1.526 -34.656 -18.625 1 92.25 10 GLN B O 1
ATOM 3087 N N . HIS B 1 11 ? -2.973 -32.906 -19.047 1 92.38 11 HIS B N 1
ATOM 3088 C CA . HIS B 1 11 ? -2.938 -32.281 -17.734 1 92.38 11 HIS B CA 1
ATOM 3089 C C . HIS B 1 11 ? -1.562 -31.703 -17.438 1 92.38 11 HIS B C 1
ATOM 3091 O O . HIS B 1 11 ? -1.161 -31.609 -16.266 1 92.38 11 HIS B O 1
ATOM 3097 N N . ARG B 1 12 ? -0.821 -31.5 -18.516 1 94.69 12 ARG B N 1
ATOM 3098 C CA . ARG B 1 12 ? 0.428 -30.766 -18.344 1 94.69 12 ARG B CA 1
ATOM 3099 C C . ARG B 1 12 ? 0.172 -29.266 -18.203 1 94.69 12 ARG B C 1
ATOM 3101 O O . ARG B 1 12 ? -0.557 -28.688 -19 1 94.69 12 ARG B O 1
ATOM 3108 N N . VAL B 1 13 ? 0.756 -28.688 -17.203 1 96.56 13 VAL B N 1
ATOM 3109 C CA . VAL B 1 13 ? 0.437 -27.328 -16.797 1 96.56 13 VAL B CA 1
ATOM 3110 C C . VAL B 1 13 ? 1.49 -26.359 -17.344 1 96.56 13 VAL B C 1
ATOM 3112 O O . VAL B 1 13 ? 2.684 -26.672 -17.344 1 96.56 13 VAL B O 1
ATOM 3115 N N . LEU B 1 14 ? 1.111 -25.156 -17.781 1 97 14 LEU B N 1
ATOM 3116 C CA . LEU B 1 14 ? 1.989 -24.188 -18.422 1 97 14 LEU B CA 1
ATOM 3117 C C . LEU B 1 14 ? 3.018 -23.656 -17.422 1 97 14 LEU B C 1
ATOM 3119 O O . LEU B 1 14 ? 2.682 -23.359 -16.266 1 97 14 LEU B O 1
ATOM 3123 N N . PRO B 1 15 ? 4.305 -23.562 -17.875 1 97.38 15 PRO B N 1
ATOM 3124 C CA . PRO B 1 15 ? 5.305 -22.891 -17.031 1 97.38 15 PRO B CA 1
ATOM 3125 C C . PRO B 1 15 ? 5.133 -21.375 -17 1 97.38 15 PRO B C 1
ATOM 3127 O O . PRO B 1 15 ? 4.367 -20.812 -17.797 1 97.38 15 PRO B O 1
ATOM 3130 N N . PHE B 1 16 ? 5.824 -20.719 -16.109 1 98.12 16 PHE B N 1
ATOM 3131 C CA . PHE B 1 16 ? 5.578 -19.312 -15.805 1 98.12 16 PHE B CA 1
ATOM 3132 C C . PHE B 1 16 ? 5.934 -18.438 -17 1 98.12 16 PHE B C 1
ATOM 3134 O O . PHE B 1 16 ? 5.215 -17.484 -17.312 1 98.12 16 PHE B O 1
ATOM 3141 N N . ASP B 1 17 ? 7.066 -18.719 -17.656 1 97.06 17 ASP B N 1
ATOM 3142 C CA . ASP B 1 17 ? 7.52 -17.891 -18.75 1 97.06 17 ASP B CA 1
ATOM 3143 C C . ASP B 1 17 ? 6.496 -17.875 -19.891 1 97.06 17 ASP B C 1
ATOM 3145 O O . ASP B 1 17 ? 6.227 -16.812 -20.484 1 97.06 17 ASP B O 1
ATOM 3149 N N . ARG B 1 18 ? 5.832 -19 -20.141 1 96.62 18 ARG B N 1
ATOM 3150 C CA . ARG B 1 18 ? 4.805 -19.078 -21.172 1 96.62 18 ARG B CA 1
ATOM 3151 C C . ARG B 1 18 ? 3.512 -18.422 -20.719 1 96.62 18 ARG B C 1
ATOM 3153 O O . ARG B 1 18 ? 2.83 -17.766 -21.516 1 96.62 18 ARG B O 1
ATOM 3160 N N . LEU B 1 19 ? 3.254 -18.609 -19.484 1 97.81 19 LEU B N 1
ATOM 3161 C CA . LEU B 1 19 ? 2.059 -18 -18.906 1 97.81 19 LEU B CA 1
ATOM 3162 C C . LEU B 1 19 ? 2.102 -16.484 -19.047 1 97.81 19 LEU B C 1
ATOM 3164 O O . LEU B 1 19 ? 1.076 -15.852 -19.312 1 97.81 19 LEU B O 1
ATOM 3168 N N . MET B 1 20 ? 3.277 -15.875 -18.906 1 98.06 20 MET B N 1
ATOM 3169 C CA . MET B 1 20 ? 3.436 -14.422 -18.875 1 98.06 20 MET B CA 1
ATOM 3170 C C . MET B 1 20 ? 3.734 -13.875 -20.266 1 98.06 20 MET B C 1
ATOM 3172 O O . MET B 1 20 ? 3.951 -12.672 -20.422 1 98.06 20 MET B O 1
ATOM 3176 N N . GLN B 1 21 ? 3.727 -14.711 -21.234 1 97.56 21 GLN B N 1
ATOM 3177 C CA . GLN B 1 21 ? 4.055 -14.273 -22.578 1 97.56 21 GLN B CA 1
ATOM 3178 C C . GLN B 1 21 ? 3.098 -13.18 -23.062 1 97.56 21 GLN B C 1
ATOM 3180 O O . GLN B 1 21 ? 1.891 -13.266 -22.828 1 97.56 21 GLN B O 1
ATOM 3185 N N . LEU B 1 22 ? 3.646 -12.164 -23.766 1 98.12 22 LEU B N 1
ATOM 3186 C CA . LEU B 1 22 ? 2.879 -11.062 -24.328 1 98.12 22 LEU B CA 1
ATOM 3187 C C . LEU B 1 22 ? 3.164 -10.914 -25.812 1 98.12 22 LEU B C 1
ATOM 3189 O O . LEU B 1 22 ? 4.305 -11.078 -26.266 1 98.12 22 LEU B O 1
ATOM 3193 N N . GLU B 1 23 ? 2.123 -10.641 -26.531 1 98.19 23 GLU B N 1
ATOM 3194 C CA . GLU B 1 23 ? 2.277 -10.172 -27.906 1 98.19 23 GLU B CA 1
ATOM 3195 C C . GLU B 1 23 ? 2.436 -8.656 -27.953 1 98.19 23 GLU B C 1
ATOM 3197 O O . GLU B 1 23 ? 1.632 -7.926 -27.375 1 98.19 23 GLU B O 1
ATOM 3202 N N . THR B 1 24 ? 3.43 -8.219 -28.688 1 98.12 24 THR B N 1
ATOM 3203 C CA . THR B 1 24 ? 3.631 -6.785 -28.844 1 98.12 24 THR B CA 1
ATOM 3204 C C . THR B 1 24 ? 2.738 -6.23 -29.953 1 98.12 24 THR B C 1
ATOM 3206 O O . THR B 1 24 ? 2.824 -6.668 -31.109 1 98.12 24 THR B O 1
ATOM 3209 N N . ILE B 1 25 ? 1.872 -5.32 -29.594 1 97.81 25 ILE B N 1
ATOM 3210 C CA . ILE B 1 25 ? 1.019 -4.66 -30.578 1 97.81 25 ILE B CA 1
ATOM 3211 C C . ILE B 1 25 ? 1.713 -3.402 -31.094 1 97.81 25 ILE B C 1
ATOM 3213 O O . ILE B 1 25 ? 1.734 -3.156 -32.312 1 97.81 25 ILE B O 1
ATOM 3217 N N . ASP B 1 26 ? 2.287 -2.623 -30.203 1 97.75 26 ASP B N 1
ATOM 3218 C CA . ASP B 1 26 ? 3.143 -1.478 -30.516 1 97.75 26 ASP B CA 1
ATOM 3219 C C . ASP B 1 26 ? 4.078 -1.169 -29.344 1 97.75 26 ASP B C 1
ATOM 3221 O O . ASP B 1 26 ? 4.262 -1.998 -28.453 1 97.75 26 ASP B O 1
ATOM 3225 N N . ASP B 1 27 ? 4.695 -0.039 -29.375 1 96.94 27 ASP B N 1
ATOM 3226 C CA . ASP B 1 27 ? 5.77 0.254 -28.422 1 96.94 27 ASP B CA 1
ATOM 3227 C C . ASP B 1 27 ? 5.238 0.336 -27 1 96.94 27 ASP B C 1
ATOM 3229 O O . ASP B 1 27 ? 6.008 0.252 -26.031 1 96.94 27 ASP B O 1
ATOM 3233 N N . ARG B 1 28 ? 3.957 0.511 -26.828 1 97.88 28 ARG B N 1
ATOM 3234 C CA . ARG B 1 28 ? 3.436 0.693 -25.469 1 97.88 28 ARG B CA 1
ATOM 3235 C C . ARG B 1 28 ? 2.225 -0.201 -25.219 1 97.88 28 ARG B C 1
ATOM 3237 O O . ARG B 1 28 ? 1.554 -0.079 -24.203 1 97.88 28 ARG B O 1
ATOM 3244 N N . THR B 1 29 ? 1.857 -1.004 -26.188 1 98.5 29 THR B N 1
ATOM 3245 C CA . THR B 1 29 ? 0.653 -1.817 -26.062 1 98.5 29 THR B CA 1
ATOM 3246 C C . THR B 1 29 ? 0.977 -3.297 -26.266 1 98.5 29 THR B C 1
ATOM 3248 O O . THR B 1 29 ? 1.66 -3.67 -27.219 1 98.5 29 THR B O 1
ATOM 3251 N N . PHE B 1 30 ? 0.477 -4.098 -25.375 1 98.62 30 PHE B N 1
ATOM 3252 C CA . PHE B 1 30 ? 0.733 -5.535 -25.359 1 98.62 30 PHE B CA 1
ATOM 3253 C C . PHE B 1 30 ? -0.564 -6.312 -25.188 1 98.62 30 PHE B C 1
ATOM 3255 O O . PHE B 1 30 ? -1.552 -5.777 -24.688 1 98.62 30 PHE B O 1
ATOM 3262 N N . ARG B 1 31 ? -0.576 -7.543 -25.578 1 98.19 31 ARG B N 1
ATOM 3263 C CA . ARG B 1 31 ? -1.745 -8.406 -25.438 1 98.19 31 ARG B CA 1
ATOM 3264 C C . ARG B 1 31 ? -1.358 -9.766 -24.875 1 98.19 31 ARG B C 1
ATOM 3266 O O . ARG B 1 31 ? -0.345 -10.344 -25.266 1 98.19 31 ARG B O 1
ATOM 3273 N N . SER B 1 32 ? -2.146 -10.219 -23.938 1 97.94 32 SER B N 1
ATOM 3274 C CA . SER B 1 32 ? -1.882 -11.531 -23.359 1 97.94 32 SER B CA 1
ATOM 3275 C C . SER B 1 32 ? -2.076 -12.641 -24.375 1 97.94 32 SER B C 1
ATOM 3277 O O . SER B 1 32 ? -2.795 -12.461 -25.375 1 97.94 32 SER B O 1
ATOM 3279 N N . VAL B 1 33 ? -1.425 -13.75 -24.125 1 97.62 33 VAL B N 1
ATOM 3280 C CA . VAL B 1 33 ? -1.483 -14.898 -25.016 1 97.62 33 VAL B CA 1
ATOM 3281 C C . VAL B 1 33 ? -2.248 -16.047 -24.359 1 97.62 33 VAL B C 1
ATOM 3283 O O . VAL B 1 33 ? -3.133 -16.641 -24.969 1 97.62 33 VAL B O 1
ATOM 3286 N N . SER B 1 34 ? -1.956 -16.266 -23.125 1 96.38 34 SER B N 1
ATOM 3287 C CA . SER B 1 34 ? -2.543 -17.375 -22.375 1 96.38 34 SER B CA 1
ATOM 3288 C C . SER B 1 34 ? -3.807 -16.953 -21.641 1 96.38 34 SER B C 1
ATOM 3290 O O . SER B 1 34 ? -3.943 -15.781 -21.266 1 96.38 34 SER B O 1
ATOM 3292 N N . LYS B 1 35 ? -4.66 -17.891 -21.5 1 94.19 35 LYS B N 1
ATOM 3293 C CA . LYS B 1 35 ? -5.863 -17.688 -20.703 1 94.19 35 LYS B CA 1
ATOM 3294 C C . LYS B 1 35 ? -5.508 -17.297 -19.266 1 94.19 35 LYS B C 1
ATOM 3296 O O . LYS B 1 35 ? -4.621 -17.906 -18.672 1 94.19 35 LYS B O 1
ATOM 3301 N N . ALA B 1 36 ? -6.234 -16.219 -18.828 1 94.31 36 ALA B N 1
ATOM 3302 C CA . ALA B 1 36 ? -6.07 -15.883 -17.406 1 94.31 36 ALA B CA 1
ATOM 3303 C C . ALA B 1 36 ? -6.641 -16.984 -16.516 1 94.31 36 ALA B C 1
ATOM 3305 O O . ALA B 1 36 ? -7.691 -17.562 -16.828 1 94.31 36 ALA B O 1
ATOM 3306 N N . TYR B 1 37 ? -5.926 -17.266 -15.453 1 95.5 37 TYR B N 1
ATOM 3307 C CA . TYR B 1 37 ? -6.383 -18.312 -14.539 1 95.5 37 TYR B CA 1
ATOM 3308 C C . TYR B 1 37 ? -7.754 -17.984 -13.969 1 95.5 37 TYR B C 1
ATOM 3310 O O . TYR B 1 37 ? -7.98 -16.859 -13.5 1 95.5 37 TYR B O 1
ATOM 3318 N N . SER B 1 38 ? -8.641 -18.906 -14.039 1 92.31 38 SER B N 1
ATOM 3319 C CA . SER B 1 38 ? -9.992 -18.781 -13.508 1 92.31 38 SER B CA 1
ATOM 3320 C C . SER B 1 38 ? -10.344 -19.969 -12.617 1 92.31 38 SER B C 1
ATOM 3322 O O . SER B 1 38 ? -10.438 -21.109 -13.094 1 92.31 38 SER B O 1
ATOM 3324 N N . PRO B 1 39 ? -10.625 -19.766 -11.383 1 83.19 39 PRO B N 1
ATOM 3325 C CA . PRO B 1 39 ? -10.836 -20.875 -10.43 1 83.19 39 PRO B CA 1
ATOM 3326 C C . PRO B 1 39 ? -12.031 -21.734 -10.789 1 83.19 39 PRO B C 1
ATOM 3328 O O . PRO B 1 39 ? -12.023 -22.953 -10.539 1 83.19 39 PRO B O 1
ATOM 3331 N N . THR B 1 40 ? -13.164 -21.188 -11.266 1 78.75 40 THR B N 1
ATOM 3332 C CA . THR B 1 40 ? -14.375 -21.953 -11.539 1 78.75 40 THR B CA 1
ATOM 3333 C C . THR B 1 40 ? -14.844 -21.734 -12.969 1 78.75 40 THR B C 1
ATOM 3335 O O . THR B 1 40 ? -16.047 -21.578 -13.219 1 78.75 40 THR B O 1
ATOM 3338 N N . GLY B 1 41 ? -13.906 -21.609 -13.859 1 74.5 41 GLY B N 1
ATOM 3339 C CA . GLY B 1 41 ? -14.234 -21.547 -15.281 1 74.5 41 GLY B CA 1
ATOM 3340 C C . GLY B 1 41 ? -14.836 -20.219 -15.703 1 74.5 41 GLY B C 1
ATOM 3341 O O . GLY B 1 41 ? -15.523 -20.141 -16.719 1 74.5 41 GLY B O 1
ATOM 3342 N N . GLY B 1 42 ? -14.656 -19.203 -14.875 1 71.94 42 GLY B N 1
ATOM 3343 C CA . GLY B 1 42 ? -15.086 -17.875 -15.266 1 71.94 42 GLY B CA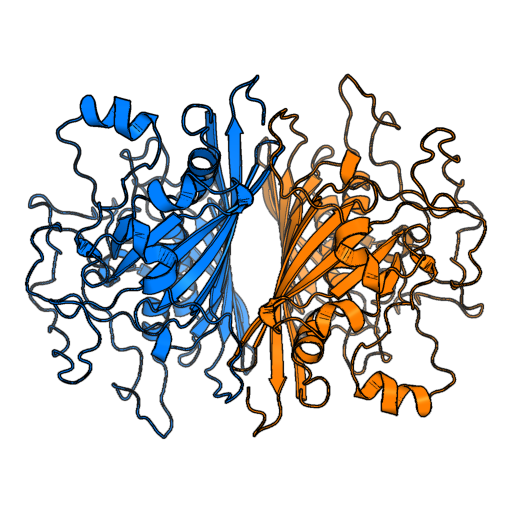 1
ATOM 3344 C C . GLY B 1 42 ? -16.25 -17.344 -14.438 1 71.94 42 GLY B C 1
ATOM 3345 O O . GLY B 1 42 ? -16.516 -16.141 -14.43 1 71.94 42 GLY B O 1
ATOM 3346 N N . GLU B 1 43 ? -16.922 -18.125 -13.781 1 71.06 43 GLU B N 1
ATOM 3347 C CA . GLU B 1 43 ? -18.078 -17.719 -12.992 1 71.06 43 GLU B CA 1
ATOM 3348 C C . GLU B 1 43 ? -17.688 -16.703 -11.914 1 71.06 43 GLU B C 1
ATOM 3350 O O . GLU B 1 43 ? -18.453 -15.789 -11.602 1 71.06 43 GLU B O 1
ATOM 3355 N N . ASN B 1 44 ? -16.516 -16.734 -11.531 1 71.56 44 ASN B N 1
ATOM 3356 C CA . ASN B 1 44 ? -16.062 -15.875 -10.453 1 71.56 44 ASN B CA 1
ATOM 3357 C C . ASN B 1 44 ? -14.914 -14.977 -10.898 1 71.56 44 ASN B C 1
ATOM 3359 O O . ASN B 1 44 ? -14.102 -14.539 -10.086 1 71.56 44 ASN B O 1
ATOM 3363 N N . GLY B 1 45 ? -14.828 -14.812 -12.164 1 87.31 45 GLY B N 1
ATOM 3364 C CA . GLY B 1 45 ? -13.773 -13.945 -12.672 1 87.31 45 GLY B CA 1
ATOM 3365 C C . GLY B 1 45 ? -12.438 -14.648 -12.805 1 87.31 45 GLY B C 1
ATOM 3366 O O . GLY B 1 45 ? -12.383 -15.859 -13.039 1 87.31 45 GLY B O 1
ATOM 3367 N N . THR B 1 46 ? -11.398 -13.859 -12.883 1 93.62 46 THR B N 1
ATOM 3368 C CA . THR B 1 46 ? -10.047 -14.383 -13.055 1 93.62 46 THR B CA 1
ATOM 3369 C C . THR B 1 46 ? -9.18 -14.039 -11.844 1 93.62 46 THR B C 1
ATOM 3371 O O . THR B 1 46 ? -9.508 -13.141 -11.07 1 93.62 46 THR B O 1
ATOM 3374 N N . TYR B 1 47 ? -8.172 -14.852 -11.594 1 96.12 47 TYR B N 1
ATOM 3375 C CA . TYR B 1 47 ? -7.176 -14.641 -10.547 1 96.12 47 TYR B CA 1
ATOM 3376 C C . TYR B 1 47 ? -6.492 -13.289 -10.703 1 96.12 47 TYR B C 1
ATOM 3378 O O . TYR B 1 47 ? -5.797 -13.055 -11.695 1 96.12 47 TYR B O 1
ATOM 3386 N N . GLY B 1 48 ? -6.684 -12.391 -9.719 1 96.38 48 GLY B N 1
ATOM 3387 C CA . GLY B 1 48 ? -6.152 -11.039 -9.789 1 96.38 48 GLY B CA 1
ATOM 3388 C C . GLY B 1 48 ? -4.645 -11 -9.945 1 96.38 48 GLY B C 1
ATOM 3389 O O . GLY B 1 48 ? -4.105 -10.125 -10.633 1 96.38 48 GLY B O 1
ATOM 3390 N N . GLY B 1 49 ? -3.965 -11.977 -9.297 1 97.69 49 GLY B N 1
ATOM 3391 C CA . GLY B 1 49 ? -2.516 -12.031 -9.391 1 97.69 49 GLY B CA 1
ATOM 3392 C C . GLY B 1 49 ? -2.012 -12.211 -10.805 1 97.69 49 GLY B C 1
ATOM 3393 O O . GLY B 1 49 ? -0.861 -11.891 -11.109 1 97.69 49 GLY B O 1
ATOM 3394 N N . HIS B 1 50 ? -2.881 -12.773 -11.664 1 97.69 50 HIS B N 1
ATOM 3395 C CA . HIS B 1 50 ? -2.502 -12.984 -13.055 1 97.69 50 HIS B CA 1
ATOM 3396 C C . HIS B 1 50 ? -2.344 -11.664 -13.797 1 97.69 50 HIS B C 1
ATOM 3398 O O . HIS B 1 50 ? -1.269 -11.359 -14.32 1 97.69 50 HIS B O 1
ATOM 3404 N N . VAL B 1 51 ? -3.387 -10.852 -13.805 1 98.19 51 VAL B N 1
ATOM 3405 C CA . VAL B 1 51 ? -3.334 -9.57 -14.5 1 98.19 51 VAL B CA 1
ATOM 3406 C C . VAL B 1 51 ? -2.322 -8.648 -13.82 1 98.19 51 VAL B C 1
ATOM 3408 O O . VAL B 1 51 ? -1.644 -7.863 -14.484 1 98.19 51 VAL B O 1
ATOM 3411 N N . PHE B 1 52 ? -2.225 -8.734 -12.484 1 98.75 52 PHE B N 1
ATOM 3412 C CA . PHE B 1 52 ? -1.297 -7.941 -11.688 1 98.75 52 PHE B CA 1
ATOM 3413 C C . PHE B 1 52 ? 0.14 -8.18 -12.141 1 98.75 52 PHE B C 1
ATOM 3415 O O . PHE B 1 52 ? 0.845 -7.23 -12.5 1 98.75 52 PHE B O 1
ATOM 3422 N N . ALA B 1 53 ? 0.571 -9.414 -12.195 1 98.88 53 ALA B N 1
ATOM 3423 C CA . ALA B 1 53 ? 1.927 -9.781 -12.586 1 98.88 53 ALA B CA 1
ATOM 3424 C C . ALA B 1 53 ? 2.168 -9.477 -14.062 1 98.88 53 ALA B C 1
ATOM 3426 O O . ALA B 1 53 ? 3.238 -8.992 -14.438 1 98.88 53 ALA B O 1
ATOM 3427 N N . GLN B 1 54 ? 1.215 -9.758 -14.859 1 98.75 54 GLN B N 1
ATOM 3428 C CA . GLN B 1 54 ? 1.395 -9.562 -16.297 1 98.75 54 GLN B CA 1
ATOM 3429 C C . GLN B 1 54 ? 1.462 -8.078 -16.641 1 98.75 54 GLN B C 1
ATOM 3431 O O . GLN B 1 54 ? 2.178 -7.688 -17.562 1 98.75 54 GLN B O 1
ATOM 3436 N N . ALA B 1 55 ? 0.694 -7.262 -15.953 1 98.94 55 ALA B N 1
ATOM 3437 C CA . ALA B 1 55 ? 0.796 -5.816 -16.125 1 98.94 55 ALA B CA 1
ATOM 3438 C C . ALA B 1 55 ? 2.195 -5.32 -15.781 1 98.94 55 ALA B C 1
ATOM 3440 O O . ALA B 1 55 ? 2.754 -4.473 -16.484 1 98.94 55 ALA B O 1
ATOM 3441 N N . ALA B 1 56 ? 2.711 -5.809 -14.719 1 98.94 56 ALA B N 1
ATOM 3442 C CA . ALA B 1 56 ? 4.082 -5.477 -14.352 1 98.94 56 ALA B CA 1
ATOM 3443 C C . ALA B 1 56 ? 5.062 -5.875 -15.445 1 98.94 56 ALA B C 1
ATOM 3445 O O . ALA B 1 56 ? 5.996 -5.133 -15.758 1 98.94 56 ALA B O 1
ATOM 3446 N N . TRP B 1 57 ? 4.832 -7.027 -15.984 1 98.88 57 TRP B N 1
ATOM 3447 C CA . TRP B 1 57 ? 5.691 -7.512 -17.062 1 98.88 57 TRP B CA 1
ATOM 3448 C C . TRP B 1 57 ? 5.594 -6.609 -18.281 1 98.88 57 TRP B C 1
ATOM 3450 O O . TRP B 1 57 ? 6.605 -6.285 -18.906 1 98.88 57 TRP B O 1
ATOM 3460 N N . ALA B 1 58 ? 4.367 -6.219 -18.625 1 98.94 58 ALA B N 1
ATOM 3461 C CA . ALA B 1 58 ? 4.172 -5.277 -19.734 1 98.94 58 ALA B CA 1
ATOM 3462 C C . ALA B 1 58 ? 4.918 -3.973 -19.469 1 98.94 58 ALA B C 1
ATOM 3464 O O . ALA B 1 58 ? 5.594 -3.453 -20.359 1 98.94 58 ALA B O 1
ATOM 3465 N N . ALA B 1 59 ? 4.801 -3.449 -18.281 1 98.94 59 ALA B N 1
ATOM 3466 C CA . ALA B 1 59 ? 5.516 -2.23 -17.922 1 98.94 59 ALA B CA 1
ATOM 3467 C C . ALA B 1 59 ? 7.023 -2.412 -18.078 1 98.94 59 ALA B C 1
ATOM 3469 O O . ALA B 1 59 ? 7.715 -1.529 -18.578 1 98.94 59 ALA B O 1
ATOM 3470 N N . ALA B 1 60 ? 7.512 -3.537 -17.656 1 98.69 60 ALA B N 1
ATOM 3471 C CA . ALA B 1 60 ? 8.945 -3.826 -17.672 1 98.69 60 ALA B CA 1
ATOM 3472 C C . ALA B 1 60 ? 9.477 -3.832 -19.109 1 98.69 60 ALA B C 1
ATOM 3474 O O . ALA B 1 60 ? 10.656 -3.555 -19.328 1 98.69 60 ALA B O 1
ATOM 3475 N N . GLN B 1 61 ? 8.609 -4.113 -20.047 1 98.19 61 GLN B N 1
ATOM 3476 C CA . GLN B 1 61 ? 9.016 -4.129 -21.453 1 98.19 61 GLN B CA 1
ATOM 3477 C C . GLN B 1 61 ? 9.328 -2.717 -21.953 1 98.19 61 GLN B C 1
ATOM 3479 O O . GLN B 1 61 ? 9.93 -2.545 -23.016 1 98.19 61 GLN B O 1
ATOM 3484 N N . THR B 1 62 ? 8.961 -1.728 -21.203 1 98.5 62 THR B N 1
ATOM 3485 C CA . THR B 1 62 ? 9.062 -0.358 -21.703 1 98.5 62 THR B CA 1
ATOM 3486 C C . THR B 1 62 ? 10.133 0.416 -20.922 1 98.5 62 THR B C 1
ATOM 3488 O O . THR B 1 62 ? 10.266 1.63 -21.094 1 98.5 62 THR B O 1
ATOM 3491 N N . VAL B 1 63 ? 10.836 -0.201 -20.062 1 97.94 63 VAL B N 1
ATOM 3492 C CA . VAL B 1 63 ? 11.93 0.44 -19.344 1 97.94 63 VAL B CA 1
ATOM 3493 C C . VAL B 1 63 ? 13.266 -0.097 -19.859 1 97.94 63 VAL B C 1
ATOM 3495 O O . VAL B 1 63 ? 13.336 -1.22 -20.359 1 97.94 63 VAL B O 1
ATOM 3498 N N . ASP B 1 64 ? 14.305 0.658 -19.719 1 96.5 64 ASP B N 1
ATOM 3499 C CA . ASP B 1 64 ? 15.633 0.245 -20.156 1 96.5 64 ASP B CA 1
ATOM 3500 C C . ASP B 1 64 ? 16.156 -0.924 -19.328 1 96.5 64 ASP B C 1
ATOM 3502 O O . ASP B 1 64 ? 15.75 -1.099 -18.172 1 96.5 64 ASP B O 1
ATOM 3506 N N . GLU B 1 65 ? 17.062 -1.69 -19.938 1 95.75 65 GLU B N 1
ATOM 3507 C CA . GLU B 1 65 ? 17.766 -2.701 -19.156 1 95.75 65 GLU B CA 1
ATOM 3508 C C . GLU B 1 65 ? 18.5 -2.072 -17.969 1 95.75 65 GLU B C 1
ATOM 3510 O O . GLU B 1 65 ? 18.906 -0.908 -18.031 1 95.75 65 GLU B O 1
ATOM 3515 N N . GLY B 1 66 ? 18.578 -2.779 -16.984 1 95.75 66 GLY B N 1
ATOM 3516 C CA . GLY B 1 66 ? 19.219 -2.264 -15.781 1 95.75 66 GLY B CA 1
ATOM 3517 C C . GLY B 1 66 ? 18.219 -1.876 -14.703 1 95.75 66 GLY B C 1
ATOM 3518 O O . GLY B 1 66 ? 18.594 -1.702 -13.539 1 95.75 66 GLY B O 1
ATOM 3519 N N . PHE B 1 67 ? 16.953 -1.732 -15.094 1 97.62 67 PHE B N 1
ATOM 3520 C CA . PHE B 1 67 ? 15.922 -1.384 -14.133 1 97.62 67 PHE B CA 1
ATOM 3521 C C . PHE B 1 67 ? 15.195 -2.631 -13.641 1 97.62 67 PHE B C 1
ATOM 3523 O O . PHE B 1 67 ? 14.867 -3.514 -14.43 1 97.62 67 PHE B O 1
ATOM 3530 N N . LEU B 1 68 ? 15.016 -2.707 -12.32 1 98.06 68 LEU B N 1
ATOM 3531 C CA . LEU B 1 68 ? 14.258 -3.768 -11.656 1 98.06 68 LEU B CA 1
ATOM 3532 C C . LEU B 1 68 ? 13.07 -3.195 -10.898 1 98.06 68 LEU B C 1
ATOM 3534 O O . LEU B 1 68 ? 13.203 -2.195 -10.188 1 98.06 68 LEU B O 1
ATOM 3538 N N . ILE B 1 69 ? 11.945 -3.811 -11.086 1 98.75 69 ILE B N 1
ATOM 3539 C CA . ILE B 1 69 ? 10.766 -3.33 -10.383 1 98.75 69 ILE B CA 1
ATOM 3540 C C . ILE B 1 69 ? 10.969 -3.457 -8.875 1 98.75 69 ILE B C 1
ATOM 3542 O O . ILE B 1 69 ? 11.492 -4.465 -8.398 1 98.75 69 ILE B O 1
ATOM 3546 N N . HIS B 1 70 ? 10.523 -2.416 -8.102 1 98.25 70 HIS B N 1
ATOM 3547 C CA . HIS B 1 70 ? 10.656 -2.506 -6.652 1 98.25 70 HIS B CA 1
ATOM 3548 C C . HIS B 1 70 ? 9.344 -2.174 -5.953 1 98.25 70 HIS B C 1
ATOM 3550 O O . HIS B 1 70 ? 9.195 -2.42 -4.754 1 98.25 70 HIS B O 1
ATOM 3556 N N . ASN B 1 71 ? 8.422 -1.608 -6.656 1 98.81 71 ASN B N 1
ATOM 3557 C CA . ASN B 1 71 ? 7.152 -1.202 -6.062 1 98.81 71 ASN B CA 1
ATOM 3558 C C . ASN B 1 71 ? 6.027 -1.184 -7.09 1 98.81 71 ASN B C 1
ATOM 3560 O O . ASN B 1 71 ? 6.207 -0.689 -8.203 1 98.81 71 ASN B O 1
ATOM 3564 N N . ILE B 1 72 ? 4.891 -1.726 -6.699 1 98.94 72 ILE B N 1
ATOM 3565 C CA . ILE B 1 72 ? 3.725 -1.715 -7.574 1 98.94 72 ILE B CA 1
ATOM 3566 C C . ILE B 1 72 ? 2.451 -1.667 -6.73 1 98.94 72 ILE B C 1
ATOM 3568 O O . ILE B 1 72 ? 2.355 -2.334 -5.699 1 98.94 72 ILE B O 1
ATOM 3572 N N . THR B 1 73 ? 1.523 -0.854 -7.082 1 98.94 73 THR B N 1
ATOM 3573 C CA . THR B 1 73 ? 0.158 -0.886 -6.57 1 98.94 73 THR B CA 1
ATOM 3574 C C . THR B 1 73 ? -0.847 -0.989 -7.715 1 98.94 73 THR B C 1
ATOM 3576 O O . THR B 1 73 ? -0.784 -0.219 -8.672 1 98.94 73 THR B O 1
ATOM 3579 N N . GLY B 1 74 ? -1.685 -1.945 -7.609 1 98.81 74 GLY B N 1
ATOM 3580 C CA . GLY B 1 74 ? -2.705 -2.176 -8.617 1 98.81 74 GLY B CA 1
ATOM 3581 C C . GLY B 1 74 ? -4.117 -2.033 -8.086 1 98.81 74 GLY B C 1
ATOM 3582 O O . GLY B 1 74 ? -4.363 -2.264 -6.898 1 98.81 74 GLY B O 1
ATOM 3583 N N . TRP B 1 75 ? -5.035 -1.696 -9 1 98.62 75 TRP B N 1
ATOM 3584 C CA . TRP B 1 75 ? -6.449 -1.501 -8.703 1 98.62 75 TRP B CA 1
ATOM 3585 C C . TRP B 1 75 ? -7.32 -2.385 -9.594 1 98.62 75 TRP B C 1
ATOM 3587 O O . TRP B 1 75 ? -7.254 -2.299 -10.82 1 98.62 75 TRP B O 1
ATOM 3597 N N . PHE B 1 76 ? -8.102 -3.168 -8.938 1 97.38 76 PHE B N 1
ATOM 3598 C CA . PHE B 1 76 ? -9.023 -4.059 -9.633 1 97.38 76 PHE B CA 1
ATOM 3599 C C . PHE B 1 76 ? -10.398 -3.418 -9.758 1 97.38 76 PHE B C 1
ATOM 3601 O O . PHE B 1 76 ? -11.117 -3.279 -8.766 1 97.38 76 PHE B O 1
ATOM 3608 N N . THR B 1 77 ? -10.805 -3.107 -11.016 1 95.81 77 THR B N 1
ATOM 3609 C CA . THR B 1 77 ? -12.016 -2.311 -11.18 1 95.81 77 THR B CA 1
ATOM 3610 C C . THR B 1 77 ? -13.148 -3.154 -11.758 1 95.81 77 THR B C 1
ATOM 3612 O O . THR B 1 77 ? -14.32 -2.875 -11.516 1 95.81 77 THR B O 1
ATOM 3615 N N . LEU B 1 78 ? -12.82 -4.168 -12.555 1 93.56 78 LEU B N 1
ATOM 3616 C CA . LEU B 1 78 ? -13.797 -5.098 -13.102 1 93.56 78 LEU B CA 1
ATOM 3617 C C . LEU B 1 78 ? -13.273 -6.527 -13.07 1 93.56 78 LEU B C 1
ATOM 3619 O O . LEU B 1 78 ? -12.055 -6.746 -13.109 1 93.56 78 LEU B O 1
ATOM 3623 N N . SER B 1 79 ? -14.227 -7.465 -13.016 1 91.88 79 SER B N 1
ATOM 3624 C CA . SER B 1 79 ? -13.836 -8.875 -13.094 1 91.88 79 SER B CA 1
ATOM 3625 C C . SER B 1 79 ? -13.281 -9.211 -14.469 1 91.88 79 SER B C 1
ATOM 3627 O O . SER B 1 79 ? -13.781 -8.727 -15.484 1 91.88 79 SER B O 1
ATOM 3629 N N . GLY B 1 80 ? -12.266 -10.055 -14.484 1 92.44 80 GLY B N 1
ATOM 3630 C CA . GLY B 1 80 ? -11.734 -10.531 -15.75 1 92.44 80 GLY B CA 1
ATOM 3631 C C . GLY B 1 80 ? -12.586 -11.609 -16.391 1 92.44 80 GLY B C 1
ATOM 3632 O O . GLY B 1 80 ? -13.305 -12.336 -15.695 1 92.44 80 GLY B O 1
ATOM 3633 N N . ASN B 1 81 ? -12.516 -11.641 -17.719 1 92.5 81 ASN B N 1
ATOM 3634 C CA . ASN B 1 81 ? -13.109 -12.703 -18.516 1 92.5 81 ASN B CA 1
ATOM 3635 C C . ASN B 1 81 ? -12.047 -13.633 -19.094 1 92.5 81 ASN B C 1
ATOM 3637 O O . ASN B 1 81 ? -11.305 -13.25 -20 1 92.5 81 ASN B O 1
ATOM 3641 N N . PRO B 1 82 ? -11.992 -14.875 -18.594 1 92.88 82 PRO B N 1
ATOM 3642 C CA . PRO B 1 82 ? -10.922 -15.766 -19.047 1 92.88 82 PRO B CA 1
ATOM 3643 C C . PRO B 1 82 ? -11 -16.078 -20.531 1 92.88 82 PRO B C 1
ATOM 3645 O O . PRO B 1 82 ? -10.039 -16.594 -21.109 1 92.88 82 PRO B O 1
ATOM 3648 N N . ALA B 1 83 ? -12.102 -15.812 -21.172 1 92.31 83 ALA B N 1
ATOM 3649 C CA . ALA B 1 83 ? -12.281 -16.125 -22.578 1 92.31 83 ALA B CA 1
ATOM 3650 C C . ALA B 1 83 ? -11.742 -15 -23.469 1 92.31 83 ALA B C 1
ATOM 3652 O O . ALA B 1 83 ? -11.695 -15.133 -24.688 1 92.31 83 ALA B O 1
ATOM 3653 N N . GLU B 1 84 ? -11.297 -13.961 -22.875 1 93.19 84 GLU B N 1
ATOM 3654 C CA . GLU B 1 84 ? -10.805 -12.812 -23.625 1 93.19 84 GLU B CA 1
ATOM 3655 C C . GLU B 1 84 ? -9.359 -12.484 -23.25 1 93.19 84 GLU B C 1
ATOM 3657 O O . GLU B 1 84 ? -8.953 -12.688 -22.109 1 93.19 84 GLU B O 1
ATOM 3662 N N . HIS B 1 85 ? -8.656 -11.93 -24.25 1 96.25 85 HIS B N 1
ATOM 3663 C CA . HIS B 1 85 ? -7.301 -11.469 -24 1 96.25 85 HIS B CA 1
ATOM 3664 C C . HIS B 1 85 ? -7.301 -10.18 -23.188 1 96.25 85 HIS B C 1
ATOM 3666 O O . HIS B 1 85 ? -8.211 -9.359 -23.312 1 96.25 85 HIS B O 1
ATOM 3672 N N . PHE B 1 86 ? -6.293 -10.023 -22.344 1 96.88 86 PHE B N 1
ATOM 3673 C CA . PHE B 1 86 ? -6.004 -8.719 -21.75 1 96.88 86 PHE B CA 1
ATOM 3674 C C . PHE B 1 86 ? -5.211 -7.852 -22.719 1 96.88 86 PHE B C 1
ATOM 3676 O O . PHE B 1 86 ? -4.305 -8.336 -23.391 1 96.88 86 PHE B O 1
ATOM 3683 N N . VAL B 1 87 ? -5.535 -6.625 -22.812 1 97.94 87 VAL B N 1
ATOM 3684 C CA . VAL B 1 87 ? -4.727 -5.641 -23.516 1 97.94 87 VAL B CA 1
ATOM 3685 C C . VAL B 1 87 ? -4.125 -4.652 -22.516 1 97.94 87 VAL B C 1
ATOM 3687 O O . VAL B 1 87 ? -4.848 -4.012 -21.75 1 97.94 87 VAL B O 1
ATOM 3690 N N . PHE B 1 88 ? -2.842 -4.586 -22.531 1 98.5 88 PHE B N 1
ATOM 3691 C CA . PHE B 1 88 ? -2.094 -3.727 -21.625 1 98.5 88 PHE B CA 1
ATOM 3692 C C . PHE B 1 88 ? -1.587 -2.484 -22.344 1 98.5 88 PHE B C 1
ATOM 3694 O O . PHE B 1 88 ? -0.87 -2.588 -23.344 1 98.5 88 PHE B O 1
ATOM 3701 N N . THR B 1 89 ? -1.95 -1.337 -21.859 1 98.44 89 THR B N 1
ATOM 3702 C CA . THR B 1 89 ? -1.412 -0.078 -22.359 1 98.44 89 THR B CA 1
ATOM 3703 C C . THR B 1 89 ? -0.528 0.59 -21.312 1 98.44 89 THR B C 1
ATOM 3705 O O . THR B 1 89 ? -0.995 0.92 -20.219 1 98.44 89 THR B O 1
ATOM 3708 N N . VAL B 1 90 ? 0.746 0.778 -21.672 1 98.81 90 VAL B N 1
ATOM 3709 C CA . VAL B 1 90 ? 1.726 1.308 -20.734 1 98.81 90 VAL B CA 1
ATOM 3710 C C . VAL B 1 90 ? 1.951 2.793 -21 1 98.81 90 VAL B C 1
ATOM 3712 O O . VAL B 1 90 ? 2.162 3.199 -22.141 1 98.81 90 VAL B O 1
ATOM 3715 N N . HIS B 1 91 ? 1.846 3.57 -19.938 1 98.19 91 HIS B N 1
ATOM 3716 C CA . HIS B 1 91 ? 2.121 5.004 -20 1 98.19 91 HIS B CA 1
ATOM 3717 C C . HIS B 1 91 ? 3.354 5.363 -19.188 1 98.19 91 HIS B C 1
ATOM 3719 O O . HIS B 1 91 ? 3.436 5.031 -18 1 98.19 91 HIS B O 1
ATOM 3725 N N . LYS B 1 92 ? 4.266 6.105 -19.891 1 98 92 LYS B N 1
ATOM 3726 C CA . LYS B 1 92 ? 5.461 6.586 -19.203 1 98 92 LYS B CA 1
ATOM 3727 C C . LYS B 1 92 ? 5.141 7.785 -18.312 1 98 92 LYS B C 1
ATOM 3729 O O . LYS B 1 92 ? 4.684 8.82 -18.797 1 98 92 LYS B O 1
ATOM 3734 N N . ILE B 1 93 ? 5.379 7.664 -17.047 1 97.75 93 ILE B N 1
ATOM 3735 C CA . ILE B 1 93 ? 5.223 8.781 -16.141 1 97.75 93 ILE B CA 1
ATOM 3736 C C . ILE B 1 93 ? 6.535 9.562 -16.047 1 97.75 93 ILE B C 1
ATOM 3738 O O . ILE B 1 93 ? 6.551 10.789 -16.172 1 97.75 93 ILE B O 1
ATOM 3742 N N . ARG B 1 94 ? 7.613 8.727 -15.844 1 96.56 94 ARG B N 1
ATOM 3743 C CA . ARG B 1 94 ? 8.906 9.391 -15.75 1 96.56 94 ARG B CA 1
ATOM 3744 C C . ARG B 1 94 ? 10.047 8.391 -15.953 1 96.56 94 ARG B C 1
ATOM 3746 O O . ARG B 1 94 ? 9.969 7.254 -15.484 1 96.56 94 ARG B O 1
ATOM 3753 N N . ASP B 1 95 ? 11.047 8.844 -16.625 1 96.5 95 ASP B N 1
ATOM 3754 C CA . ASP B 1 95 ? 12.359 8.195 -16.641 1 96.5 95 ASP B CA 1
ATOM 3755 C C . ASP B 1 95 ? 13.414 9.07 -15.984 1 96.5 95 ASP B C 1
ATOM 3757 O O . ASP B 1 95 ? 13.914 10.023 -16.594 1 96.5 95 ASP B O 1
ATOM 3761 N N . GLY B 1 96 ? 13.664 8.727 -14.734 1 93.06 96 GLY B N 1
ATOM 3762 C CA . GLY B 1 96 ? 14.789 9.375 -14.07 1 93.06 96 GLY B CA 1
ATOM 3763 C C . GLY B 1 96 ? 16.094 8.602 -14.203 1 93.06 96 GLY B C 1
ATOM 3764 O O . GLY B 1 96 ? 16.141 7.59 -14.898 1 93.06 96 GLY B O 1
ATOM 3765 N N . PHE B 1 97 ? 17.062 9.148 -13.539 1 91.81 97 PHE B N 1
ATOM 3766 C CA . PHE B 1 97 ? 18.375 8.5 -13.617 1 91.81 97 PHE B CA 1
ATOM 3767 C C . PHE B 1 97 ? 18.344 7.16 -12.891 1 91.81 97 PHE B C 1
ATOM 3769 O O . PHE B 1 97 ? 18.781 6.145 -13.445 1 91.81 97 PHE B O 1
ATOM 3776 N N . ASN B 1 98 ? 17.797 7.137 -11.711 1 93.75 98 ASN B N 1
ATOM 3777 C CA . ASN B 1 98 ? 17.859 5.926 -10.898 1 93.75 98 ASN B CA 1
ATOM 3778 C C . ASN B 1 98 ? 16.516 5.223 -10.828 1 93.75 98 ASN B C 1
ATOM 3780 O O . ASN B 1 98 ? 16.438 4.055 -10.453 1 93.75 98 ASN B O 1
ATOM 3784 N N . TYR B 1 99 ? 15.461 5.961 -11.188 1 96.31 99 TYR B N 1
ATOM 3785 C CA . TYR B 1 99 ? 14.117 5.418 -11.07 1 96.31 99 TYR B CA 1
ATOM 3786 C C . TYR B 1 99 ? 13.32 5.641 -12.352 1 96.31 99 TYR B C 1
ATOM 3788 O O . TYR B 1 99 ? 13.508 6.648 -13.031 1 96.31 99 TYR B O 1
ATOM 3796 N N . ALA B 1 100 ? 12.484 4.75 -12.656 1 98.06 100 ALA B N 1
ATOM 3797 C CA . ALA B 1 100 ? 11.516 4.855 -13.742 1 98.06 100 ALA B CA 1
ATOM 3798 C C . ALA B 1 100 ? 10.117 4.449 -13.273 1 98.06 100 ALA B C 1
ATOM 3800 O O . ALA B 1 100 ? 9.969 3.492 -12.516 1 98.06 100 ALA B O 1
ATOM 3801 N N . THR B 1 101 ? 9.133 5.219 -13.656 1 98.56 101 THR B N 1
ATOM 3802 C CA . THR B 1 101 ? 7.762 4.965 -13.234 1 98.56 101 THR B CA 1
ATOM 3803 C C . THR B 1 101 ? 6.84 4.812 -14.438 1 98.56 101 THR B C 1
ATOM 3805 O O . THR B 1 101 ? 6.922 5.59 -15.391 1 98.56 101 THR B O 1
ATOM 3808 N N . ARG B 1 102 ? 6.031 3.777 -14.43 1 98.88 102 ARG B N 1
ATOM 3809 C CA . ARG B 1 102 ? 5.051 3.498 -15.477 1 98.88 102 ARG B CA 1
ATOM 3810 C C . ARG B 1 102 ? 3.654 3.322 -14.883 1 98.88 102 ARG B C 1
ATOM 3812 O O . ARG B 1 102 ? 3.508 2.816 -13.766 1 98.88 102 ARG B O 1
ATOM 3819 N N . SER B 1 103 ? 2.695 3.758 -15.586 1 98.69 103 SER B N 1
ATOM 3820 C CA . SER B 1 103 ? 1.314 3.359 -15.328 1 98.69 103 SER B CA 1
ATOM 3821 C C . SER B 1 103 ? 0.806 2.406 -16.406 1 98.69 103 SER B C 1
ATOM 3823 O O . SER B 1 103 ? 1.175 2.529 -17.578 1 98.69 103 SER B O 1
ATOM 3825 N N . VAL B 1 104 ? -0.014 1.428 -16.031 1 98.88 104 VAL B N 1
ATOM 3826 C CA . VAL B 1 104 ? -0.574 0.456 -16.953 1 98.88 104 VAL B CA 1
ATOM 3827 C C . VAL B 1 104 ? -2.096 0.443 -16.844 1 98.88 104 VAL B C 1
ATOM 3829 O O . VAL B 1 104 ? -2.639 0.415 -15.734 1 98.88 104 VAL B O 1
ATOM 3832 N N . THR B 1 105 ? -2.756 0.502 -17.953 1 98.25 105 THR B N 1
ATOM 3833 C CA . THR B 1 105 ? -4.199 0.292 -18.031 1 98.25 105 THR B CA 1
ATOM 3834 C C . THR B 1 105 ? -4.512 -1 -18.781 1 98.25 105 THR B C 1
ATOM 3836 O O . THR B 1 105 ? -3.947 -1.261 -19.844 1 98.25 105 THR B O 1
ATOM 3839 N N . VAL B 1 106 ? -5.406 -1.788 -18.219 1 98.38 106 VAL B N 1
ATOM 3840 C CA . VAL B 1 106 ? -5.738 -3.076 -18.828 1 98.38 106 VAL B CA 1
ATOM 3841 C C . VAL B 1 106 ? -7.219 -3.102 -19.203 1 98.38 106 VAL B C 1
ATOM 3843 O O . VAL B 1 106 ? -8.078 -2.754 -18.391 1 98.38 106 VAL B O 1
ATOM 3846 N N . THR B 1 107 ? -7.438 -3.543 -20.453 1 97.31 107 THR B N 1
ATOM 3847 C CA . THR B 1 107 ? -8.805 -3.699 -20.938 1 97.31 107 THR B CA 1
ATOM 3848 C C . THR B 1 107 ? -8.984 -5.062 -21.594 1 97.31 107 THR B C 1
ATOM 3850 O O . THR B 1 107 ? -8.008 -5.719 -21.969 1 97.31 107 THR B O 1
ATOM 3853 N N . GLN B 1 108 ? -10.125 -5.68 -21.719 1 93.19 108 GLN B N 1
ATOM 3854 C CA . GLN B 1 108 ? -10.461 -6.859 -22.516 1 93.19 108 GLN B CA 1
ATOM 3855 C C . GLN B 1 108 ? -11.391 -6.496 -23.672 1 93.19 108 GLN B C 1
ATOM 3857 O O . GLN B 1 108 ? -11.227 -6.988 -24.781 1 93.19 108 GLN B O 1
ATOM 3862 N N . ALA B 1 109 ? -12.453 -5.754 -23.453 1 81.69 109 ALA B N 1
ATOM 3863 C CA . ALA B 1 109 ? -13.266 -5.082 -24.469 1 81.69 109 ALA B CA 1
ATOM 3864 C C . ALA B 1 109 ? -13.367 -3.584 -24.172 1 81.69 109 ALA B C 1
ATOM 3866 O O . ALA B 1 109 ? -13.828 -3.178 -23.109 1 81.69 109 ALA B O 1
ATOM 3867 N N . ALA B 1 110 ? -12.836 -2.926 -25.156 1 72.44 110 ALA B N 1
ATOM 3868 C CA . ALA B 1 110 ? -12.719 -1.485 -24.938 1 72.44 110 ALA B CA 1
ATOM 3869 C C . ALA B 1 110 ? -14.016 -0.904 -24.391 1 72.44 110 ALA B C 1
ATOM 3871 O O . ALA B 1 110 ? -13.992 -0.022 -23.531 1 72.44 110 ALA B O 1
ATOM 3872 N N . GLU B 1 111 ? -15.016 -1.44 -24.781 1 77.56 111 GLU B N 1
ATOM 3873 C CA . GLU B 1 111 ? -16.312 -0.871 -24.438 1 77.56 111 GLU B CA 1
ATOM 3874 C C . GLU B 1 111 ? -16.656 -1.132 -22.969 1 77.56 111 GLU B C 1
ATOM 3876 O O . GLU B 1 111 ? -17.516 -0.451 -22.406 1 77.56 111 GLU B O 1
ATOM 3881 N N . LYS B 1 112 ? -15.922 -2.047 -22.406 1 82.31 112 LYS B N 1
ATOM 3882 C CA . LYS B 1 112 ? -16.25 -2.414 -21.031 1 82.31 112 LYS B CA 1
ATOM 3883 C C . LYS B 1 112 ? -15.477 -1.559 -20.047 1 82.31 112 LYS B C 1
ATOM 3885 O O . LYS B 1 112 ? -15.789 -1.542 -18.844 1 82.31 112 LYS B O 1
ATOM 3890 N N . GLY B 1 113 ? -14.469 -0.841 -20.516 1 90.94 113 GLY B N 1
ATOM 3891 C CA . GLY B 1 113 ? -13.719 0.044 -19.625 1 90.94 113 GLY B CA 1
ATOM 3892 C C . GLY B 1 113 ? -12.477 -0.604 -19.047 1 90.94 113 GLY B C 1
ATOM 3893 O O . GLY B 1 113 ? -12.078 -1.686 -19.484 1 90.94 113 GLY B O 1
ATOM 3894 N N . THR B 1 114 ? -11.875 0.133 -18.156 1 95.31 114 THR B N 1
ATOM 3895 C CA . THR B 1 114 ? -10.648 -0.318 -17.531 1 95.31 114 THR B CA 1
ATOM 3896 C C . THR B 1 114 ? -10.945 -1.375 -16.469 1 95.31 114 THR B C 1
ATOM 3898 O O . THR B 1 114 ? -11.664 -1.11 -15.5 1 95.31 114 THR B O 1
ATOM 3901 N N . MET B 1 115 ? -10.398 -2.521 -16.719 1 95.19 115 MET B N 1
ATOM 3902 C CA . MET B 1 115 ? -10.656 -3.594 -15.758 1 95.19 115 MET B CA 1
ATOM 3903 C C . MET B 1 115 ? -9.602 -3.604 -14.656 1 95.19 115 MET B C 1
ATOM 3905 O O . MET B 1 115 ? -9.844 -4.105 -13.562 1 95.19 115 MET B O 1
ATOM 3909 N N . PHE B 1 116 ? -8.469 -3.121 -14.945 1 97.75 116 PHE B N 1
ATOM 3910 C CA . PHE B 1 116 ? -7.344 -3.092 -14.008 1 97.75 116 PHE B CA 1
ATOM 3911 C C . PHE B 1 116 ? -6.387 -1.958 -14.352 1 97.75 116 PHE B C 1
ATOM 3913 O O . PHE B 1 116 ? -6.203 -1.624 -15.523 1 97.75 116 PHE B O 1
ATOM 3920 N N . THR B 1 117 ? -5.801 -1.312 -13.375 1 98.75 117 THR B N 1
ATOM 3921 C CA . THR B 1 117 ? -4.727 -0.346 -13.578 1 98.75 117 THR B CA 1
ATOM 3922 C C . THR B 1 117 ? -3.691 -0.44 -12.461 1 98.75 117 THR B C 1
ATOM 3924 O O . THR B 1 117 ? -4.004 -0.882 -11.352 1 98.75 117 THR B O 1
ATOM 3927 N N . CYS B 1 118 ? -2.475 -0.073 -12.797 1 98.88 118 CYS B N 1
ATOM 3928 C CA . CYS B 1 118 ? -1.443 -0.077 -11.766 1 98.88 118 CYS B CA 1
ATOM 3929 C C . CYS B 1 118 ? -0.358 0.947 -12.078 1 98.88 118 CYS B C 1
ATOM 3931 O O . CYS B 1 118 ? -0.304 1.483 -13.188 1 98.88 118 CYS B O 1
ATOM 3933 N N . THR B 1 119 ? 0.313 1.303 -11.086 1 98.88 119 THR B N 1
ATOM 3934 C CA . THR B 1 119 ? 1.555 2.057 -11.203 1 98.88 119 THR B CA 1
ATOM 3935 C C . THR B 1 119 ? 2.742 1.228 -10.727 1 98.88 119 THR B C 1
ATOM 3937 O O . THR B 1 119 ? 2.682 0.608 -9.656 1 98.88 119 THR B O 1
ATOM 3940 N N . CYS B 1 120 ? 3.764 1.212 -11.539 1 98.81 120 CYS B N 1
ATOM 3941 C CA . CYS B 1 120 ? 4.988 0.469 -11.273 1 98.81 120 CYS B CA 1
ATOM 3942 C C . CYS B 1 120 ? 6.18 1.41 -11.141 1 98.81 120 CYS B C 1
ATOM 3944 O O . CYS B 1 120 ? 6.332 2.34 -11.93 1 98.81 120 CYS B O 1
ATOM 3946 N N . SER B 1 121 ? 6.957 1.126 -10.18 1 98.81 121 SER B N 1
ATOM 3947 C CA . SER B 1 121 ? 8.227 1.831 -10.031 1 98.81 121 SER B CA 1
ATOM 3948 C C . SER B 1 121 ? 9.406 0.872 -10.148 1 98.81 121 SER B C 1
ATOM 3950 O O . SER B 1 121 ? 9.375 -0.228 -9.594 1 98.81 121 SER B O 1
ATOM 3952 N N . PHE B 1 122 ? 10.391 1.252 -10.953 1 98.56 122 PHE B N 1
ATOM 3953 C CA . PHE B 1 122 ? 11.609 0.496 -11.203 1 98.56 122 PHE B CA 1
ATOM 3954 C C . PHE B 1 122 ? 12.836 1.267 -10.727 1 98.56 122 PHE B C 1
ATOM 3956 O O . PHE B 1 122 ? 12.828 2.5 -10.695 1 98.56 122 PHE B O 1
ATOM 3963 N N . LYS B 1 123 ? 13.836 0.506 -10.359 1 96.75 123 LYS B N 1
ATOM 3964 C CA . LYS B 1 123 ? 15.062 1.187 -9.938 1 96.75 123 LYS B CA 1
ATOM 3965 C C . LYS B 1 123 ? 16.297 0.428 -10.406 1 96.75 123 LYS B C 1
ATOM 3967 O O . LYS B 1 123 ? 16.25 -0.785 -10.625 1 96.75 123 LYS B O 1
ATOM 3972 N N . LYS B 1 124 ? 17.359 1.157 -10.562 1 94.25 124 LYS B N 1
ATOM 3973 C CA . LYS B 1 124 ? 18.656 0.538 -10.82 1 94.25 124 LYS B CA 1
ATOM 3974 C C . LYS B 1 124 ? 19.219 -0.094 -9.555 1 94.25 124 LYS B C 1
ATOM 3976 O O . LYS B 1 124 ? 18.859 0.304 -8.438 1 94.25 124 LYS B O 1
ATOM 3981 N N . ASP B 1 125 ? 20.047 -1.073 -9.836 1 86.75 125 ASP B N 1
ATOM 3982 C CA . ASP B 1 125 ? 20.672 -1.762 -8.703 1 86.75 125 ASP B CA 1
ATOM 3983 C C . ASP B 1 125 ? 21.594 -0.825 -7.938 1 86.75 125 ASP B C 1
ATOM 3985 O O . ASP B 1 125 ? 22.312 -0.021 -8.539 1 86.75 125 ASP B O 1
ATOM 3989 N N . GLU B 1 126 ? 21.406 -0.8 -6.648 1 80.38 126 GLU B N 1
ATOM 3990 C CA . GLU B 1 126 ? 22.297 -0.043 -5.766 1 80.38 126 GLU B CA 1
ATOM 3991 C C . GLU B 1 126 ? 22.812 -0.914 -4.625 1 80.38 126 GLU B C 1
ATOM 3993 O O . GLU B 1 126 ? 22.047 -1.604 -3.961 1 80.38 126 GLU B O 1
ATOM 3998 N N . SER B 1 127 ? 24.094 -0.994 -4.562 1 72.56 127 SER B N 1
ATOM 3999 C CA . SER B 1 127 ? 24.688 -1.745 -3.465 1 72.56 127 SER B CA 1
ATOM 4000 C C . SER B 1 127 ? 24.766 -0.905 -2.193 1 72.56 127 SER B C 1
ATOM 4002 O O . SER B 1 127 ? 25.031 0.297 -2.25 1 72.56 127 SER B O 1
ATOM 4004 N N . SER B 1 128 ? 24.125 -1.392 -1.147 1 74.31 128 SER B N 1
ATOM 4005 C CA . SER B 1 128 ? 24.281 -0.754 0.157 1 74.31 128 SER B CA 1
ATOM 4006 C C . SER B 1 128 ? 24.547 -1.784 1.248 1 74.31 128 SER B C 1
ATOM 4008 O O . SER B 1 128 ? 23.891 -2.826 1.305 1 74.31 128 SER B O 1
ATOM 4010 N N . PRO B 1 129 ? 25.609 -1.491 2.014 1 74.62 129 PRO B N 1
ATOM 4011 C CA . PRO B 1 129 ? 25.875 -2.412 3.119 1 74.62 129 PRO B CA 1
ATOM 4012 C C . PRO B 1 129 ? 24.844 -2.326 4.234 1 74.62 129 PRO B C 1
ATOM 4014 O O . PRO B 1 129 ? 24.781 -3.199 5.102 1 74.62 129 PRO B O 1
ATOM 4017 N N . PHE B 1 130 ? 24.047 -1.365 4.203 1 84 130 PHE B N 1
ATOM 4018 C CA . PHE B 1 130 ? 23.047 -1.211 5.254 1 84 130 PHE B CA 1
ATOM 4019 C C . PHE B 1 130 ? 21.875 -2.148 5.016 1 84 130 PHE B C 1
ATOM 4021 O O . PHE B 1 130 ? 21.234 -2.109 3.957 1 84 130 PHE B O 1
ATOM 4028 N N . ASP B 1 131 ? 21.609 -3.018 6.012 1 90.56 131 ASP B N 1
ATOM 4029 C CA . ASP B 1 131 ? 20.547 -4.004 5.875 1 90.56 131 ASP B CA 1
ATOM 4030 C C . ASP B 1 131 ? 19.844 -4.25 7.215 1 90.56 131 ASP B C 1
ATOM 4032 O O . ASP B 1 131 ? 20.422 -4.887 8.102 1 90.56 131 ASP B O 1
ATOM 4036 N N . PHE B 1 132 ? 18.656 -3.764 7.312 1 94.25 132 PHE B N 1
ATOM 4037 C CA . PHE B 1 132 ? 17.844 -3.969 8.508 1 94.25 132 PHE B CA 1
ATOM 4038 C C . PHE B 1 132 ? 16.547 -4.68 8.172 1 94.25 132 PHE B C 1
ATOM 4040 O O . PHE B 1 132 ? 15.828 -4.273 7.258 1 94.25 132 PHE B O 1
ATOM 4047 N N . GLN B 1 133 ? 16.281 -5.777 8.875 1 94.81 133 GLN B N 1
ATOM 4048 C CA . GLN B 1 133 ? 15 -6.477 8.805 1 94.81 133 GLN B CA 1
ATOM 4049 C C . GLN B 1 133 ? 14.672 -7.156 10.125 1 94.81 133 GLN B C 1
ATOM 4051 O O . GLN B 1 133 ? 15.516 -7.219 11.023 1 94.81 133 GLN B O 1
ATOM 4056 N N . ASP B 1 134 ? 13.359 -7.574 10.234 1 91.81 134 ASP B N 1
ATOM 4057 C CA . ASP B 1 134 ? 13 -8.5 11.305 1 91.81 134 ASP B CA 1
ATOM 4058 C C . ASP B 1 134 ? 13.727 -9.836 11.141 1 91.81 134 ASP B C 1
ATOM 4060 O O . ASP B 1 134 ? 13.727 -10.414 10.055 1 91.81 134 ASP B O 1
ATOM 4064 N N . ARG B 1 135 ? 14.383 -10.242 12.172 1 88.62 135 ARG B N 1
ATOM 4065 C CA . ARG B 1 135 ? 15.062 -11.531 12.109 1 88.62 135 ARG B CA 1
ATOM 4066 C C . ARG B 1 135 ? 14.164 -12.648 12.633 1 88.62 135 ARG B C 1
ATOM 4068 O O . ARG B 1 135 ? 13.875 -12.727 13.828 1 88.62 135 ARG B O 1
ATOM 4075 N N . VAL B 1 136 ? 13.727 -13.422 11.633 1 89 136 VAL B N 1
ATOM 4076 C CA . VAL B 1 136 ? 12.797 -14.492 11.977 1 89 136 VAL B CA 1
ATOM 4077 C C . VAL B 1 136 ? 13.32 -15.82 11.445 1 89 136 VAL B C 1
ATOM 4079 O O . VAL B 1 136 ? 13.727 -15.922 10.289 1 89 136 VAL B O 1
ATOM 4082 N N . ASP B 1 137 ? 13.422 -16.766 12.367 1 92.38 137 ASP B N 1
ATOM 4083 C CA . ASP B 1 137 ? 13.602 -18.141 11.938 1 92.38 137 ASP B CA 1
ATOM 4084 C C . ASP B 1 137 ? 12.258 -18.812 11.656 1 92.38 137 ASP B C 1
ATOM 4086 O O . ASP B 1 137 ? 11.594 -19.297 12.57 1 92.38 137 ASP B O 1
ATOM 4090 N N . LEU B 1 138 ? 11.969 -18.906 10.43 1 95.38 138 LEU B N 1
ATOM 4091 C CA . LEU B 1 138 ? 10.648 -19.375 10.023 1 95.38 138 LEU B CA 1
ATOM 4092 C C . LEU B 1 138 ? 10.445 -20.844 10.391 1 95.38 138 LEU B C 1
ATOM 4094 O O . LEU B 1 138 ? 9.367 -21.234 10.828 1 95.38 138 LEU B O 1
ATOM 4098 N N . LYS B 1 139 ? 11.469 -21.656 10.195 1 95.31 139 LYS B N 1
ATOM 4099 C CA . LYS B 1 139 ? 11.375 -23.078 10.516 1 95.31 139 LYS B CA 1
ATOM 4100 C C . LYS B 1 139 ? 11.109 -23.297 12 1 95.31 139 LYS B C 1
ATOM 4102 O O . LYS B 1 139 ? 10.289 -24.125 12.375 1 95.31 139 LYS B O 1
ATOM 4107 N N . GLU B 1 140 ? 11.773 -22.5 12.828 1 95.19 140 GLU B N 1
ATOM 4108 C CA . GLU B 1 140 ? 11.555 -22.594 14.266 1 95.19 140 GLU B CA 1
ATOM 4109 C C . GLU B 1 140 ? 10.203 -22 14.664 1 95.19 140 GLU B C 1
ATOM 4111 O O . GLU B 1 140 ? 9.453 -22.609 15.438 1 95.19 140 GLU B O 1
ATOM 4116 N N . LYS B 1 141 ? 9.906 -20.875 14.133 1 95.5 141 LYS B N 1
ATOM 4117 C CA . LYS B 1 141 ? 8.68 -20.156 14.484 1 95.5 141 LYS B CA 1
ATOM 4118 C C . LYS B 1 141 ? 7.445 -20.984 14.164 1 95.5 141 LYS B C 1
ATOM 4120 O O . LYS B 1 141 ? 6.457 -20.953 14.906 1 95.5 141 LYS B O 1
ATOM 4125 N N . TYR B 1 142 ? 7.531 -21.719 13.117 1 97.56 142 TYR B N 1
ATOM 4126 C CA . TYR B 1 142 ? 6.352 -22.438 12.648 1 97.56 142 TYR B CA 1
ATOM 4127 C C . TYR B 1 142 ? 6.559 -23.953 12.734 1 97.56 142 TYR B C 1
ATOM 4129 O O . TYR B 1 142 ? 5.977 -24.703 11.953 1 97.56 142 TYR B O 1
ATOM 4137 N N . ARG B 1 143 ? 7.336 -24.391 13.586 1 96.25 143 ARG B N 1
ATOM 4138 C CA . ARG B 1 143 ? 7.691 -25.797 13.734 1 96.25 143 ARG B CA 1
ATOM 4139 C C . ARG B 1 143 ? 6.449 -26.656 13.953 1 96.25 143 ARG B C 1
ATOM 4141 O O . ARG B 1 143 ? 6.344 -27.766 13.414 1 96.25 143 ARG B O 1
ATOM 4148 N N . SER B 1 144 ? 5.492 -26.156 14.648 1 95.88 144 SER B N 1
ATOM 4149 C CA . SER B 1 144 ? 4.312 -26.922 15.031 1 95.88 144 SER B CA 1
ATOM 4150 C C . SER B 1 144 ? 3.465 -27.281 13.812 1 95.88 144 SER B C 1
ATOM 4152 O O . SER B 1 144 ? 2.744 -28.281 13.828 1 95.88 144 SER B O 1
ATOM 4154 N N . VAL B 1 145 ? 3.574 -26.438 12.758 1 97.69 145 VAL B N 1
ATOM 4155 C CA . VAL B 1 145 ? 2.689 -26.672 11.625 1 97.69 145 VAL B CA 1
ATOM 4156 C C . VAL B 1 145 ? 3.494 -27.203 10.438 1 97.69 145 VAL B C 1
ATOM 4158 O O . VAL B 1 145 ? 2.924 -27.672 9.461 1 97.69 145 VAL B O 1
ATOM 4161 N N . LEU B 1 146 ? 4.762 -27.078 10.492 1 96.5 146 LEU B N 1
ATOM 4162 C CA . LEU B 1 146 ? 5.594 -27.625 9.43 1 96.5 146 LEU B CA 1
ATOM 4163 C C . LEU B 1 146 ? 5.824 -29.125 9.633 1 96.5 146 LEU B C 1
ATOM 4165 O O . LEU B 1 146 ? 6.262 -29.812 8.719 1 96.5 146 LEU B O 1
ATOM 4169 N N . GLU B 1 147 ? 5.422 -29.719 10.75 1 88.06 147 GLU B N 1
ATOM 4170 C CA . GLU B 1 147 ? 5.293 -31.109 11.164 1 88.06 147 GLU B CA 1
ATOM 4171 C C . GLU B 1 147 ? 6.273 -32 10.414 1 88.06 147 GLU B C 1
ATOM 4173 O O . GLU B 1 147 ? 5.883 -33.031 9.859 1 88.06 147 GLU B O 1
ATOM 4178 N N . GLY B 1 148 ? 7.508 -31.719 10.258 1 89.94 148 GLY B N 1
ATOM 4179 C CA . GLY B 1 148 ? 8.453 -32.594 9.594 1 89.94 148 GLY B CA 1
ATOM 4180 C C . GLY B 1 148 ? 8.609 -32.312 8.109 1 89.94 148 GLY B C 1
ATOM 4181 O O . GLY B 1 148 ? 9.391 -32.969 7.422 1 89.94 148 GLY B O 1
ATOM 4182 N N . LYS B 1 149 ? 7.84 -31.375 7.633 1 93.19 149 LYS B N 1
ATOM 4183 C CA . LYS B 1 149 ? 7.898 -31 6.223 1 93.19 149 LYS B CA 1
ATOM 4184 C C . LYS B 1 149 ? 8.75 -29.75 6.023 1 93.19 149 LYS B C 1
ATOM 4186 O O . LYS B 1 149 ? 8.609 -29.047 5.016 1 93.19 149 LYS B O 1
ATOM 4191 N N . GLU B 1 150 ? 9.516 -29.438 7.008 1 92 150 GLU B N 1
ATOM 4192 C CA . GLU B 1 150 ? 10.312 -28.219 6.98 1 92 150 GLU B CA 1
ATOM 4193 C C . GLU B 1 150 ? 11.188 -28.156 5.73 1 92 150 GLU B C 1
ATOM 4195 O O . GLU B 1 150 ? 11.391 -27.078 5.164 1 92 150 GLU B O 1
ATOM 4200 N N . GLU B 1 151 ? 11.57 -29.312 5.281 1 92.06 151 GLU B N 1
ATOM 4201 C CA . GLU B 1 151 ? 12.508 -29.344 4.164 1 92.06 151 GLU B CA 1
ATOM 4202 C C . GLU B 1 151 ? 11.812 -29.781 2.877 1 92.06 151 GLU B C 1
ATOM 4204 O O . GLU B 1 151 ? 12.469 -29.938 1.844 1 92.06 151 GLU B O 1
ATOM 4209 N N . GLU B 1 152 ? 10.5 -30.016 2.885 1 93.25 152 GLU B N 1
ATOM 4210 C CA . GLU B 1 152 ? 9.758 -30.469 1.715 1 93.25 152 GLU B CA 1
ATOM 4211 C C . GLU B 1 152 ? 8.391 -29.797 1.629 1 93.25 152 GLU B C 1
ATOM 4213 O O . GLU B 1 152 ? 7.359 -30.453 1.791 1 93.25 152 GLU B O 1
ATOM 4218 N N . PRO B 1 153 ? 8.406 -28.547 1.313 1 95.69 153 PRO B N 1
ATOM 4219 C CA . PRO B 1 153 ? 7.141 -27.812 1.269 1 95.69 153 PRO B CA 1
ATOM 4220 C C . PRO B 1 153 ? 6.152 -28.406 0.266 1 95.69 153 PRO B C 1
ATOM 4222 O O . PRO B 1 153 ? 4.941 -28.203 0.384 1 95.69 153 PRO B O 1
ATOM 4225 N N . MET B 1 154 ? 6.617 -29.219 -0.662 1 94.69 154 MET B N 1
ATOM 4226 C CA . MET B 1 154 ? 5.766 -29.875 -1.65 1 94.69 154 MET B CA 1
ATOM 4227 C C . MET B 1 154 ? 4.781 -30.828 -0.978 1 94.69 154 MET B C 1
ATOM 4229 O O . MET B 1 154 ? 3.791 -31.234 -1.585 1 94.69 154 MET B O 1
ATOM 4233 N N . GLU B 1 155 ? 5.078 -31.234 0.226 1 94.81 155 GLU B N 1
ATOM 4234 C CA . GLU B 1 155 ? 4.25 -32.188 0.934 1 94.81 155 GLU B CA 1
ATOM 4235 C C . GLU B 1 155 ? 3.018 -31.531 1.543 1 94.81 155 GLU B C 1
ATOM 4237 O O . GLU B 1 155 ? 2.08 -32.219 1.957 1 94.81 155 GLU B O 1
ATOM 4242 N N . HIS B 1 156 ? 3.053 -30.203 1.647 1 96.44 156 HIS B N 1
ATOM 4243 C CA . HIS B 1 156 ? 1.825 -29.516 2.027 1 96.44 156 HIS B CA 1
ATOM 4244 C C . HIS B 1 156 ? 0.791 -29.562 0.908 1 96.44 156 HIS B C 1
ATOM 4246 O O . HIS B 1 156 ? 1.142 -29.766 -0.257 1 96.44 156 HIS B O 1
ATOM 4252 N N . PRO B 1 157 ? -0.472 -29.422 1.256 1 94.81 157 PRO B N 1
ATOM 4253 C CA . PRO B 1 157 ? -1.484 -29.422 0.198 1 94.81 157 PRO B CA 1
ATOM 4254 C C . PRO B 1 157 ? -1.317 -28.266 -0.786 1 94.81 157 PRO B C 1
ATOM 4256 O O . PRO B 1 157 ? -0.921 -27.172 -0.391 1 94.81 157 PRO B O 1
ATOM 4259 N N . GLN B 1 158 ? -1.657 -28.562 -2.029 1 95.19 158 GLN B N 1
ATOM 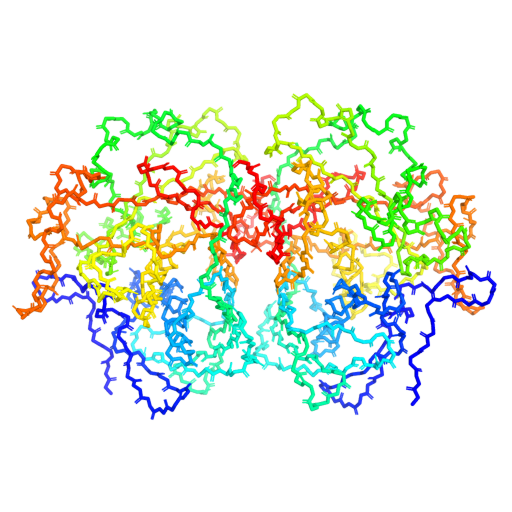4260 C CA . GLN B 1 158 ? -1.719 -27.484 -3.014 1 95.19 158 GLN B CA 1
ATOM 4261 C C . GLN B 1 158 ? -2.76 -26.453 -2.621 1 95.19 158 GLN B C 1
ATOM 4263 O O . GLN B 1 158 ? -3.836 -26.797 -2.125 1 95.19 158 GLN B O 1
ATOM 4268 N N . SER B 1 159 ? -2.393 -25.188 -2.838 1 95.81 159 SER B N 1
ATOM 4269 C CA . SER B 1 159 ? -3.404 -24.156 -2.646 1 95.81 159 SER B CA 1
ATOM 4270 C C . SER B 1 159 ? -4.641 -24.422 -3.498 1 95.81 159 SER B C 1
ATOM 4272 O O . SER B 1 159 ? -4.527 -24.719 -4.691 1 95.81 159 SER B O 1
ATOM 4274 N N . PRO B 1 160 ? -5.773 -24.359 -2.93 1 94.56 160 PRO B N 1
ATOM 4275 C CA . PRO B 1 160 ? -6.988 -24.688 -3.68 1 94.56 160 PRO B CA 1
ATOM 4276 C C . PRO B 1 160 ? -7.316 -23.641 -4.754 1 94.56 160 PRO B C 1
ATOM 4278 O O . PRO B 1 160 ? -6.863 -22.5 -4.672 1 94.56 160 PRO B O 1
ATOM 4281 N N . SER B 1 161 ? -8.133 -24.078 -5.719 1 93.56 161 SER B N 1
ATOM 4282 C CA . SER B 1 161 ? -8.594 -23.156 -6.754 1 93.56 161 SER B CA 1
ATOM 4283 C C . SER B 1 161 ? -9.391 -22 -6.156 1 93.56 161 SER B C 1
ATOM 4285 O O . SER B 1 161 ? -9.273 -20.859 -6.609 1 93.56 161 SER B O 1
ATOM 4287 N N . HIS B 1 162 ? -10.156 -22.328 -5.262 1 92.31 162 HIS B N 1
ATOM 4288 C CA . HIS B 1 162 ? -10.977 -21.406 -4.473 1 92.31 162 HIS B CA 1
ATOM 4289 C C . HIS B 1 162 ? -10.938 -21.781 -2.992 1 92.31 162 HIS B C 1
ATOM 4291 O O . HIS B 1 162 ? -11.297 -22.891 -2.611 1 92.31 162 HIS B O 1
ATOM 4297 N N . ASP B 1 163 ? -10.461 -20.859 -2.168 1 94.44 163 ASP B N 1
ATOM 4298 C CA . ASP B 1 163 ? -10.234 -21.219 -0.77 1 94.44 163 ASP B CA 1
ATOM 4299 C C . ASP B 1 163 ? -11.43 -20.828 0.096 1 94.44 163 ASP B C 1
ATOM 4301 O O . ASP B 1 163 ? -11.266 -20.125 1.105 1 94.44 163 ASP B O 1
ATOM 4305 N N . SER B 1 164 ? -12.57 -21.25 -0.282 1 93.06 164 SER B N 1
ATOM 4306 C CA . SER B 1 164 ? -13.797 -21.016 0.471 1 93.06 164 SER B CA 1
ATOM 4307 C C . SER B 1 164 ? -14.367 -22.312 1.028 1 93.06 164 SER B C 1
ATOM 4309 O O . SER B 1 164 ? -14.078 -23.391 0.513 1 93.06 164 SER B O 1
ATOM 4311 N N . VAL B 1 165 ? -15.156 -22.156 2.055 1 91.88 165 VAL B N 1
ATOM 4312 C CA . VAL B 1 165 ? -15.852 -23.312 2.637 1 91.88 165 VAL B CA 1
ATOM 4313 C C . VAL B 1 165 ? -16.781 -23.922 1.602 1 91.88 165 VAL B C 1
ATOM 4315 O O . VAL B 1 165 ? -16.859 -25.156 1.478 1 91.88 165 VAL B O 1
ATOM 4318 N N . TRP B 1 166 ? -17.438 -23.047 0.903 1 89.88 166 TRP B N 1
ATOM 4319 C CA . TRP B 1 166 ? -18.344 -23.516 -0.149 1 89.88 166 TRP B CA 1
ATOM 4320 C C . TRP B 1 166 ? -17.609 -24.391 -1.148 1 89.88 166 TRP B C 1
ATOM 4322 O O . TRP B 1 166 ? -18.094 -25.469 -1.522 1 89.88 166 TRP B O 1
ATOM 4332 N N . PHE B 1 167 ? -16.484 -24.031 -1.57 1 91.81 167 PHE B N 1
ATOM 4333 C CA . PHE B 1 167 ? -15.719 -24.766 -2.57 1 91.81 167 PHE B CA 1
ATOM 4334 C C . PHE B 1 167 ? -15.305 -26.141 -2.033 1 91.81 167 PHE B C 1
ATOM 4336 O O . PHE B 1 167 ? -15.477 -27.156 -2.711 1 91.81 167 PHE B O 1
ATOM 4343 N N . HIS B 1 168 ? -14.875 -26.219 -0.809 1 92.75 168 HIS B N 1
ATOM 4344 C CA . HIS B 1 168 ? -14.336 -27.422 -0.208 1 92.75 168 HIS B CA 1
ATOM 4345 C C . HIS B 1 168 ? -15.453 -28.406 0.162 1 92.75 168 HIS B C 1
ATOM 4347 O O . HIS B 1 168 ? -15.312 -29.609 -0.016 1 92.75 168 HIS B O 1
ATOM 4353 N N . GLU B 1 169 ? -16.516 -27.828 0.592 1 94.12 169 GLU B N 1
ATOM 4354 C CA . GLU B 1 169 ? -17.516 -28.688 1.202 1 94.12 169 GLU B CA 1
ATOM 4355 C C . GLU B 1 169 ? -18.672 -28.969 0.236 1 94.12 169 GLU B C 1
ATOM 4357 O O . GLU B 1 169 ? -19.391 -29.953 0.392 1 94.12 169 GLU B O 1
ATOM 4362 N N . GLU B 1 170 ? -18.828 -28.094 -0.675 1 93.19 170 GLU B N 1
ATOM 4363 C CA . GLU B 1 170 ? -19.969 -28.266 -1.566 1 93.19 170 GLU B CA 1
ATOM 4364 C C . GLU B 1 170 ? -19.516 -28.484 -3.008 1 93.19 170 GLU B C 1
ATOM 4366 O O . GLU B 1 170 ? -19.859 -29.5 -3.621 1 93.19 170 GLU B O 1
ATOM 4371 N N . TYR B 1 171 ? -18.734 -27.609 -3.523 1 91.12 171 TYR B N 1
ATOM 4372 C CA . TYR B 1 171 ? -18.375 -27.656 -4.938 1 91.12 171 TYR B CA 1
ATOM 4373 C C . TYR B 1 171 ? -17.578 -28.922 -5.254 1 91.12 171 TYR B C 1
ATOM 4375 O O . TYR B 1 171 ? -17.922 -29.672 -6.168 1 91.12 171 TYR B O 1
ATOM 4383 N N . LEU B 1 172 ? -16.531 -29.203 -4.52 1 92.88 172 LEU B N 1
ATOM 4384 C CA . LEU B 1 172 ? -15.609 -30.297 -4.832 1 92.88 172 LEU B CA 1
ATOM 4385 C C . LEU B 1 172 ? -16.312 -31.641 -4.715 1 92.88 172 LEU B C 1
ATOM 4387 O O . LEU B 1 172 ? -16.172 -32.5 -5.598 1 92.88 172 LEU B O 1
ATOM 4391 N N . PRO B 1 173 ? -17.031 -31.828 -3.631 1 95.62 173 PRO B N 1
ATOM 4392 C CA . PRO B 1 173 ? -17.766 -33.094 -3.564 1 95.62 173 PRO B CA 1
ATOM 4393 C C . PRO B 1 173 ? -18.734 -33.281 -4.738 1 95.62 173 PRO B C 1
ATOM 4395 O O . PRO B 1 173 ? -18.938 -34.406 -5.203 1 95.62 173 PRO B O 1
ATOM 4398 N N . ALA B 1 174 ? -19.281 -32.219 -5.191 1 94.5 174 ALA B N 1
ATOM 4399 C CA . ALA B 1 174 ? -20.234 -32.281 -6.305 1 94.5 174 ALA B CA 1
ATOM 4400 C C . ALA B 1 174 ? -19.5 -32.406 -7.637 1 94.5 174 ALA B C 1
ATOM 4402 O O . ALA B 1 174 ? -20.109 -32.781 -8.648 1 94.5 174 ALA B O 1
ATOM 4403 N N . HIS B 1 175 ? -18.266 -32.094 -7.676 1 91.88 175 HIS B N 1
ATOM 4404 C CA . HIS B 1 175 ? -17.438 -32.156 -8.883 1 91.88 175 HIS B CA 1
ATOM 4405 C C . HIS B 1 175 ? -16.172 -32.938 -8.641 1 91.88 175 HIS B C 1
ATOM 4407 O O . HIS B 1 175 ? -15.062 -32.406 -8.734 1 91.88 175 HIS B O 1
ATOM 4413 N N . PRO B 1 176 ? -16.25 -34.188 -8.438 1 91.69 176 PRO B N 1
ATOM 4414 C CA . PRO B 1 176 ? -15.086 -35 -8.117 1 91.69 176 PRO B CA 1
ATOM 4415 C C . PRO B 1 176 ? -14.039 -35 -9.227 1 91.69 176 PRO B C 1
ATOM 4417 O O . PRO B 1 176 ? -12.883 -35.375 -8.992 1 91.69 176 PRO B O 1
ATOM 4420 N N . GLU B 1 177 ? -14.422 -34.625 -10.383 1 90.5 177 GLU B N 1
ATOM 4421 C CA . GLU B 1 177 ? -13.523 -34.625 -11.539 1 90.5 177 GLU B CA 1
ATOM 4422 C C . GLU B 1 177 ? -12.82 -33.25 -11.664 1 90.5 177 GLU B C 1
ATOM 4424 O O . GLU B 1 177 ? -12.086 -33.031 -12.625 1 90.5 177 GLU B O 1
ATOM 4429 N N . HIS B 1 178 ? -13.016 -32.406 -10.711 1 90.25 178 HIS B N 1
ATOM 4430 C CA . HIS B 1 178 ? -12.438 -31.062 -10.773 1 90.25 178 HIS B CA 1
ATOM 4431 C C . HIS B 1 178 ? -10.922 -31.125 -10.93 1 90.25 178 HIS B C 1
ATOM 4433 O O . HIS B 1 178 ? -10.234 -31.75 -10.125 1 90.25 178 HIS B O 1
ATOM 4439 N N . PHE B 1 179 ? -10.398 -30.562 -12.023 1 91.56 179 PHE B N 1
ATOM 4440 C CA . PHE B 1 179 ? -8.977 -30.406 -12.297 1 91.56 179 PHE B CA 1
ATOM 4441 C C . PHE B 1 179 ? -8.672 -28.984 -12.75 1 91.56 179 PHE B C 1
ATOM 4443 O O . PHE B 1 179 ? -9.008 -28.594 -13.875 1 91.56 179 PHE B O 1
ATOM 4450 N N . ASN B 1 180 ? -8.016 -28.203 -11.891 1 91.38 180 ASN B N 1
ATOM 4451 C CA . ASN B 1 180 ? -7.738 -26.812 -12.211 1 91.38 180 ASN B CA 1
ATOM 4452 C C . ASN B 1 180 ? -6.48 -26.312 -11.5 1 91.38 180 ASN B C 1
ATOM 4454 O O . ASN B 1 180 ? -6.547 -25.391 -10.688 1 91.38 180 ASN B O 1
ATOM 4458 N N . PRO B 1 181 ? -5.363 -26.906 -11.875 1 92.38 181 PRO B N 1
ATOM 4459 C CA . PRO B 1 181 ? -4.113 -26.469 -11.25 1 92.38 181 PRO B CA 1
ATOM 4460 C C . PRO B 1 181 ? -3.744 -25.031 -11.617 1 92.38 181 PRO B C 1
ATOM 4462 O O . PRO B 1 181 ? -3.973 -24.609 -12.75 1 92.38 181 PRO B O 1
ATOM 4465 N N . ILE B 1 182 ? -3.279 -24.281 -10.727 1 95.19 182 ILE B N 1
ATOM 4466 C CA . ILE B 1 182 ? -2.77 -22.953 -11.055 1 95.19 182 ILE B CA 1
ATOM 4467 C C . ILE B 1 182 ? -1.503 -23.078 -11.898 1 95.19 182 ILE B C 1
ATOM 4469 O O . ILE B 1 182 ? -0.605 -23.859 -11.57 1 95.19 182 ILE B O 1
ATOM 4473 N N . PRO B 1 183 ? -1.396 -22.406 -12.992 1 97.44 183 PRO B N 1
ATOM 4474 C CA . PRO B 1 183 ? -0.199 -22.453 -13.836 1 97.44 183 PRO B CA 1
ATOM 4475 C C . PRO B 1 183 ? 0.922 -21.562 -13.312 1 97.44 183 PRO B C 1
ATOM 4477 O O . PRO B 1 183 ? 0.697 -20.734 -12.422 1 97.44 183 PRO B O 1
ATOM 4480 N N . GLY B 1 184 ? 2.146 -21.797 -13.773 1 98.06 184 GLY B N 1
ATOM 4481 C CA . GLY B 1 184 ? 3.279 -20.906 -13.609 1 98.06 184 GLY B CA 1
ATOM 4482 C C . GLY B 1 184 ? 4.074 -21.172 -12.352 1 98.06 184 GLY B C 1
ATOM 4483 O O . GLY B 1 184 ? 5.305 -21.062 -12.352 1 98.06 184 GLY B O 1
ATOM 4484 N N . LEU B 1 185 ? 3.35 -21.5 -11.258 1 98.25 185 LEU B N 1
ATOM 4485 C CA . LEU B 1 185 ? 4.008 -21.75 -9.984 1 98.25 185 LEU B CA 1
ATOM 4486 C C . LEU B 1 185 ? 3.418 -22.984 -9.305 1 98.25 185 LEU B C 1
ATOM 4488 O O . LEU B 1 185 ? 2.285 -23.375 -9.594 1 98.25 185 LEU B O 1
ATOM 4492 N N . HIS B 1 186 ? 4.266 -23.594 -8.453 1 97.06 186 HIS B N 1
ATOM 4493 C CA . HIS B 1 186 ? 3.742 -24.469 -7.422 1 97.06 186 HIS B CA 1
ATOM 4494 C C . HIS B 1 186 ? 3.447 -23.703 -6.137 1 97.06 186 HIS B C 1
ATOM 4496 O O . HIS B 1 186 ? 4.34 -23.062 -5.57 1 97.06 186 HIS B O 1
ATOM 4502 N N . LEU B 1 187 ? 2.211 -23.734 -5.715 1 97.88 187 LEU B N 1
ATOM 4503 C CA . LEU B 1 187 ? 1.792 -23.062 -4.492 1 97.88 187 LEU B CA 1
ATOM 4504 C C . LEU B 1 187 ? 1.161 -24.047 -3.518 1 97.88 187 LEU B C 1
ATOM 4506 O O . LEU B 1 187 ? 0.237 -24.781 -3.879 1 97.88 187 LEU B O 1
ATOM 4510 N N . HIS B 1 188 ? 1.666 -24.047 -2.326 1 97.38 188 HIS B N 1
ATOM 4511 C CA . HIS B 1 188 ? 1.215 -24.984 -1.312 1 97.38 188 HIS B CA 1
ATOM 4512 C C . HIS B 1 188 ? 0.843 -24.281 -0.018 1 97.38 188 HIS B C 1
ATOM 4514 O O . HIS B 1 188 ? 1.637 -23.5 0.516 1 97.38 188 HIS B O 1
ATOM 4520 N N . LYS B 1 189 ? -0.34 -24.578 0.434 1 97.44 189 LYS B N 1
ATOM 4521 C CA . LYS B 1 189 ? -0.908 -23.906 1.604 1 97.44 189 LYS B CA 1
ATOM 4522 C C . LYS B 1 189 ? -0.71 -24.75 2.863 1 97.44 189 LYS B C 1
ATOM 4524 O O . LYS B 1 189 ? -1.146 -25.906 2.924 1 97.44 189 LYS B O 1
ATOM 4529 N N . VAL B 1 190 ? -0.123 -24.172 3.896 1 98.12 190 VAL B N 1
ATOM 4530 C CA . VAL B 1 190 ? 0.125 -24.875 5.148 1 98.12 190 VAL B CA 1
ATOM 4531 C C . VAL B 1 190 ? -1.152 -24.906 5.984 1 98.12 190 VAL B C 1
ATOM 4533 O O . VAL B 1 190 ? -1.867 -23.906 6.078 1 98.12 190 VAL B O 1
ATOM 4536 N N . ASP B 1 191 ? -1.494 -26.047 6.555 1 97.06 191 ASP B N 1
ATOM 4537 C CA . ASP B 1 191 ? -2.529 -26.094 7.582 1 97.06 191 ASP B CA 1
ATOM 4538 C C . ASP B 1 191 ? -2.053 -25.453 8.875 1 97.06 191 ASP B C 1
ATOM 4540 O O . ASP B 1 191 ? -1.226 -26.016 9.594 1 97.06 191 ASP B O 1
ATOM 4544 N N . MET B 1 192 ? -2.664 -24.344 9.227 1 97.5 192 MET B N 1
ATOM 4545 C CA . MET B 1 192 ? -2.152 -23.531 10.32 1 97.5 192 MET B CA 1
ATOM 4546 C C . MET B 1 192 ? -2.924 -23.797 11.609 1 97.5 192 MET B C 1
ATOM 4548 O O . MET B 1 192 ? -2.771 -23.062 12.594 1 97.5 192 MET B O 1
ATOM 4552 N N . LYS B 1 193 ? -3.744 -24.734 11.688 1 96.31 193 LYS B N 1
ATOM 4553 C CA . LYS B 1 193 ? -4.652 -24.969 12.805 1 96.31 193 LYS B CA 1
ATOM 4554 C C . LYS B 1 193 ? -3.893 -25.016 14.133 1 96.31 193 LYS B C 1
ATOM 4556 O O . LYS B 1 193 ? -4.238 -24.297 15.07 1 96.31 193 LYS B O 1
ATOM 4561 N N . LYS B 1 194 ? -2.828 -25.75 14.234 1 96.88 194 LYS B N 1
ATOM 4562 C CA . LYS B 1 194 ? -2.082 -25.922 15.484 1 96.88 194 LYS B CA 1
ATOM 4563 C C . LYS B 1 194 ? -1.459 -24.594 15.93 1 96.88 194 LYS B C 1
ATOM 4565 O O . LYS B 1 194 ? -1.402 -24.312 17.125 1 96.88 194 LYS B O 1
ATOM 4570 N N . HIS B 1 195 ? -1.015 -23.859 14.977 1 97.31 195 HIS B N 1
ATOM 4571 C CA . HIS B 1 195 ? -0.394 -22.578 15.281 1 97.31 195 HIS B CA 1
ATOM 4572 C C . HIS B 1 195 ? -1.437 -21.547 15.703 1 97.31 195 HIS B C 1
ATOM 4574 O O . HIS B 1 195 ? -1.216 -20.781 16.656 1 97.31 195 HIS B O 1
ATOM 4580 N N . ASN B 1 196 ? -2.525 -21.531 15.078 1 97.62 196 ASN B N 1
ATOM 4581 C CA . ASN B 1 196 ? -3.518 -20.469 15.219 1 97.62 196 ASN B CA 1
ATOM 4582 C C . ASN B 1 196 ? -4.469 -20.734 16.391 1 97.62 196 ASN B C 1
ATOM 4584 O O . ASN B 1 196 ? -5.027 -19.812 16.969 1 97.62 196 ASN B O 1
ATOM 4588 N N . GLU B 1 197 ? -4.738 -21.938 16.781 1 95.75 197 GLU B N 1
ATOM 4589 C CA . GLU B 1 197 ? -5.785 -22.312 17.734 1 95.75 197 GLU B CA 1
ATOM 4590 C C . GLU B 1 197 ? -5.582 -21.641 19.078 1 95.75 197 GLU B C 1
ATOM 4592 O O . GLU B 1 197 ? -6.551 -21.281 19.75 1 95.75 197 GLU B O 1
ATOM 4597 N N . SER B 1 198 ? -4.379 -21.406 19.5 1 94.81 198 SER B N 1
ATOM 4598 C CA . SER B 1 198 ? -4.121 -20.844 20.828 1 94.81 198 SER B CA 1
ATOM 4599 C C . SER B 1 198 ? -3.861 -19.344 20.75 1 94.81 198 SER B C 1
ATOM 4601 O O . SER B 1 198 ? -3.533 -18.719 21.75 1 94.81 198 SER B O 1
ATOM 4603 N N . ARG B 1 199 ? -4.094 -18.781 19.641 1 95.69 199 ARG B N 1
ATOM 4604 C CA . ARG B 1 199 ? -3.717 -17.391 19.469 1 95.69 199 ARG B CA 1
ATOM 4605 C C . ARG B 1 199 ? -4.945 -16.516 19.203 1 95.69 199 ARG B C 1
ATOM 4607 O O . ARG B 1 199 ? -5.906 -16.969 18.578 1 95.69 199 ARG B O 1
ATOM 4614 N N . PRO B 1 200 ? -4.828 -15.25 19.734 1 94.94 200 PRO B N 1
ATOM 4615 C CA . PRO B 1 200 ? -5.871 -14.312 19.297 1 94.94 200 PRO B CA 1
ATOM 4616 C C . PRO B 1 200 ? -5.883 -14.102 17.781 1 94.94 200 PRO B C 1
ATOM 4618 O O . PRO B 1 200 ? -4.855 -14.266 17.125 1 94.94 200 PRO B O 1
ATOM 4621 N N . THR B 1 201 ? -6.996 -13.742 17.266 1 93.81 201 THR B N 1
ATOM 4622 C CA . THR B 1 201 ? -7.211 -13.641 15.82 1 93.81 201 THR B CA 1
ATOM 4623 C C . THR B 1 201 ? -6.156 -12.734 15.188 1 93.81 201 THR B C 1
ATOM 4625 O O . THR B 1 201 ? -5.609 -13.062 14.125 1 93.81 201 THR B O 1
ATOM 4628 N N . ILE B 1 202 ? -5.824 -11.672 15.875 1 94.25 202 ILE B N 1
ATOM 4629 C CA . ILE B 1 202 ? -4.914 -10.672 15.328 1 94.25 202 ILE B CA 1
ATOM 4630 C C . ILE B 1 202 ? -3.529 -11.281 15.133 1 94.25 202 ILE B C 1
ATOM 4632 O O . ILE B 1 202 ? -2.729 -10.781 14.336 1 94.25 202 ILE B O 1
ATOM 4636 N N . ASP B 1 203 ? -3.207 -12.43 15.805 1 95.69 203 ASP B N 1
ATOM 4637 C CA . ASP B 1 203 ? -1.888 -13.055 15.758 1 95.69 203 ASP B CA 1
ATOM 4638 C C . ASP B 1 203 ? -1.89 -14.281 14.852 1 95.69 203 ASP B C 1
ATOM 4640 O O . ASP B 1 203 ? -0.846 -14.898 14.633 1 95.69 203 ASP B O 1
ATOM 4644 N N . ARG B 1 204 ? -2.992 -14.602 14.344 1 97.44 204 ARG B N 1
ATOM 4645 C CA . ARG B 1 204 ? -3.072 -15.758 13.453 1 97.44 204 ARG B CA 1
ATOM 4646 C C . ARG B 1 204 ? -2.396 -15.469 12.117 1 97.44 204 ARG B C 1
ATOM 4648 O O . ARG B 1 204 ? -2.312 -14.312 11.703 1 97.44 204 ARG B O 1
ATOM 4655 N N . ARG B 1 205 ? -1.87 -16.531 11.492 1 98 205 ARG B N 1
ATOM 4656 C CA . ARG B 1 205 ? -1.098 -16.422 10.266 1 98 205 ARG B CA 1
ATOM 4657 C C . ARG B 1 205 ? -1.509 -17.484 9.25 1 98 205 ARG B C 1
ATOM 4659 O O . ARG B 1 205 ? -2.094 -18.5 9.625 1 98 205 ARG B O 1
ATOM 4666 N N . GLN B 1 206 ? -1.294 -17.219 8.055 1 98 206 GLN B N 1
ATOM 4667 C CA . GLN B 1 206 ? -1.352 -18.188 6.965 1 98 206 GLN B CA 1
ATOM 4668 C C . GLN B 1 206 ? -0.034 -18.234 6.195 1 98 206 GLN B C 1
ATOM 4670 O O . GLN B 1 206 ? 0.508 -17.188 5.824 1 98 206 GLN B O 1
ATOM 4675 N N . LEU B 1 207 ? 0.48 -19.422 6.02 1 98.38 207 LEU B N 1
ATOM 4676 C CA . LEU B 1 207 ? 1.675 -19.625 5.207 1 98.38 207 LEU B CA 1
ATOM 4677 C C . LEU B 1 207 ? 1.319 -20.25 3.859 1 98.38 207 LEU B C 1
ATOM 4679 O O . LEU B 1 207 ? 0.569 -21.219 3.795 1 98.38 207 LEU B O 1
ATOM 4683 N N . ILE B 1 208 ? 1.843 -19.688 2.82 1 98.62 208 ILE B N 1
ATOM 4684 C CA . ILE B 1 208 ? 1.782 -20.266 1.485 1 98.62 208 ILE B CA 1
ATOM 4685 C C . ILE B 1 208 ? 3.188 -20.359 0.896 1 98.62 208 ILE B C 1
ATOM 4687 O O . ILE B 1 208 ? 3.842 -19.328 0.681 1 98.62 208 ILE B O 1
ATOM 4691 N N . PHE B 1 209 ? 3.615 -21.562 0.638 1 98.5 209 PHE B N 1
ATOM 4692 C CA . PHE B 1 209 ? 4.891 -21.797 -0.029 1 98.5 209 PHE B CA 1
ATOM 4693 C C . PHE B 1 209 ? 4.738 -21.703 -1.542 1 98.5 209 PHE B C 1
ATOM 4695 O O . PHE B 1 209 ? 3.701 -22.078 -2.09 1 98.5 209 PHE B O 1
ATOM 4702 N N . TYR B 1 210 ? 5.793 -21.203 -2.236 1 98.56 210 TYR B N 1
ATOM 4703 C CA . TYR B 1 210 ? 5.707 -21.188 -3.691 1 98.56 210 TYR B CA 1
ATOM 4704 C C . TYR B 1 210 ? 7.086 -21.344 -4.32 1 98.56 210 TYR B C 1
ATOM 4706 O O . TYR B 1 210 ? 8.094 -20.969 -3.719 1 98.56 210 TYR B O 1
ATOM 4714 N N . THR B 1 211 ? 7.145 -21.891 -5.445 1 97.88 211 THR B N 1
ATOM 4715 C CA . THR B 1 211 ? 8.336 -22.094 -6.262 1 97.88 211 THR B CA 1
ATOM 4716 C C . THR B 1 211 ? 7.984 -22.109 -7.746 1 97.88 211 THR B C 1
ATOM 4718 O O . THR B 1 211 ? 6.816 -22.25 -8.109 1 97.88 211 THR B O 1
ATOM 4721 N N . LEU B 1 212 ? 8.961 -22 -8.539 1 97.56 212 LEU B N 1
ATOM 4722 C CA . LEU B 1 212 ? 8.781 -21.781 -9.969 1 97.56 212 LEU B CA 1
ATOM 4723 C C . LEU B 1 212 ? 8.367 -23.078 -10.656 1 97.56 212 LEU B C 1
ATOM 4725 O O . LEU B 1 212 ? 8.906 -24.156 -10.352 1 97.56 212 LEU B O 1
ATOM 4729 N N . ARG B 1 213 ? 7.43 -23.016 -11.492 1 96.62 213 ARG B N 1
ATOM 4730 C CA . ARG B 1 213 ? 7.191 -24.031 -12.516 1 96.62 213 ARG B CA 1
ATOM 4731 C C . ARG B 1 213 ? 7.91 -23.672 -13.812 1 96.62 213 ARG B C 1
ATOM 4733 O O . ARG B 1 213 ? 7.684 -22.594 -14.375 1 96.62 213 ARG B O 1
ATOM 4740 N N . GLY B 1 214 ? 8.781 -24.516 -14.289 1 95.56 214 GLY B N 1
ATOM 4741 C CA . GLY B 1 214 ? 9.547 -24.25 -15.492 1 95.56 214 GLY B CA 1
ATOM 4742 C C . GLY B 1 214 ? 10.859 -23.531 -15.227 1 95.56 214 GLY B C 1
ATOM 4743 O O . GLY B 1 214 ? 11.539 -23.828 -14.242 1 95.56 214 GLY B O 1
ATOM 4744 N N . ALA B 1 215 ? 11.234 -22.734 -16.219 1 95.12 215 ALA B N 1
ATOM 4745 C CA . ALA B 1 215 ? 12.477 -21.969 -16.156 1 95.12 215 ALA B CA 1
ATOM 4746 C C . ALA B 1 215 ? 12.289 -20.578 -16.75 1 95.12 215 ALA B C 1
ATOM 4748 O O . ALA B 1 215 ? 11.438 -20.375 -17.609 1 95.12 215 ALA B O 1
ATOM 4749 N N . LEU B 1 216 ? 13.062 -19.672 -16.172 1 96.88 216 LEU B N 1
ATOM 4750 C CA . LEU B 1 216 ? 13.023 -18.312 -16.672 1 96.88 216 LEU B CA 1
ATOM 4751 C C . LEU B 1 216 ? 14.328 -17.938 -17.359 1 96.88 216 LEU B C 1
ATOM 4753 O O . LEU B 1 216 ? 15.375 -18.516 -17.062 1 96.88 216 LEU B O 1
ATOM 4757 N N . PRO B 1 217 ? 14.289 -16.969 -18.344 1 95.06 217 PRO B N 1
ATOM 4758 C CA . PRO B 1 217 ? 15.531 -16.484 -18.953 1 95.06 217 PRO B CA 1
ATOM 4759 C C . PRO B 1 217 ? 16.5 -15.891 -17.938 1 95.06 217 PRO B C 1
ATOM 4761 O O . PRO B 1 217 ? 16.094 -15.562 -16.812 1 95.06 217 PRO B O 1
ATOM 4764 N N . LEU B 1 218 ? 17.719 -15.727 -18.406 1 94.06 218 LEU B N 1
ATOM 4765 C CA . LEU B 1 218 ? 18.766 -15.281 -17.5 1 94.06 218 LEU B CA 1
ATOM 4766 C C . LEU B 1 218 ? 18.562 -13.828 -17.094 1 94.06 218 LEU B C 1
ATOM 4768 O O . LEU B 1 218 ? 18.391 -12.961 -17.953 1 94.06 218 LEU B O 1
ATOM 4772 N N . PRO B 1 219 ? 18.656 -13.609 -15.836 1 95.19 219 PRO B N 1
ATOM 4773 C CA . PRO B 1 219 ? 18.344 -12.266 -15.352 1 95.19 219 PRO B CA 1
ATOM 4774 C C . PRO B 1 219 ? 19.562 -11.328 -15.375 1 95.19 219 PRO B C 1
ATOM 4776 O O . PRO B 1 219 ? 19.406 -10.117 -15.242 1 95.19 219 PRO B O 1
ATOM 4779 N N . THR B 1 220 ? 20.734 -11.961 -15.484 1 94.44 220 THR B N 1
ATOM 4780 C CA . THR B 1 220 ? 21.938 -11.141 -15.445 1 94.44 220 THR B CA 1
ATOM 4781 C C . THR B 1 220 ? 22.922 -11.578 -16.531 1 94.44 220 THR B C 1
ATOM 4783 O O . THR B 1 220 ? 22.844 -12.711 -17.016 1 94.44 220 THR B O 1
ATOM 4786 N N . ALA B 1 221 ? 23.766 -10.648 -16.859 1 91.69 221 ALA B N 1
ATOM 4787 C CA . ALA B 1 221 ? 24.922 -10.914 -17.703 1 91.69 221 ALA B CA 1
ATOM 4788 C C . ALA B 1 221 ? 26.203 -10.391 -17.062 1 91.69 221 ALA B C 1
ATOM 4790 O O . ALA B 1 221 ? 26.375 -9.18 -16.906 1 91.69 221 ALA B O 1
ATOM 4791 N N . PRO B 1 222 ? 27.203 -11.125 -16.703 1 91.56 222 PRO B N 1
ATOM 4792 C CA . PRO B 1 222 ? 27.172 -12.586 -16.812 1 91.56 222 PRO B CA 1
ATOM 4793 C C . PRO B 1 222 ? 26.234 -13.227 -15.797 1 91.56 222 PRO B C 1
ATOM 4795 O O . PRO B 1 222 ? 25.75 -12.555 -14.883 1 91.56 222 PRO B O 1
ATOM 4798 N N . TYR B 1 223 ? 26 -14.562 -15.93 1 90.06 223 TYR B N 1
ATOM 4799 C CA . TYR B 1 223 ? 25.25 -15.359 -14.969 1 90.06 223 TYR B CA 1
ATOM 4800 C C . TYR B 1 223 ? 26 -16.625 -14.602 1 90.06 223 TYR B C 1
ATOM 4802 O O . TYR B 1 223 ? 26.484 -17.359 -15.477 1 90.06 223 TYR B O 1
ATOM 4810 N N . PRO B 1 224 ? 26.172 -17.094 -13.398 1 87.38 224 PRO B N 1
ATOM 4811 C CA . PRO B 1 224 ? 25.688 -16.344 -12.242 1 87.38 224 PRO B CA 1
ATOM 4812 C C . PRO B 1 224 ? 26.438 -15.039 -12.016 1 87.38 224 PRO B C 1
ATOM 4814 O O . PRO B 1 224 ? 27.578 -14.898 -12.461 1 87.38 224 PRO B O 1
ATOM 4817 N N . PRO B 1 225 ? 25.672 -14.07 -11.391 1 85.5 225 PRO B N 1
ATOM 4818 C CA . PRO B 1 225 ? 26.375 -12.812 -11.141 1 85.5 225 PRO B CA 1
ATOM 4819 C C . PRO B 1 225 ? 27.609 -12.984 -10.266 1 85.5 225 PRO B C 1
ATOM 4821 O O . PRO B 1 225 ? 27.594 -13.797 -9.336 1 85.5 225 PRO B O 1
ATOM 4824 N N . PRO B 1 226 ? 28.562 -12.234 -10.602 1 83.12 226 PRO B N 1
ATOM 4825 C CA . PRO B 1 226 ? 29.781 -12.336 -9.797 1 83.12 226 PRO B CA 1
ATOM 4826 C C . PRO B 1 226 ? 29.625 -11.758 -8.391 1 83.12 226 PRO B C 1
ATOM 4828 O O . PRO B 1 226 ? 28.766 -10.898 -8.172 1 83.12 226 PRO B O 1
ATOM 4831 N N . ASP B 1 227 ? 30.422 -12.297 -7.508 1 78.25 227 ASP B N 1
ATOM 4832 C CA . ASP B 1 227 ? 30.391 -11.797 -6.137 1 78.25 227 ASP B CA 1
ATOM 4833 C C . ASP B 1 227 ? 30.844 -10.344 -6.074 1 78.25 227 ASP B C 1
ATOM 4835 O O . ASP B 1 227 ? 30.297 -9.547 -5.301 1 78.25 227 ASP B O 1
ATOM 4839 N N . THR B 1 228 ? 31.875 -10.219 -6.867 1 76.62 228 THR B N 1
ATOM 4840 C CA . THR B 1 228 ? 32.438 -8.867 -6.953 1 76.62 228 THR B CA 1
ATOM 4841 C C . THR B 1 228 ? 32.406 -8.359 -8.391 1 76.62 228 THR B C 1
ATOM 4843 O O . THR B 1 228 ? 32.5 -9.148 -9.336 1 76.62 228 THR B O 1
ATOM 4846 N N . GLY B 1 229 ? 32.094 -7.145 -8.547 1 75.44 229 GLY B N 1
ATOM 4847 C CA . GLY B 1 229 ? 32.094 -6.562 -9.883 1 75.44 229 GLY B CA 1
ATOM 4848 C C . GLY B 1 229 ? 30.703 -6.145 -10.336 1 75.44 229 GLY B C 1
ATOM 4849 O O . GLY B 1 229 ? 29.75 -6.234 -9.57 1 75.44 229 GLY B O 1
ATOM 4850 N N . LYS B 1 230 ? 30.844 -5.695 -11.617 1 79.62 230 LYS B N 1
ATOM 4851 C CA . LYS B 1 230 ? 29.609 -5.141 -12.156 1 79.62 230 LYS B CA 1
ATOM 4852 C C . LYS B 1 230 ? 28.781 -6.219 -12.852 1 79.62 230 LYS B C 1
ATOM 4854 O O . LYS B 1 230 ? 29.328 -7.129 -13.477 1 79.62 230 LYS B O 1
ATOM 4859 N N . MET B 1 231 ? 27.5 -6.332 -12.516 1 86 231 MET B N 1
ATOM 4860 C CA . MET B 1 231 ? 26.531 -7.129 -13.266 1 86 231 MET B CA 1
ATOM 4861 C C . MET B 1 231 ? 25.5 -6.234 -13.938 1 86 231 MET B C 1
ATOM 4863 O O . MET B 1 231 ? 25.25 -5.121 -13.477 1 86 231 MET B O 1
ATOM 4867 N N . GLN B 1 232 ? 25.125 -6.75 -15.102 1 91.69 232 GLN B N 1
ATOM 4868 C CA . GLN B 1 232 ? 24.062 -6.039 -15.805 1 91.69 232 GLN B CA 1
ATOM 4869 C C . GLN B 1 232 ? 22.75 -6.812 -15.727 1 91.69 232 GLN B C 1
ATOM 4871 O O . GLN B 1 232 ? 22.703 -8.008 -16.016 1 91.69 232 GLN B O 1
ATOM 4876 N N . LEU B 1 233 ? 21.781 -6.086 -15.281 1 94.69 233 LEU B N 1
ATOM 4877 C CA . LEU B 1 233 ? 20.453 -6.684 -15.281 1 94.69 233 LEU B CA 1
ATOM 4878 C C . LEU B 1 233 ? 19.859 -6.723 -16.688 1 94.69 233 LEU B C 1
ATOM 4880 O O . LEU B 1 233 ? 19.875 -5.715 -17.391 1 94.69 233 LEU B O 1
ATOM 4884 N N . THR B 1 234 ? 19.406 -7.91 -17.031 1 93.75 234 THR B N 1
ATOM 4885 C CA . THR B 1 234 ? 18.641 -8.008 -18.266 1 93.75 234 THR B CA 1
ATOM 4886 C C . THR B 1 234 ? 17.172 -7.691 -18.031 1 93.75 234 THR B C 1
ATOM 4888 O O . THR B 1 234 ? 16.734 -7.535 -16.891 1 93.75 234 THR B O 1
ATOM 4891 N N . ARG B 1 235 ? 16.422 -7.594 -19.078 1 92.81 235 ARG B N 1
ATOM 4892 C CA . ARG B 1 235 ? 14.984 -7.367 -18.953 1 92.81 235 ARG B CA 1
ATOM 4893 C C . ARG B 1 235 ? 14.305 -8.531 -18.25 1 92.81 235 ARG B C 1
ATOM 4895 O O . ARG B 1 235 ? 13.344 -8.336 -17.5 1 92.81 235 ARG B O 1
ATOM 4902 N N . ALA B 1 236 ? 14.898 -9.719 -18.391 1 95.19 236 ALA B N 1
ATOM 4903 C CA . ALA B 1 236 ? 14.32 -10.938 -17.828 1 95.19 236 ALA B CA 1
ATOM 4904 C C . ALA B 1 236 ? 14.352 -10.922 -16.312 1 95.19 236 ALA B C 1
ATOM 4906 O O . ALA B 1 236 ? 13.633 -11.68 -15.656 1 95.19 236 ALA B O 1
ATOM 4907 N N . ALA B 1 237 ? 15.219 -10.078 -15.75 1 97.19 237 ALA B N 1
ATOM 4908 C CA . ALA B 1 237 ? 15.25 -9.914 -14.305 1 97.19 237 ALA B CA 1
ATOM 4909 C C . ALA B 1 237 ? 13.859 -9.594 -13.758 1 97.19 237 ALA B C 1
ATOM 4911 O O . ALA B 1 237 ? 13.445 -10.117 -12.727 1 97.19 237 ALA B O 1
ATOM 4912 N N . ASN B 1 238 ? 13.141 -8.844 -14.469 1 98.69 238 ASN B N 1
ATOM 4913 C CA . ASN B 1 238 ? 11.805 -8.445 -14.023 1 98.69 238 ASN B CA 1
ATOM 4914 C C . ASN B 1 238 ? 10.82 -9.609 -14.07 1 98.69 238 ASN B C 1
ATOM 4916 O O . ASN B 1 238 ? 9.836 -9.633 -13.328 1 98.69 238 ASN B O 1
ATOM 4920 N N . LEU B 1 239 ? 11.039 -10.594 -14.883 1 98.44 239 LEU B N 1
ATOM 4921 C CA . LEU B 1 239 ? 10.156 -11.758 -14.906 1 98.44 239 LEU B CA 1
ATOM 4922 C C . LEU B 1 239 ? 10.273 -12.547 -13.602 1 98.44 239 LEU B C 1
ATOM 4924 O O . LEU B 1 239 ? 9.289 -13.125 -13.141 1 98.44 239 LEU B O 1
ATOM 4928 N N . HIS B 1 240 ? 11.469 -12.617 -13.016 1 98.5 240 HIS B N 1
ATOM 4929 C CA . HIS B 1 240 ? 11.633 -13.227 -11.703 1 98.5 240 HIS B CA 1
ATOM 4930 C C . HIS B 1 240 ? 10.82 -12.492 -10.648 1 98.5 240 HIS B C 1
ATOM 4932 O O . HIS B 1 240 ? 10.148 -13.125 -9.828 1 98.5 240 HIS B O 1
ATOM 4938 N N . ALA B 1 241 ? 10.859 -11.188 -10.711 1 98.81 241 ALA B N 1
ATOM 4939 C CA . ALA B 1 241 ? 10.047 -10.391 -9.789 1 98.81 241 ALA B CA 1
ATOM 4940 C C . ALA B 1 241 ? 8.562 -10.641 -10.023 1 98.81 241 ALA B C 1
ATOM 4942 O O . ALA B 1 241 ? 7.785 -10.727 -9.07 1 98.81 241 ALA B O 1
ATOM 4943 N N . CYS B 1 242 ? 8.156 -10.797 -11.25 1 98.94 242 CYS B N 1
ATOM 4944 C CA . CYS B 1 242 ? 6.754 -11.008 -11.594 1 98.94 242 CYS B CA 1
ATOM 4945 C C . CYS B 1 242 ? 6.246 -12.32 -11 1 98.94 242 CYS B C 1
ATOM 4947 O O . CYS B 1 242 ? 5.074 -12.422 -10.625 1 98.94 242 CYS B O 1
ATOM 4949 N N . ALA B 1 243 ? 7.102 -13.289 -10.875 1 98.88 243 ALA B N 1
ATOM 4950 C CA . ALA B 1 243 ? 6.695 -14.547 -10.25 1 98.88 243 ALA B CA 1
ATOM 4951 C C . ALA B 1 243 ? 6.285 -14.328 -8.797 1 98.88 243 ALA B C 1
ATOM 4953 O O . ALA B 1 243 ? 5.301 -14.906 -8.328 1 98.88 243 ALA B O 1
ATOM 4954 N N . HIS B 1 244 ? 7.031 -13.508 -8.109 1 98.94 244 HIS B N 1
ATOM 4955 C CA . HIS B 1 244 ? 6.672 -13.164 -6.742 1 98.94 244 HIS B CA 1
ATOM 4956 C C . HIS B 1 244 ? 5.352 -12.398 -6.691 1 98.94 244 HIS B C 1
ATOM 4958 O O . HIS B 1 244 ? 4.535 -12.625 -5.793 1 98.94 244 HIS B O 1
ATOM 4964 N N . LEU B 1 245 ? 5.176 -11.492 -7.637 1 98.94 245 LEU B N 1
ATOM 4965 C CA . LEU B 1 245 ? 3.928 -10.742 -7.711 1 98.94 245 LEU B CA 1
ATOM 4966 C C . LEU B 1 245 ? 2.742 -11.672 -7.926 1 98.94 245 LEU B C 1
ATOM 4968 O O . LEU B 1 245 ? 1.696 -11.508 -7.293 1 98.94 245 LEU B O 1
ATOM 4972 N N . TYR B 1 246 ? 2.912 -12.633 -8.766 1 98.88 246 TYR B N 1
ATOM 4973 C CA . TYR B 1 246 ? 1.89 -13.633 -9.062 1 98.88 246 TYR B CA 1
ATOM 4974 C C . TYR B 1 246 ? 1.524 -14.422 -7.809 1 98.88 246 TYR B C 1
ATOM 4976 O O . TYR B 1 246 ? 0.344 -14.656 -7.539 1 98.88 246 TYR B O 1
ATOM 4984 N N . ALA B 1 247 ? 2.467 -14.789 -7.039 1 98.81 247 ALA B N 1
ATOM 4985 C CA . ALA B 1 247 ? 2.268 -15.57 -5.82 1 98.81 247 ALA B CA 1
ATOM 4986 C C . ALA B 1 247 ? 1.588 -14.734 -4.738 1 98.81 247 ALA B C 1
ATOM 4988 O O . ALA B 1 247 ? 0.801 -15.258 -3.945 1 98.81 247 ALA B O 1
ATOM 4989 N N . SER B 1 248 ? 1.79 -13.461 -4.691 1 98.75 248 SER B N 1
ATOM 4990 C CA . SER B 1 248 ? 1.439 -12.578 -3.582 1 98.75 248 SER B CA 1
ATOM 4991 C C . SER B 1 248 ? -0.073 -12.477 -3.416 1 98.75 248 SER B C 1
ATOM 4993 O O . SER B 1 248 ? -0.563 -12.172 -2.328 1 98.75 248 SER B O 1
ATOM 4995 N N . ASP B 1 249 ? -0.787 -12.766 -4.445 1 97.69 249 ASP B N 1
ATOM 4996 C CA . ASP B 1 249 ? -2.23 -12.539 -4.43 1 97.69 249 ASP B CA 1
ATOM 4997 C C . ASP B 1 249 ? -2.988 -13.859 -4.273 1 97.69 249 ASP B C 1
ATOM 4999 O O . ASP B 1 249 ? -4.219 -13.875 -4.312 1 97.69 249 ASP B O 1
ATOM 5003 N N . ARG B 1 250 ? -2.357 -14.945 -4.141 1 97.06 250 ARG B N 1
ATOM 5004 C CA . ARG B 1 250 ? -3.025 -16.25 -4.156 1 97.06 250 ARG B CA 1
ATOM 5005 C C . ARG B 1 250 ? -3.904 -16.422 -2.922 1 97.06 250 ARG B C 1
ATOM 5007 O O . ARG B 1 250 ? -3.42 -16.344 -1.792 1 97.06 250 ARG B O 1
ATOM 5014 N N . ASN B 1 251 ? -5.172 -16.719 -3.129 1 92.88 251 ASN B N 1
ATOM 5015 C CA . ASN B 1 251 ? -6.176 -16.984 -2.104 1 92.88 251 ASN B CA 1
ATOM 5016 C C . ASN B 1 251 ? -6.195 -15.883 -1.048 1 92.88 251 ASN B C 1
ATOM 5018 O O . ASN B 1 251 ? -6.438 -16.141 0.13 1 92.88 251 ASN B O 1
ATOM 5022 N N . SER B 1 252 ? -5.871 -14.664 -1.373 1 90 252 SER B N 1
ATOM 5023 C CA . SER B 1 252 ? -5.559 -13.562 -0.474 1 90 252 SER B CA 1
ATOM 5024 C C . SER B 1 252 ? -6.77 -13.164 0.365 1 90 252 SER B C 1
ATOM 5026 O O . SER B 1 252 ? -6.836 -13.484 1.555 1 90 252 SER B O 1
ATOM 5028 N N . LEU B 1 253 ? -7.902 -12.797 -0.202 1 92.75 253 LEU B N 1
ATOM 5029 C CA . LEU B 1 253 ? -9.008 -12.258 0.583 1 92.75 253 LEU B CA 1
ATOM 5030 C C . LEU B 1 253 ? -9.75 -13.375 1.308 1 92.75 253 LEU B C 1
ATOM 5032 O O . LEU B 1 253 ? -10.422 -13.125 2.312 1 92.75 253 LEU B O 1
ATOM 5036 N N . PHE B 1 254 ? -9.617 -14.594 0.788 1 94.75 254 PHE B N 1
ATOM 5037 C CA . PHE B 1 254 ? -10.219 -15.719 1.496 1 94.75 254 PHE B CA 1
ATOM 5038 C C . PHE B 1 254 ? -9.617 -15.867 2.887 1 94.75 254 PHE B C 1
ATOM 5040 O O . PHE B 1 254 ? -10.297 -16.297 3.822 1 94.75 254 PHE B O 1
ATOM 5047 N N . MET B 1 255 ? -8.391 -15.484 2.93 1 93.75 255 MET B N 1
ATOM 5048 C CA . MET B 1 255 ? -7.695 -15.602 4.207 1 93.75 255 MET B CA 1
ATOM 5049 C C . MET B 1 255 ? -8.344 -14.719 5.266 1 93.75 255 MET B C 1
ATOM 5051 O O . MET B 1 255 ? -8.367 -15.07 6.445 1 93.75 255 MET B O 1
ATOM 5055 N N . VAL B 1 256 ? -8.922 -13.586 4.891 1 94.19 256 VAL B N 1
ATOM 5056 C CA . VAL B 1 256 ? -9.578 -12.695 5.832 1 94.19 256 VAL B CA 1
ATOM 5057 C C . VAL B 1 256 ? -10.773 -13.406 6.469 1 94.19 256 VAL B C 1
ATOM 5059 O O . VAL B 1 256 ? -10.867 -13.5 7.695 1 94.19 256 VAL B O 1
ATOM 5062 N N . ALA B 1 257 ? -11.578 -13.977 5.66 1 93.88 257 ALA B N 1
ATOM 5063 C CA . ALA B 1 257 ? -12.758 -14.672 6.16 1 93.88 257 ALA B CA 1
ATOM 5064 C C . ALA B 1 257 ? -12.367 -15.922 6.949 1 93.88 257 ALA B C 1
ATOM 5066 O O . ALA B 1 257 ? -12.945 -16.203 8 1 93.88 257 ALA B O 1
ATOM 5067 N N . ASN B 1 258 ? -11.398 -16.609 6.453 1 94.5 258 ASN B N 1
ATOM 5068 C CA . ASN B 1 258 ? -11 -17.875 7.07 1 94.5 258 ASN B CA 1
ATOM 5069 C C . ASN B 1 258 ? -10.336 -17.656 8.422 1 94.5 258 ASN B C 1
ATOM 5071 O O . ASN B 1 258 ? -10.641 -18.359 9.391 1 94.5 258 ASN B O 1
ATOM 5075 N N . LEU B 1 259 ? -9.477 -16.688 8.531 1 94.69 259 LEU B N 1
ATOM 5076 C CA . LEU B 1 259 ? -8.766 -16.422 9.773 1 94.69 259 LEU B CA 1
ATOM 5077 C C . LEU B 1 259 ? -9.711 -15.859 10.828 1 94.69 259 LEU B C 1
ATOM 5079 O O . LEU B 1 259 ? -9.5 -16.047 12.023 1 94.69 259 LEU B O 1
ATOM 5083 N N . LEU B 1 260 ? -10.766 -15.234 10.352 1 93.25 260 LEU B N 1
ATOM 5084 C CA . LEU B 1 260 ? -11.773 -14.711 11.258 1 93.25 260 LEU B CA 1
ATOM 5085 C C . LEU B 1 260 ? -12.797 -15.789 11.617 1 93.25 260 LEU B C 1
ATOM 5087 O O . LEU B 1 260 ? -13.734 -15.531 12.375 1 93.25 260 LEU B O 1
ATOM 5091 N N . GLU B 1 261 ? -12.648 -16.984 11.062 1 92.31 261 GLU B N 1
ATOM 5092 C CA . GLU B 1 261 ? -13.539 -18.125 11.266 1 92.31 261 GLU B CA 1
ATOM 5093 C C . GLU B 1 261 ? -14.969 -17.797 10.828 1 92.31 261 GLU B C 1
ATOM 5095 O O . GLU B 1 261 ? -15.93 -18.172 11.508 1 92.31 261 GLU B O 1
ATOM 5100 N N . ARG B 1 262 ? -15.016 -17.047 9.727 1 92.06 262 ARG B N 1
ATOM 5101 C CA . ARG B 1 262 ? -16.297 -16.672 9.133 1 92.06 262 ARG B CA 1
ATOM 5102 C C . ARG B 1 262 ? -16.344 -17.031 7.652 1 92.06 262 ARG B C 1
ATOM 5104 O O . ARG B 1 262 ? -16.969 -16.328 6.855 1 92.06 262 ARG B O 1
ATOM 5111 N N . GLY B 1 263 ? -15.672 -18.062 7.324 1 90.12 263 GLY B N 1
ATOM 5112 C CA . GLY B 1 263 ? -15.57 -18.484 5.938 1 90.12 263 GLY B CA 1
ATOM 5113 C C . GLY B 1 263 ? -16.922 -18.797 5.312 1 90.12 263 GLY B C 1
ATOM 5114 O O . GLY B 1 263 ? -17.094 -18.656 4.105 1 90.12 263 GLY B O 1
ATOM 5115 N N . ARG B 1 264 ? -17.906 -19.125 6.09 1 88.88 264 ARG B N 1
ATOM 5116 C CA . ARG B 1 264 ? -19.234 -19.484 5.586 1 88.88 264 ARG B CA 1
ATOM 5117 C C . ARG B 1 264 ? -20.141 -18.266 5.504 1 88.88 264 ARG B C 1
ATOM 5119 O O . ARG B 1 264 ? -21.219 -18.312 4.895 1 88.88 264 ARG B O 1
ATOM 5126 N N . ASP B 1 265 ? -19.625 -17.266 6.016 1 89.5 265 ASP B N 1
ATOM 5127 C CA . ASP B 1 265 ? -20.547 -16.156 6.258 1 89.5 265 ASP B CA 1
ATOM 5128 C C . ASP B 1 265 ? -20.375 -15.062 5.215 1 89.5 265 ASP B C 1
ATOM 5130 O O . ASP B 1 265 ? -21.203 -14.164 5.105 1 89.5 265 ASP B O 1
ATOM 5134 N N . PHE B 1 266 ? -19.297 -15.055 4.488 1 89.31 266 PHE B N 1
ATOM 5135 C CA . PHE B 1 266 ? -19.141 -13.961 3.539 1 89.31 266 PHE B CA 1
ATOM 5136 C C . PHE B 1 266 ? -20.078 -14.156 2.342 1 89.31 266 PHE B C 1
ATOM 5138 O O . PHE B 1 266 ? -20.344 -15.289 1.936 1 89.31 266 PHE B O 1
ATOM 5145 N N . THR B 1 267 ? -20.547 -13.062 1.736 1 89.31 267 THR B N 1
ATOM 5146 C CA . THR B 1 267 ? -21.516 -13.102 0.635 1 89.31 267 THR B CA 1
ATOM 5147 C C . THR B 1 267 ? -20.875 -12.562 -0.647 1 89.31 267 THR B C 1
ATOM 5149 O O . THR B 1 267 ? -21.281 -12.938 -1.749 1 89.31 267 THR B O 1
ATOM 5152 N N . ARG B 1 268 ? -19.953 -11.688 -0.507 1 90.44 268 ARG B N 1
ATOM 5153 C CA . ARG B 1 268 ? -19.281 -11.094 -1.661 1 90.44 268 ARG B CA 1
ATOM 5154 C C . ARG B 1 268 ? -17.812 -10.812 -1.361 1 90.44 268 ARG B C 1
ATOM 5156 O O . ARG B 1 268 ? -17.469 -10.438 -0.242 1 90.44 268 ARG B O 1
ATOM 5163 N N . MET B 1 269 ? -17.062 -11.102 -2.354 1 93.12 269 MET B N 1
ATOM 5164 C CA . MET B 1 269 ? -15.625 -10.875 -2.203 1 93.12 269 MET B CA 1
ATOM 5165 C C . MET B 1 269 ? -15.008 -10.406 -3.518 1 93.12 269 MET B C 1
ATOM 5167 O O . MET B 1 269 ? -15.359 -10.906 -4.586 1 93.12 269 MET B O 1
ATOM 5171 N N . ALA B 1 270 ? -14.133 -9.375 -3.449 1 93.75 270 ALA B N 1
ATOM 5172 C CA . ALA B 1 270 ? -13.406 -8.891 -4.621 1 93.75 270 ALA B CA 1
ATOM 5173 C C . ALA B 1 270 ? -12.18 -8.078 -4.207 1 93.75 270 ALA B C 1
ATOM 5175 O O . ALA B 1 270 ? -12.242 -7.293 -3.256 1 93.75 270 ALA B O 1
ATOM 5176 N N . SER B 1 271 ? -11.094 -8.305 -4.938 1 95.75 271 SER B N 1
ATOM 5177 C CA . SER B 1 271 ? -9.922 -7.477 -4.691 1 95.75 271 SER B CA 1
ATOM 5178 C C . SER B 1 271 ? -10.172 -6.031 -5.109 1 95.75 271 SER B C 1
ATOM 5180 O O . SER B 1 271 ? -10.812 -5.777 -6.133 1 95.75 271 SER B O 1
ATOM 5182 N N . LEU B 1 272 ? -9.695 -5.074 -4.328 1 97.56 272 LEU B N 1
ATOM 5183 C CA . LEU B 1 272 ? -9.797 -3.66 -4.68 1 97.56 272 LEU B CA 1
ATOM 5184 C C . LEU B 1 272 ? -8.43 -3.088 -5.039 1 97.56 272 LEU B C 1
ATOM 5186 O O . LEU B 1 272 ? -8.242 -2.564 -6.141 1 97.56 272 LEU B O 1
ATOM 5190 N N . ALA B 1 273 ? -7.512 -3.225 -4.137 1 98.56 273 ALA B N 1
ATOM 5191 C CA . ALA B 1 273 ? -6.156 -2.73 -4.367 1 98.56 273 ALA B CA 1
ATOM 5192 C C . ALA B 1 273 ? -5.117 -3.672 -3.762 1 98.56 273 ALA B C 1
ATOM 5194 O O . ALA B 1 273 ? -5.34 -4.242 -2.691 1 98.56 273 ALA B O 1
ATOM 5195 N N . HIS B 1 274 ? -4.008 -3.838 -4.406 1 98.75 274 HIS B N 1
ATOM 5196 C CA . HIS B 1 274 ? -2.91 -4.695 -3.977 1 98.75 274 HIS B CA 1
ATOM 5197 C C . HIS B 1 274 ? -1.563 -4.012 -4.18 1 98.75 274 HIS B C 1
ATOM 5199 O O . HIS B 1 274 ? -1.274 -3.51 -5.266 1 98.75 274 HIS B O 1
ATOM 5205 N N . THR B 1 275 ? -0.786 -3.918 -3.123 1 98.81 275 THR B N 1
ATOM 5206 C CA . THR B 1 275 ? 0.54 -3.311 -3.145 1 98.81 275 THR B CA 1
ATOM 5207 C C . THR B 1 275 ? 1.611 -4.336 -2.789 1 98.81 275 THR B C 1
ATOM 5209 O O . THR B 1 275 ? 1.449 -5.109 -1.843 1 98.81 275 THR B O 1
ATOM 5212 N N . VAL B 1 276 ? 2.641 -4.336 -3.588 1 98.88 276 VAL B N 1
ATOM 5213 C CA . VAL B 1 276 ? 3.828 -5.125 -3.273 1 98.88 276 VAL B CA 1
ATOM 5214 C C . VAL B 1 276 ? 5.066 -4.234 -3.328 1 98.88 276 VAL B C 1
ATOM 5216 O O . VAL B 1 276 ? 5.293 -3.533 -4.316 1 98.88 276 VAL B O 1
ATOM 5219 N N . ILE B 1 277 ? 5.832 -4.27 -2.305 1 98.81 277 ILE B N 1
ATOM 5220 C CA . ILE B 1 277 ? 7.098 -3.545 -2.219 1 98.81 277 ILE B CA 1
ATOM 5221 C C . ILE B 1 277 ? 8.25 -4.539 -2.068 1 98.81 277 ILE B C 1
ATOM 5223 O O . ILE B 1 277 ? 8.375 -5.199 -1.036 1 98.81 277 ILE B O 1
ATOM 5227 N N . PHE B 1 278 ? 9.055 -4.605 -3.096 1 98.5 278 PHE B N 1
ATOM 5228 C CA . PHE B 1 278 ? 10.266 -5.414 -3.016 1 98.5 278 PHE B CA 1
ATOM 5229 C C . PHE B 1 278 ? 11.383 -4.66 -2.299 1 98.5 278 PHE B C 1
ATOM 5231 O O . PHE B 1 278 ? 11.656 -3.502 -2.619 1 98.5 278 PHE B O 1
ATOM 5238 N N . HIS B 1 279 ? 12.031 -5.344 -1.451 1 96.69 279 HIS B N 1
ATOM 5239 C CA . HIS B 1 279 ? 13.07 -4.703 -0.658 1 96.69 279 HIS B CA 1
ATOM 5240 C C . HIS B 1 279 ? 14.453 -5.012 -1.215 1 96.69 279 HIS B C 1
ATOM 5242 O O . HIS B 1 279 ? 15.414 -4.277 -0.955 1 96.69 279 HIS B O 1
ATOM 5248 N N . VAL B 1 280 ? 14.516 -6.074 -2.031 1 95.31 280 VAL B N 1
ATOM 5249 C CA . VAL B 1 280 ? 15.812 -6.652 -2.365 1 95.31 280 VAL B CA 1
ATOM 5250 C C . VAL B 1 280 ? 16.047 -6.57 -3.871 1 95.31 280 VAL B C 1
ATOM 5252 O O . VAL B 1 280 ? 15.148 -6.188 -4.625 1 95.31 280 VAL B O 1
ATOM 5255 N N . GLY B 1 281 ? 17.312 -6.906 -4.219 1 93.81 281 GLY B N 1
ATOM 5256 C CA . GLY B 1 281 ? 17.672 -6.953 -5.629 1 93.81 281 GLY B CA 1
ATOM 5257 C C . GLY B 1 281 ? 17.516 -8.336 -6.238 1 93.81 281 GLY B C 1
ATOM 5258 O O . GLY B 1 281 ? 16.922 -9.227 -5.629 1 93.81 281 GLY B O 1
ATOM 5259 N N . ILE B 1 282 ? 18.078 -8.492 -7.418 1 94.56 282 ILE B N 1
ATOM 5260 C CA . ILE B 1 282 ? 17.828 -9.656 -8.266 1 94.56 282 ILE B CA 1
ATOM 5261 C C . ILE B 1 282 ? 18.438 -10.898 -7.633 1 94.56 282 ILE B C 1
ATOM 5263 O O . ILE B 1 282 ? 17.906 -12 -7.777 1 94.56 282 ILE B O 1
ATOM 5267 N N . ARG B 1 283 ? 19.453 -10.805 -6.852 1 92.38 283 ARG B N 1
ATOM 5268 C CA . ARG B 1 283 ? 20.094 -11.961 -6.25 1 92.38 283 ARG B CA 1
ATOM 5269 C C . ARG B 1 283 ? 19.141 -12.695 -5.312 1 92.38 283 ARG B C 1
ATOM 5271 O O . ARG B 1 283 ? 19.172 -13.922 -5.215 1 92.38 283 ARG B O 1
ATOM 5278 N N . ASP B 1 284 ? 18.312 -11.906 -4.719 1 94 284 ASP B N 1
ATOM 5279 C CA . ASP B 1 284 ? 17.391 -12.492 -3.738 1 94 284 ASP B CA 1
ATOM 5280 C C . ASP B 1 284 ? 16.047 -12.812 -4.371 1 94 284 ASP B C 1
ATOM 5282 O O . ASP B 1 284 ? 15.25 -13.57 -3.803 1 94 284 ASP B O 1
ATOM 5286 N N . LEU B 1 285 ? 15.75 -12.289 -5.574 1 96.56 285 LEU B N 1
ATOM 5287 C CA . LEU B 1 285 ? 14.453 -12.5 -6.219 1 96.56 285 LEU B CA 1
ATOM 5288 C C . LEU B 1 285 ? 14.531 -13.641 -7.227 1 96.56 285 LEU B C 1
ATOM 5290 O O . LEU B 1 285 ? 13.516 -14.016 -7.82 1 96.56 285 LEU B O 1
ATOM 5294 N N . LEU B 1 286 ? 15.641 -14.273 -7.32 1 95.75 286 LEU B N 1
ATOM 5295 C CA . LEU B 1 286 ? 15.891 -15.266 -8.359 1 95.75 286 LEU B CA 1
ATOM 5296 C C . LEU B 1 286 ? 15 -16.484 -8.164 1 95.75 286 LEU B C 1
ATOM 5298 O O . LEU B 1 286 ? 14.992 -17.094 -7.082 1 95.75 286 LEU B O 1
ATOM 5302 N N . MET B 1 287 ? 14.266 -16.797 -9.234 1 96.31 287 MET B N 1
ATOM 5303 C CA . MET B 1 287 ? 13.523 -18.062 -9.312 1 96.31 287 MET B CA 1
ATOM 5304 C C . MET B 1 287 ? 14.383 -19.156 -9.93 1 96.31 287 MET B C 1
ATOM 5306 O O . MET B 1 287 ? 14.711 -19.109 -11.117 1 96.31 287 MET B O 1
ATOM 5310 N N . MET B 1 288 ? 14.648 -20.125 -9.141 1 94.56 288 MET B N 1
ATOM 5311 C CA . MET B 1 288 ? 15.453 -21.219 -9.672 1 94.56 288 MET B CA 1
ATOM 5312 C C . MET B 1 288 ? 14.602 -22.141 -10.555 1 94.56 288 MET B C 1
ATOM 5314 O O . MET B 1 288 ? 13.438 -22.406 -10.242 1 94.56 288 MET B O 1
ATOM 5318 N N . PRO B 1 289 ? 15.219 -22.641 -11.602 1 93.88 289 PRO B N 1
ATOM 5319 C CA . PRO B 1 289 ? 14.445 -23.531 -12.484 1 93.88 289 PRO B CA 1
ATOM 5320 C C . PRO B 1 289 ? 13.891 -24.75 -11.766 1 93.88 289 PRO B C 1
ATOM 5322 O O . PRO B 1 289 ? 14.547 -25.297 -10.875 1 93.88 289 PRO B O 1
ATOM 5325 N N . GLU B 1 290 ? 12.75 -25.141 -12.227 1 93.62 290 GLU B N 1
ATOM 5326 C CA . GLU B 1 290 ? 12.148 -26.391 -11.75 1 93.62 290 GLU B CA 1
ATOM 5327 C C . GLU B 1 290 ? 12.992 -27.594 -12.133 1 93.62 290 GLU B C 1
ATOM 5329 O O . GLU B 1 290 ? 13.414 -27.719 -13.281 1 93.62 290 GLU B O 1
ATOM 5334 N N . PRO B 1 291 ? 13.18 -28.469 -11.125 1 88.81 291 PRO B N 1
ATOM 5335 C CA . PRO B 1 291 ? 13.867 -29.719 -11.492 1 88.81 291 PRO B CA 1
ATOM 5336 C C . PRO B 1 291 ? 13.102 -30.531 -12.523 1 88.81 291 PRO B C 1
ATOM 5338 O O . PRO B 1 291 ? 11.867 -30.562 -12.508 1 88.81 291 PRO B O 1
ATOM 5341 N N . ARG B 1 292 ? 13.781 -31.312 -13.344 1 83.19 292 ARG B N 1
ATOM 5342 C CA . ARG B 1 292 ? 13.164 -32.062 -14.43 1 83.19 292 ARG B CA 1
ATOM 5343 C C . ARG B 1 292 ? 12.484 -33.344 -13.906 1 83.19 292 ARG B C 1
ATOM 5345 O O . ARG B 1 292 ? 11.539 -33.844 -14.516 1 83.19 292 ARG B O 1
ATOM 5352 N N . ILE B 1 293 ? 13.031 -33.812 -12.805 1 80.81 293 ILE B N 1
ATOM 5353 C CA . ILE B 1 293 ? 12.352 -34.938 -12.195 1 80.81 293 ILE B CA 1
ATOM 5354 C C . ILE B 1 293 ? 11.109 -34.469 -11.453 1 80.81 293 ILE B C 1
ATOM 5356 O O . ILE B 1 293 ? 11.195 -33.656 -10.531 1 80.81 293 ILE B O 1
ATOM 5360 N N . ARG B 1 294 ? 10.039 -35 -11.891 1 81.44 294 ARG B N 1
ATOM 5361 C CA . ARG B 1 294 ? 8.766 -34.594 -11.328 1 81.44 294 ARG B CA 1
ATOM 5362 C C . ARG B 1 294 ? 8.594 -35.094 -9.906 1 81.44 294 ARG B C 1
ATOM 5364 O O . ARG B 1 294 ? 8.867 -36.281 -9.633 1 81.44 294 ARG B O 1
ATOM 5371 N N . HIS B 1 295 ? 8.156 -34.25 -9.109 1 85.62 295 HIS B N 1
ATOM 5372 C CA . HIS B 1 295 ? 7.754 -34.688 -7.777 1 85.62 295 HIS B CA 1
ATOM 5373 C C . HIS B 1 295 ? 6.41 -35.375 -7.812 1 85.62 295 HIS B C 1
ATOM 5375 O O . HIS B 1 295 ? 5.508 -34.969 -8.547 1 85.62 295 HIS B O 1
ATOM 5381 N N . PRO B 1 296 ? 6.211 -36.375 -7.031 1 84.62 296 PRO B N 1
ATOM 5382 C CA . PRO B 1 296 ? 4.977 -37.188 -7.086 1 84.62 296 PRO B CA 1
ATOM 5383 C C . PRO B 1 296 ? 3.744 -36.375 -6.684 1 84.62 296 PRO B C 1
ATOM 5385 O O . PRO B 1 296 ? 2.627 -36.688 -7.094 1 84.62 296 PRO B O 1
ATOM 5388 N N . ASN B 1 297 ? 3.881 -35.344 -5.984 1 84.88 297 ASN B N 1
ATOM 5389 C CA . ASN B 1 297 ? 2.756 -34.562 -5.453 1 84.88 297 ASN B CA 1
ATOM 5390 C C . ASN B 1 297 ? 2.391 -33.406 -6.367 1 84.88 297 ASN B C 1
ATOM 5392 O O . ASN B 1 297 ? 1.664 -32.5 -5.961 1 84.88 297 ASN B O 1
ATOM 5396 N N . THR B 1 298 ? 2.912 -33.375 -7.582 1 87.12 298 THR B N 1
ATOM 5397 C CA . THR B 1 298 ? 2.594 -32.25 -8.445 1 87.12 298 THR B CA 1
ATOM 5398 C C . THR B 1 298 ? 2.129 -32.75 -9.82 1 87.12 298 THR B C 1
ATOM 5400 O O . THR B 1 298 ? 2.471 -33.844 -10.242 1 87.12 298 THR B O 1
ATOM 5403 N N . HIS B 1 299 ? 1.356 -31.875 -10.398 1 89.94 299 HIS B N 1
ATOM 5404 C CA . HIS B 1 299 ? 1.021 -32.094 -11.805 1 89.94 299 HIS B CA 1
ATOM 5405 C C . HIS B 1 299 ? 2.205 -31.797 -12.711 1 89.94 299 HIS B C 1
ATOM 5407 O O . HIS B 1 299 ? 3.018 -30.922 -12.398 1 89.94 299 HIS B O 1
ATOM 5413 N N . PRO B 1 300 ? 2.258 -32.5 -13.805 1 92.5 300 PRO B N 1
ATOM 5414 C CA . PRO B 1 300 ? 3.404 -32.281 -14.695 1 92.5 300 PRO B CA 1
ATOM 5415 C C . PRO B 1 300 ? 3.406 -30.891 -15.32 1 92.5 300 PRO B C 1
ATOM 5417 O O . PRO B 1 300 ? 2.342 -30.328 -15.602 1 92.5 300 PRO B O 1
ATOM 5420 N N . THR B 1 301 ? 4.574 -30.391 -15.578 1 94.62 301 THR B N 1
ATOM 5421 C CA . THR B 1 301 ? 4.777 -29.125 -16.266 1 94.62 301 THR B CA 1
ATOM 5422 C C . THR B 1 301 ? 4.883 -29.344 -17.781 1 94.62 301 THR B C 1
ATOM 5424 O O . THR B 1 301 ? 5.496 -30.312 -18.234 1 94.62 301 THR B O 1
ATOM 5427 N N . ASN B 1 302 ? 4.246 -28.5 -18.562 1 92.25 302 ASN B N 1
ATOM 5428 C CA . ASN B 1 302 ? 4.348 -28.516 -20.016 1 92.25 302 ASN B CA 1
ATOM 5429 C C . ASN B 1 302 ? 5.645 -27.875 -20.5 1 92.25 302 ASN B C 1
ATOM 5431 O O . ASN B 1 302 ? 5.656 -26.703 -20.875 1 92.25 302 ASN B O 1
ATOM 5435 N N . PHE B 1 303 ? 6.766 -28.641 -20.5 1 82.75 303 PHE B N 1
ATOM 5436 C CA . PHE B 1 303 ? 8.062 -28.141 -20.953 1 82.75 303 PHE B CA 1
ATOM 5437 C C . PHE B 1 303 ? 8.133 -28.125 -22.469 1 82.75 303 PHE B C 1
ATOM 5439 O O . PHE B 1 303 ? 7.602 -29.031 -23.141 1 82.75 303 PHE B O 1
ATOM 5446 N N . ASP B 1 304 ? 8.406 -26.953 -23.141 1 67.19 304 ASP B N 1
ATOM 5447 C CA . ASP B 1 304 ? 8.656 -27.016 -24.578 1 67.19 304 ASP B CA 1
ATOM 5448 C C . ASP B 1 304 ? 9.789 -27.984 -24.891 1 67.19 304 ASP B C 1
ATOM 5450 O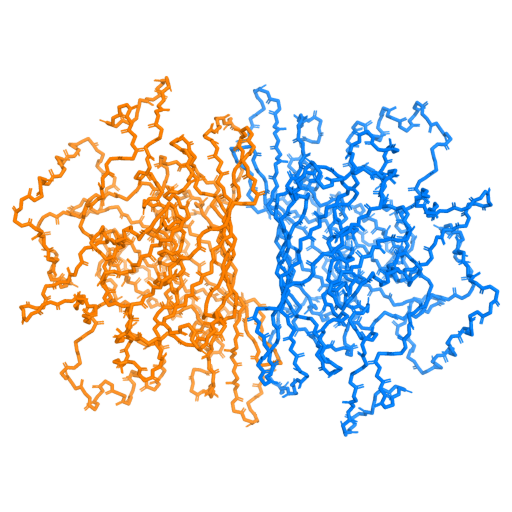 O . ASP B 1 304 ? 10.719 -28.141 -24.109 1 67.19 304 ASP B O 1
ATOM 5454 N N . GLU B 1 305 ? 9.578 -28.953 -25.703 1 53.75 305 GLU B N 1
ATOM 5455 C CA . GLU B 1 305 ? 10.586 -29.922 -26.125 1 53.75 305 GLU B CA 1
ATOM 5456 C C . GLU B 1 305 ? 11.969 -29.297 -26.203 1 53.75 305 GLU B C 1
ATOM 5458 O O . GLU B 1 305 ? 12.977 -29.969 -25.938 1 53.75 305 GLU B O 1
ATOM 5463 N N . GLY B 1 306 ? 12.172 -28.047 -26.641 1 45.38 306 GLY B N 1
ATOM 5464 C CA . GLY B 1 306 ? 13.477 -27.484 -26.922 1 45.38 306 GLY B CA 1
ATOM 5465 C C . GLY B 1 306 ? 14.094 -26.766 -25.734 1 45.38 306 GLY B C 1
ATOM 5466 O O . GLY B 1 306 ? 15.164 -26.156 -25.859 1 45.38 306 GLY B O 1
ATOM 5467 N N . GLY B 1 307 ? 13.398 -26.438 -24.797 1 46.47 307 GLY B N 1
ATOM 5468 C CA . GLY B 1 307 ? 14.016 -25.516 -23.859 1 46.47 307 GLY B CA 1
ATOM 5469 C C . GLY B 1 307 ? 15.094 -26.141 -23 1 46.47 307 GLY B C 1
ATOM 5470 O O . GLY B 1 307 ? 14.938 -27.281 -22.531 1 46.47 307 GLY B O 1
ATOM 5471 N N . ILE B 1 308 ? 16.297 -25.797 -23.375 1 43.25 308 ILE B N 1
ATOM 5472 C CA . ILE B 1 308 ? 17.516 -26.25 -22.719 1 43.25 308 ILE B CA 1
ATOM 5473 C C . ILE B 1 308 ? 17.359 -26.094 -21.203 1 43.25 308 ILE B C 1
ATOM 5475 O O . ILE B 1 308 ? 17.031 -25 -20.719 1 43.25 308 ILE B O 1
ATOM 5479 N N . PRO B 1 309 ? 17.109 -27.188 -20.547 1 44.66 309 PRO B N 1
ATOM 5480 C CA . PRO B 1 309 ? 17.172 -27.062 -19.094 1 44.66 309 PRO B CA 1
ATOM 5481 C C . PRO B 1 309 ? 18.312 -26.156 -18.625 1 44.66 309 PRO B C 1
ATOM 5483 O O . PRO B 1 309 ? 19.438 -26.266 -19.141 1 44.66 309 PRO B O 1
ATOM 5486 N N . ILE B 1 310 ? 18.125 -24.891 -18.469 1 42.22 310 ILE B N 1
ATOM 5487 C CA . ILE B 1 310 ? 19.25 -24.219 -17.828 1 42.22 310 ILE B CA 1
ATOM 5488 C C . ILE B 1 310 ? 19.953 -25.172 -16.875 1 42.22 310 ILE B C 1
ATOM 5490 O O . ILE B 1 310 ? 19.312 -25.875 -16.109 1 42.22 310 ILE B O 1
ATOM 5494 N N . CYS B 1 311 ? 21.172 -25.547 -17.156 1 40 311 CYS B N 1
ATOM 5495 C CA . CYS B 1 311 ? 22.156 -26.375 -16.469 1 40 311 CYS B CA 1
ATOM 5496 C C . CYS B 1 311 ? 22.016 -26.25 -14.961 1 40 311 CYS B C 1
ATOM 5498 O O . CYS B 1 311 ? 21.719 -25.172 -14.453 1 40 311 CYS B O 1
ATOM 5500 N N . ASN B 1 312 ? 21.672 -27.422 -14.312 1 42.19 312 ASN B N 1
ATOM 5501 C CA . ASN B 1 312 ? 21.891 -27.641 -12.883 1 42.19 312 ASN B CA 1
ATOM 5502 C C . ASN B 1 312 ? 23.016 -26.75 -12.352 1 42.19 312 ASN B C 1
ATOM 5504 O O . ASN B 1 312 ? 24.172 -26.875 -12.758 1 42.19 312 ASN B O 1
ATOM 5508 N N . LEU B 1 313 ? 22.797 -25.5 -12.203 1 40.53 313 LEU B N 1
ATOM 5509 C CA . LEU B 1 313 ? 23.859 -24.844 -11.445 1 40.53 313 LEU B CA 1
ATOM 5510 C C . LEU B 1 313 ? 24.406 -25.766 -10.359 1 40.53 313 LEU B C 1
ATOM 5512 O O . LEU B 1 313 ? 23.641 -26.203 -9.484 1 40.53 313 LEU B O 1
ATOM 5516 N N . GLU B 1 314 ? 25.266 -26.625 -10.648 1 41.53 314 GLU B N 1
ATOM 5517 C CA . GLU B 1 314 ? 25.938 -27.594 -9.773 1 41.53 314 GLU B CA 1
ATOM 5518 C C . GLU B 1 314 ? 25.984 -27.094 -8.336 1 41.53 314 GLU B C 1
ATOM 5520 O O . GLU B 1 314 ? 25.984 -27.891 -7.395 1 41.53 314 GLU B O 1
ATOM 5525 N N . GLY B 1 315 ? 26.344 -25.828 -8.086 1 39.88 315 GLY B N 1
ATOM 5526 C CA . GLY B 1 315 ? 26.922 -25.469 -6.797 1 39.88 315 GLY B CA 1
ATOM 5527 C C . GLY B 1 315 ? 25.891 -25.266 -5.711 1 39.88 315 GLY B C 1
ATOM 5528 O O . GLY B 1 315 ? 26.234 -25.094 -4.539 1 39.88 315 GLY B O 1
ATOM 5529 N N . GLU B 1 316 ? 24.688 -24.594 -5.902 1 44.06 316 GLU B N 1
ATOM 5530 C CA . GLU B 1 316 ? 24.016 -24.156 -4.684 1 44.06 316 GLU B CA 1
ATOM 5531 C C . GLU B 1 316 ? 23.078 -25.219 -4.148 1 44.06 316 GLU B C 1
ATOM 5533 O O . GLU B 1 316 ? 22.125 -25.609 -4.824 1 44.06 316 GLU B O 1
ATOM 5538 N N . THR B 1 317 ? 23.547 -26.078 -3.342 1 46.84 317 THR B N 1
ATOM 5539 C CA . THR B 1 317 ? 22.953 -27.109 -2.498 1 46.84 317 THR B CA 1
ATOM 5540 C C . THR B 1 317 ? 21.766 -26.547 -1.703 1 46.84 317 THR B C 1
ATOM 5542 O O . THR B 1 317 ? 21.234 -27.219 -0.817 1 46.84 317 THR B O 1
ATOM 5545 N N . THR B 1 318 ? 21.344 -25.281 -1.848 1 53.78 318 THR B N 1
ATOM 5546 C CA . THR B 1 318 ? 20.406 -24.75 -0.861 1 53.78 318 THR B CA 1
ATOM 5547 C C . THR B 1 318 ? 18.969 -24.953 -1.315 1 53.78 318 THR B C 1
ATOM 5549 O O . THR B 1 318 ? 18.031 -24.391 -0.734 1 53.78 318 THR B O 1
ATOM 5552 N N . GLY B 1 319 ? 18.594 -26.172 -1.84 1 58.28 319 GLY B N 1
ATOM 5553 C CA . GLY B 1 319 ? 17.219 -26.547 -2.172 1 58.28 319 GLY B CA 1
ATOM 5554 C C . GLY B 1 319 ? 16.734 -27.766 -1.409 1 58.28 319 GLY B C 1
ATOM 5555 O O . GLY B 1 319 ? 17.438 -28.281 -0.535 1 58.28 319 GLY B O 1
ATOM 5556 N N . ASP B 1 320 ? 15.445 -28.031 -1.665 1 73.19 320 ASP B N 1
ATOM 5557 C CA . ASP B 1 320 ? 14.914 -29.25 -1.049 1 73.19 320 ASP B CA 1
ATOM 5558 C C . ASP B 1 320 ? 15.547 -30.5 -1.662 1 73.19 320 ASP B C 1
ATOM 5560 O O . ASP B 1 320 ? 16.594 -30.422 -2.309 1 73.19 320 ASP B O 1
ATOM 5564 N N . ARG B 1 321 ? 15.008 -31.594 -1.302 1 73.25 321 ARG B N 1
ATOM 5565 C CA . ARG B 1 321 ? 15.602 -32.875 -1.7 1 73.25 321 ARG B CA 1
ATOM 5566 C C . ARG B 1 321 ? 15.727 -32.969 -3.217 1 73.25 321 ARG B C 1
ATOM 5568 O O . ARG B 1 321 ? 16.641 -33.594 -3.73 1 73.25 321 ARG B O 1
ATOM 5575 N N . ASP B 1 322 ? 14.828 -32.188 -3.922 1 78.81 322 ASP B N 1
ATOM 5576 C CA . ASP B 1 322 ? 14.859 -32.25 -5.379 1 78.81 322 ASP B CA 1
ATOM 5577 C C . ASP B 1 322 ? 15.594 -31.031 -5.953 1 78.81 322 ASP B C 1
ATOM 5579 O O . ASP B 1 322 ? 15.727 -30.906 -7.172 1 78.81 322 ASP B O 1
ATOM 5583 N N . GLY B 1 323 ? 16.047 -30.094 -5.066 1 83.5 323 GLY B N 1
ATOM 5584 C CA . GLY B 1 323 ? 16.812 -28.938 -5.512 1 83.5 323 GLY B CA 1
ATOM 5585 C C . GLY B 1 323 ? 15.953 -27.703 -5.746 1 83.5 323 GLY B C 1
ATOM 5586 O O . GLY B 1 323 ? 16.406 -26.734 -6.352 1 83.5 323 GLY B O 1
ATOM 5587 N N . ARG B 1 324 ? 14.75 -27.75 -5.328 1 89.75 324 ARG B N 1
ATOM 5588 C CA . ARG B 1 324 ? 13.844 -26.625 -5.516 1 89.75 324 ARG B CA 1
ATOM 5589 C C . ARG B 1 324 ? 14.109 -25.531 -4.48 1 89.75 324 ARG B C 1
ATOM 5591 O O . ARG B 1 324 ? 14.281 -25.828 -3.293 1 89.75 324 ARG B O 1
ATOM 5598 N N . LYS B 1 325 ? 14.18 -24.297 -4.957 1 94.38 325 LYS B N 1
ATOM 5599 C CA . LYS B 1 325 ? 14.203 -23.156 -4.051 1 94.38 325 LYS B CA 1
ATOM 5600 C C . LYS B 1 325 ? 12.789 -22.703 -3.703 1 94.38 325 LYS B C 1
ATOM 5602 O O . LYS B 1 325 ? 11.945 -22.547 -4.586 1 94.38 325 LYS B O 1
ATOM 5607 N N . TRP B 1 326 ? 12.594 -22.453 -2.404 1 97.44 326 TRP B N 1
ATOM 5608 C CA . TRP B 1 326 ? 11.25 -22.094 -1.965 1 97.44 326 TRP B CA 1
ATOM 5609 C C . TRP B 1 326 ? 11.234 -20.688 -1.366 1 97.44 326 TRP B C 1
ATOM 5611 O O . TRP B 1 326 ? 12.195 -20.281 -0.706 1 97.44 326 TRP B O 1
ATOM 5621 N N . PHE B 1 327 ? 10.172 -20.078 -1.659 1 98.56 327 PHE B N 1
ATOM 5622 C CA . PHE B 1 327 ? 9.758 -18.875 -0.956 1 98.56 327 PHE B CA 1
ATOM 5623 C C . PHE B 1 327 ? 8.484 -19.109 -0.155 1 98.56 327 PHE B C 1
ATOM 5625 O O . PHE B 1 327 ? 7.801 -20.109 -0.36 1 98.56 327 PHE B O 1
ATOM 5632 N N . VAL B 1 328 ? 8.219 -18.234 0.794 1 98.75 328 VAL B N 1
ATOM 5633 C CA . VAL B 1 328 ? 7 -18.391 1.579 1 98.75 328 VAL B CA 1
ATOM 5634 C C . VAL B 1 328 ? 6.387 -17.016 1.857 1 98.75 328 VAL B C 1
ATOM 5636 O O . VAL B 1 328 ? 7.105 -16.062 2.146 1 98.75 328 VAL B O 1
ATOM 5639 N N . GLN B 1 329 ? 5.133 -16.938 1.64 1 98.75 329 GLN B N 1
ATOM 5640 C CA . GLN B 1 329 ? 4.344 -15.781 2.051 1 98.75 329 GLN B CA 1
ATOM 5641 C C . GLN B 1 329 ? 3.719 -16 3.426 1 98.75 329 GLN B C 1
ATOM 5643 O O . GLN B 1 329 ? 3.037 -17 3.65 1 98.75 329 GLN B O 1
ATOM 5648 N N . GLU B 1 330 ? 4.012 -15.188 4.328 1 98.38 330 GLU B N 1
ATOM 5649 C CA . GLU B 1 330 ? 3.396 -15.133 5.652 1 98.38 330 GLU B CA 1
ATOM 5650 C C . GLU B 1 330 ? 2.348 -14.023 5.723 1 98.38 330 GLU B C 1
ATOM 5652 O O . GLU B 1 330 ? 2.686 -12.836 5.695 1 98.38 330 GLU B O 1
ATOM 5657 N N . ALA B 1 331 ? 1.084 -14.414 5.867 1 98.12 331 ALA B N 1
ATOM 5658 C CA . ALA B 1 331 ? 0.01 -13.438 5.734 1 98.12 331 ALA B CA 1
ATOM 5659 C C . ALA B 1 331 ? -0.88 -13.422 6.973 1 98.12 331 ALA B C 1
ATOM 5661 O O . ALA B 1 331 ? -0.964 -14.422 7.691 1 98.12 331 ALA B O 1
ATOM 5662 N N . TRP B 1 332 ? -1.555 -12.281 7.246 1 97.62 332 TRP B N 1
ATOM 5663 C CA . TRP B 1 332 ? -2.494 -12.156 8.359 1 97.62 332 TRP B CA 1
ATOM 5664 C C . TRP B 1 332 ? -3.518 -11.062 8.086 1 97.62 332 TRP B C 1
ATOM 5666 O O . TRP B 1 332 ? -3.357 -10.273 7.148 1 97.62 332 TRP B O 1
ATOM 5676 N N . VAL B 1 333 ? -4.566 -11.078 8.867 1 96.62 333 VAL B N 1
ATOM 5677 C CA . VAL B 1 333 ? -5.621 -10.078 8.766 1 96.62 333 VAL B CA 1
ATOM 5678 C C . VAL B 1 333 ? -5.309 -8.898 9.695 1 96.62 333 VAL B C 1
ATOM 5680 O O . VAL B 1 333 ? -4.961 -9.102 10.859 1 96.62 333 VAL B O 1
ATOM 5683 N N . ALA B 1 334 ? -5.445 -7.691 9.125 1 95 334 ALA B N 1
ATOM 5684 C CA . ALA B 1 334 ? -5.137 -6.512 9.93 1 95 334 ALA B CA 1
ATOM 5685 C C . ALA B 1 334 ? -6.41 -5.785 10.344 1 95 334 ALA B C 1
ATOM 5687 O O . ALA B 1 334 ? -6.449 -5.137 11.391 1 95 334 ALA B O 1
ATOM 5688 N N . ARG B 1 335 ? -7.418 -5.828 9.555 1 96.12 335 ARG B N 1
ATOM 5689 C CA . ARG B 1 335 ? -8.648 -5.082 9.797 1 96.12 335 ARG B CA 1
ATOM 5690 C C . ARG B 1 335 ? -9.797 -5.633 8.953 1 96.12 335 ARG B C 1
ATOM 5692 O O . ARG B 1 335 ? -9.586 -6.102 7.836 1 96.12 335 ARG B O 1
ATOM 5699 N N . ALA B 1 336 ? -10.961 -5.695 9.477 1 94.69 336 ALA B N 1
ATOM 5700 C CA . ALA B 1 336 ? -12.18 -6.016 8.727 1 94.69 336 ALA B CA 1
ATOM 5701 C C . ALA B 1 336 ? -13.367 -5.207 9.234 1 94.69 336 ALA B C 1
ATOM 5703 O O . ALA B 1 336 ? -13.742 -5.309 10.406 1 94.69 336 ALA B O 1
ATOM 5704 N N . VAL B 1 337 ? -13.867 -4.398 8.398 1 92.94 337 VAL B N 1
ATOM 5705 C CA . VAL B 1 337 ? -14.977 -3.539 8.805 1 92.94 337 VAL B CA 1
ATOM 5706 C C . VAL B 1 337 ? -15.633 -2.928 7.566 1 92.94 337 VAL B C 1
ATOM 5708 O O . VAL B 1 337 ? -15.008 -2.82 6.512 1 92.94 337 VAL B O 1
ATOM 5711 N N . GLU B 1 338 ? -16.953 -2.6 7.66 1 90.06 338 GLU B N 1
ATOM 5712 C CA . GLU B 1 338 ? -17.703 -1.85 6.66 1 90.06 338 GLU B CA 1
ATOM 5713 C C . GLU B 1 338 ? -17.594 -2.496 5.285 1 90.06 338 GLU B C 1
ATOM 5715 O O . GLU B 1 338 ? -17.344 -1.812 4.289 1 90.06 338 GLU B O 1
ATOM 5720 N N . GLY B 1 339 ? -17.594 -3.838 5.215 1 92.06 339 GLY B N 1
ATOM 5721 C CA . GLY B 1 339 ? -17.641 -4.582 3.967 1 92.06 339 GLY B CA 1
ATOM 5722 C C . GLY B 1 339 ? -16.281 -4.738 3.318 1 92.06 339 GLY B C 1
ATOM 5723 O O . GLY B 1 339 ? -16.188 -5.094 2.141 1 92.06 339 GLY B O 1
ATOM 5724 N N . ARG B 1 340 ? -15.266 -4.41 4.098 1 95.31 340 ARG B N 1
ATOM 5725 C CA . ARG B 1 340 ? -13.922 -4.512 3.551 1 95.31 340 ARG B CA 1
ATOM 5726 C C . ARG B 1 340 ? -13 -5.27 4.5 1 95.31 340 ARG B C 1
ATOM 5728 O O . ARG B 1 340 ? -13.297 -5.402 5.691 1 95.31 340 ARG B O 1
ATOM 5735 N N . GLY B 1 341 ? -12.008 -5.809 3.98 1 95.69 341 GLY B N 1
ATOM 5736 C CA . GLY B 1 341 ? -10.961 -6.488 4.727 1 95.69 341 GLY B CA 1
ATOM 5737 C C . GLY B 1 341 ? -9.562 -6.156 4.238 1 95.69 341 GLY B C 1
ATOM 5738 O O . GLY B 1 341 ? -9.352 -5.973 3.039 1 95.69 341 GLY B O 1
ATOM 5739 N N . LEU B 1 342 ? -8.68 -6.098 5.227 1 97 342 LEU B N 1
ATOM 5740 C CA . LEU B 1 342 ? -7.281 -5.805 4.949 1 97 342 LEU B CA 1
ATOM 5741 C C . LEU B 1 342 ? -6.391 -6.98 5.344 1 97 342 LEU B C 1
ATOM 5743 O O . LEU B 1 342 ? -6.441 -7.449 6.48 1 97 342 LEU B O 1
ATOM 5747 N N . HIS B 1 343 ? -5.668 -7.469 4.473 1 93 343 HIS B N 1
ATOM 5748 C CA . HIS B 1 343 ? -4.621 -8.391 4.895 1 93 343 HIS B CA 1
ATOM 5749 C C . HIS B 1 343 ? -3.24 -7.879 4.492 1 93 343 HIS B C 1
ATOM 5751 O O . HIS B 1 343 ? -3.109 -7.145 3.514 1 93 343 HIS B O 1
ATOM 5757 N N . THR B 1 344 ? -2.291 -8.172 5.195 1 96.62 344 THR B N 1
ATOM 5758 C CA . THR B 1 344 ? -0.883 -7.84 5.008 1 96.62 344 THR B CA 1
ATOM 5759 C C . THR B 1 344 ? -0.023 -9.102 5.02 1 96.62 344 THR B C 1
ATOM 5761 O O . THR B 1 344 ? -0.453 -10.148 5.504 1 96.62 344 THR B O 1
ATOM 5764 N N . SER B 1 345 ? 1.097 -9.016 4.301 1 97.94 345 SER B N 1
ATOM 5765 C CA . SER B 1 345 ? 1.961 -10.188 4.301 1 97.94 345 SER B CA 1
ATOM 5766 C C . SER B 1 345 ? 3.422 -9.797 4.102 1 97.94 345 SER B C 1
ATOM 5768 O O . SER B 1 345 ? 3.721 -8.672 3.707 1 97.94 345 SER B O 1
ATOM 5770 N N . ARG B 1 346 ? 4.234 -10.664 4.512 1 98.19 346 ARG B N 1
ATOM 5771 C CA . ARG B 1 346 ? 5.66 -10.656 4.211 1 98.19 346 ARG B CA 1
ATOM 5772 C C . ARG B 1 346 ? 6.051 -11.867 3.369 1 98.19 346 ARG B C 1
ATOM 5774 O O . ARG B 1 346 ? 5.551 -12.969 3.592 1 98.19 346 ARG B O 1
ATOM 5781 N N . MET B 1 347 ? 6.836 -11.602 2.406 1 98.75 347 MET B N 1
ATOM 5782 C CA . MET B 1 347 ? 7.383 -12.688 1.596 1 98.75 347 MET B CA 1
ATOM 5783 C C . MET B 1 347 ? 8.852 -12.93 1.931 1 98.75 347 MET B C 1
ATOM 5785 O O . MET B 1 347 ? 9.633 -11.984 2.041 1 98.75 347 MET B O 1
ATOM 5789 N N . TRP B 1 348 ? 9.195 -14.219 2.064 1 98.56 348 TRP B N 1
ATOM 5790 C CA . TRP B 1 348 ? 10.516 -14.586 2.566 1 98.56 348 TRP B CA 1
ATOM 5791 C C . TRP B 1 348 ? 11.211 -15.555 1.617 1 98.56 348 TRP B C 1
ATOM 5793 O O . TRP B 1 348 ? 10.57 -16.422 1.031 1 98.56 348 TRP B O 1
ATOM 5803 N N . ASP B 1 349 ? 12.508 -15.328 1.5 1 97.44 349 ASP B N 1
ATOM 5804 C CA . ASP B 1 349 ? 13.32 -16.484 1.146 1 97.44 349 ASP B CA 1
ATOM 5805 C C . ASP B 1 349 ? 13.289 -17.531 2.256 1 97.44 349 ASP B C 1
ATOM 5807 O O . ASP B 1 349 ? 13.797 -17.297 3.355 1 97.44 349 ASP B O 1
ATOM 5811 N N . TYR B 1 350 ? 12.766 -18.641 1.983 1 96.75 350 TYR B N 1
ATOM 5812 C CA . TYR B 1 350 ? 12.438 -19.594 3.031 1 96.75 350 TYR B CA 1
ATOM 5813 C C . TYR B 1 350 ? 13.695 -20.078 3.746 1 96.75 350 TYR B C 1
ATOM 5815 O O . TYR B 1 350 ? 13.711 -20.188 4.973 1 96.75 350 TYR B O 1
ATOM 5823 N N . GLU B 1 351 ? 14.703 -20.359 3.029 1 93.25 351 GLU B N 1
ATOM 5824 C CA . GLU B 1 351 ? 15.93 -20.906 3.607 1 93.25 351 GLU B CA 1
ATOM 5825 C C . GLU B 1 351 ? 16.75 -19.828 4.297 1 93.25 351 GLU B C 1
ATOM 5827 O O . GLU B 1 351 ? 17.172 -20 5.445 1 93.25 351 GLU B O 1
ATOM 5832 N N . ARG B 1 352 ? 16.922 -18.703 3.643 1 93.25 352 ARG B N 1
ATOM 5833 C CA . ARG B 1 352 ? 17.859 -17.688 4.117 1 93.25 352 ARG B CA 1
ATOM 5834 C C . ARG B 1 352 ? 17.188 -16.766 5.133 1 93.25 352 ARG B C 1
ATOM 5836 O O . ARG B 1 352 ? 17.859 -16.047 5.871 1 93.25 352 ARG B O 1
ATOM 5843 N N . GLY B 1 353 ? 15.906 -16.719 5.07 1 95.56 353 GLY B N 1
ATOM 5844 C CA . GLY B 1 353 ? 15.195 -15.828 5.98 1 95.56 353 GLY B CA 1
ATOM 5845 C C . GLY B 1 353 ? 15.234 -14.375 5.555 1 95.56 353 GLY B C 1
ATOM 5846 O O . GLY B 1 353 ? 15.031 -13.477 6.371 1 95.56 353 GLY B O 1
ATOM 5847 N N . THR B 1 354 ? 15.555 -14.164 4.297 1 96.31 354 THR B N 1
ATOM 5848 C CA . THR B 1 354 ? 15.555 -12.805 3.77 1 96.31 354 THR B CA 1
ATOM 5849 C C . THR B 1 354 ? 14.125 -12.328 3.51 1 96.31 354 THR B C 1
ATOM 5851 O O . THR B 1 354 ? 13.359 -13 2.82 1 96.31 354 THR B O 1
ATOM 5854 N N . HIS B 1 355 ? 13.781 -11.164 4.125 1 97.81 355 HIS B N 1
ATOM 5855 C CA . HIS B 1 355 ? 12.5 -10.508 3.846 1 97.81 355 HIS B CA 1
ATOM 5856 C C . HIS B 1 355 ? 12.516 -9.828 2.48 1 97.81 355 HIS B C 1
ATOM 5858 O O . HIS B 1 355 ? 13.062 -8.734 2.338 1 97.81 355 HIS B O 1
ATOM 5864 N N . ILE B 1 356 ? 11.852 -10.438 1.517 1 97.88 356 ILE B N 1
ATOM 5865 C CA . ILE B 1 356 ? 12.094 -9.977 0.153 1 97.88 356 ILE B CA 1
ATOM 5866 C C . ILE B 1 356 ? 11.031 -8.953 -0.235 1 97.88 356 ILE B C 1
ATOM 5868 O O . ILE B 1 356 ? 11.273 -8.094 -1.085 1 97.88 356 ILE B O 1
ATOM 5872 N N . ALA B 1 357 ? 9.828 -9.031 0.381 1 98.69 357 ALA B N 1
ATOM 5873 C CA . ALA B 1 357 ? 8.781 -8.094 -0.012 1 98.69 357 ALA B CA 1
ATOM 5874 C C . ALA B 1 357 ? 7.727 -7.953 1.085 1 98.69 357 ALA B C 1
ATOM 5876 O O . ALA B 1 357 ? 7.551 -8.859 1.902 1 98.69 357 ALA B O 1
ATOM 5877 N N . THR B 1 358 ? 7.078 -6.836 1.131 1 98.62 358 THR B N 1
ATOM 5878 C CA . THR B 1 358 ? 5.898 -6.543 1.94 1 98.62 358 THR B CA 1
ATOM 5879 C C . THR B 1 358 ? 4.68 -6.312 1.056 1 98.62 358 THR B C 1
ATOM 5881 O O . THR B 1 358 ? 4.77 -5.652 0.019 1 98.62 358 THR B O 1
ATOM 5884 N N . THR B 1 359 ? 3.555 -6.91 1.463 1 98.5 359 THR B N 1
ATOM 5885 C CA . THR B 1 359 ? 2.342 -6.715 0.676 1 98.5 359 THR B CA 1
ATOM 5886 C C . THR B 1 359 ? 1.199 -6.219 1.558 1 98.5 359 THR B C 1
ATOM 5888 O O . THR B 1 359 ? 1.175 -6.488 2.76 1 98.5 359 THR B O 1
ATOM 5891 N N . ILE B 1 360 ? 0.356 -5.43 1.03 1 98.31 360 ILE B N 1
ATOM 5892 C CA . ILE B 1 360 ? -0.905 -5.02 1.641 1 98.31 360 ILE B CA 1
ATOM 5893 C C . ILE B 1 360 ? -2.021 -5.066 0.599 1 98.31 360 ILE B C 1
ATOM 5895 O O . ILE B 1 360 ? -1.836 -4.629 -0.539 1 98.31 360 ILE B O 1
ATOM 5899 N N . GLN B 1 361 ? -3.131 -5.652 1.002 1 98.25 361 GLN B N 1
ATOM 5900 C CA . GLN B 1 361 ? -4.25 -5.75 0.069 1 98.25 361 GLN B CA 1
ATOM 5901 C C . GLN B 1 361 ? -5.562 -5.371 0.744 1 98.25 361 GLN B C 1
ATOM 5903 O O . GLN B 1 361 ? -5.891 -5.891 1.814 1 98.25 361 GLN B O 1
ATOM 5908 N N . ASP B 1 362 ? -6.195 -4.41 0.114 1 98 362 ASP B N 1
ATOM 5909 C CA . ASP B 1 362 ? -7.547 -3.979 0.464 1 98 362 ASP B CA 1
ATOM 5910 C C . ASP B 1 362 ? -8.586 -4.641 -0.435 1 98 362 ASP B C 1
ATOM 5912 O O . ASP B 1 362 ? -8.398 -4.73 -1.65 1 98 362 ASP B O 1
ATOM 5916 N N . GLY B 1 363 ? -9.664 -5.188 0.185 1 96.88 363 GLY B N 1
ATOM 5917 C CA . GLY B 1 363 ? -10.664 -5.859 -0.628 1 96.88 363 GLY B CA 1
ATOM 5918 C C . GLY B 1 363 ? -12.062 -5.77 -0.05 1 96.88 363 GLY B C 1
ATOM 5919 O O . GLY B 1 363 ? -12.234 -5.453 1.129 1 96.88 363 GLY B O 1
ATOM 5920 N N . LEU B 1 364 ? -13 -6.027 -0.911 1 95 364 LEU B N 1
ATOM 5921 C CA . LEU B 1 364 ? -14.398 -6.191 -0.528 1 95 364 LEU B CA 1
ATOM 5922 C C . LEU B 1 364 ? -14.633 -7.555 0.113 1 95 364 LEU B C 1
ATOM 5924 O O . LEU B 1 364 ? -14.312 -8.586 -0.481 1 95 364 LEU B O 1
ATOM 5928 N N . VAL B 1 365 ? -15.039 -7.551 1.305 1 93.94 365 VAL B N 1
ATOM 5929 C CA . VAL B 1 365 ? -15.453 -8.758 2.012 1 93.94 365 VAL B CA 1
ATOM 5930 C C . VAL B 1 365 ? -16.75 -8.484 2.779 1 93.94 365 VAL B C 1
ATOM 5932 O O . VAL B 1 365 ? -16.719 -8.039 3.928 1 93.94 365 VAL B O 1
ATOM 5935 N N . ARG B 1 366 ? -17.844 -8.883 2.217 1 91.88 366 ARG B N 1
ATOM 5936 C CA . ARG B 1 366 ? -19.141 -8.664 2.846 1 91.88 366 ARG B CA 1
ATOM 5937 C C . ARG B 1 366 ? -19.625 -9.93 3.549 1 91.88 366 ARG B C 1
ATOM 5939 O O . ARG B 1 366 ? -19.5 -11.031 3.014 1 91.88 366 ARG B O 1
ATOM 5946 N N . PHE B 1 367 ? -20.078 -9.727 4.676 1 89.81 367 PHE B N 1
ATOM 5947 C CA . PHE B 1 367 ? -20.625 -10.836 5.445 1 89.81 367 PHE B CA 1
ATOM 5948 C C . PHE B 1 367 ? -22.141 -10.719 5.539 1 89.81 367 PHE B C 1
ATOM 5950 O O . PHE B 1 367 ? -22.703 -9.625 5.406 1 89.81 367 PHE B O 1
ATOM 5957 N N . ARG B 1 368 ? -22.766 -11.844 5.719 1 87.31 368 ARG B N 1
ATOM 5958 C CA . ARG B 1 368 ? -24.219 -11.898 5.875 1 87.31 368 ARG B CA 1
ATOM 5959 C C . ARG B 1 368 ? -24.672 -10.984 7.008 1 87.31 368 ARG B C 1
ATOM 5961 O O . ARG B 1 368 ? -23.984 -10.836 8.016 1 87.31 368 ARG B O 1
ATOM 5968 N N . ALA B 1 369 ? -25.953 -10.539 6.734 1 79.5 369 ALA B N 1
ATOM 5969 C CA . ALA B 1 369 ? -26.547 -9.672 7.746 1 79.5 369 ALA B CA 1
ATOM 5970 C C . ALA B 1 369 ? -26.641 -10.383 9.094 1 79.5 369 ALA B C 1
ATOM 5972 O O . ALA B 1 369 ? -27.016 -11.555 9.156 1 79.5 369 ALA B O 1
ATOM 5973 N N . GLY B 1 370 ? -26.156 -9.82 10.094 1 79 370 GLY B N 1
ATOM 5974 C CA . GLY B 1 370 ? -26.266 -10.414 11.414 1 79 370 GLY B CA 1
ATOM 5975 C C . GLY B 1 370 ? -24.953 -11.016 11.898 1 79 370 GLY B C 1
ATOM 5976 O O . GLY B 1 370 ? -24.812 -11.336 13.086 1 79 370 GLY B O 1
ATOM 5977 N N . THR B 1 371 ? -24.109 -11.172 10.898 1 76.69 371 THR B N 1
ATOM 5978 C CA . THR B 1 371 ? -22.812 -11.672 11.336 1 76.69 371 THR B CA 1
ATOM 5979 C C . THR B 1 371 ? -22.094 -10.648 12.219 1 76.69 371 THR B C 1
ATOM 5981 O O . THR B 1 371 ? -21.984 -9.477 11.844 1 76.69 371 THR B O 1
ATOM 5984 N N . LYS B 1 372 ? -21.859 -11.109 13.508 1 75.69 372 LYS B N 1
ATOM 5985 C CA . LYS B 1 372 ? -21.25 -10.164 14.445 1 75.69 372 LYS B CA 1
ATOM 5986 C C . LYS B 1 372 ? -19.828 -10.586 14.789 1 75.69 372 LYS B C 1
ATOM 5988 O O . LYS B 1 372 ? -19.484 -11.766 14.703 1 75.69 372 LYS B O 1
ATOM 5993 N N . MET B 1 373 ? -18.953 -9.719 14.914 1 78.56 373 MET B N 1
ATOM 5994 C CA . MET B 1 373 ? -17.609 -9.883 15.484 1 78.56 373 MET B CA 1
ATOM 5995 C C . MET B 1 373 ? -17.266 -8.703 16.391 1 78.56 373 MET B C 1
ATOM 5997 O O . MET B 1 373 ? -17.609 -7.562 16.094 1 78.56 373 MET B O 1
#

Foldseek 3Di:
DWAAEQADPQRAGAAQCLLLDWDDPDLFKIKGRHFAADLPQAPQAGQPLSCQLSLLLSQLSNDDWQKAWFKKKKFFDAGHGRRFMKMKGKDWPDDDDFKTKIKIFIDRDVVVPTRMIMMIMIGGDDDDPDDDDDFDQPCVLQVVQCVPCLQPLLPAAFQHSAPFPCCVPPVCVVPVVDDRHDHNKTKGWTDCCVVLVPDDLQPGKTKIKMAGEADFDDQWVPPPDDPDDDIIGGSSLRSLVSSVSSRQRRNAVCQQCVSVVNRVFWDDKDFGMKMKGFDDGSVFSDGDGDFPDDDPSDGHHPYDPPDPPPPPPPPDPQHHPRRTFMKMKMKHWNDDDDQKTKMKIWIARNRVRDGGMIMITIMGTHGDPPDDD/DWAAEQADPLRAGAAQCLLLDWDDPDLFKIKGRHFAADLPQAPQAGQPLSCQLSLLLSQLSNDDWQKAWFKKKKFFDAGHGRRFMKMKGKDWPDDDDFKTKIKIFIDRDVVVPTRMIMMIMIGGDDDDPDDDDDFDQPCVLQVVQCVPCLQPLLPAAFQHSAPFPCCVPPVCVVPVVDDRHDHNKTKGWTDCCVVLVPDDLQPGKTKIKMAGEADFDDQWVPPPDDPDDDIIGGSSLRSLVSSVSSRQRRNAVCQQCVSVVNRVFWDDKDFGMKMKGFDDGSVFSDGDGDFPDDDPSDGHHDYDPPDDNPPPPVPDPQHHPRRTFMKMKMKHWNDDDDQKTKMKIFIARNRVRDGGMIMITIMGTHGDPPDDD

pLDDT: mean 91.61, std 11.31, range [39.66, 98.94]

InterPro domains:
  IPR003703 Acyl-CoA thioesterase [PTHR11066] (10-369)
  IPR029069 HotDog domain superfamily [SSF54637] (13-128)
  IPR029069 HotDog domain superfamily [SSF54637] (175-366)
  IPR042171 Acyl-CoA thioesterase, double hotdog domain [G3DSA:2.40.160.210] (11-369)
  IPR049449 Acyl-CoA thioesterase-like, N-terminal HotDog domain [PF13622] (43-122)

Radius of gyration: 25.6 Å; Cα contacts (8 Å, |Δi|>4): 1734; chains: 2; bounding box: 64×76×64 Å

Organism: NCBI:txid1448308

Solvent-accessible surface area (backbone atoms only — not comparable to full-atom values): 39881 Å² total; per-residue (Å²): 136,69,38,41,74,50,49,49,97,85,54,27,25,32,20,29,58,62,54,59,35,65,42,77,76,52,90,44,30,33,30,48,47,39,31,49,54,36,64,69,80,35,81,76,16,36,47,63,23,48,61,52,18,39,46,53,49,57,45,52,72,66,51,63,68,37,47,36,72,35,37,36,42,35,37,47,70,44,79,46,56,35,73,45,45,48,34,39,40,47,42,83,59,44,80,53,93,58,39,36,33,33,36,36,43,28,28,66,47,79,90,76,40,55,28,31,37,35,42,39,33,27,30,49,86,54,92,46,73,34,48,46,66,71,88,54,60,61,65,69,76,40,40,79,47,34,69,86,34,74,61,40,62,70,76,38,49,64,54,61,61,54,66,41,48,59,39,64,69,46,48,40,72,73,36,78,77,72,79,67,79,68,53,25,41,49,47,20,35,52,66,39,59,76,64,30,73,85,40,59,62,72,72,28,62,43,45,36,36,38,32,48,30,42,59,67,69,68,33,41,50,58,72,76,64,62,95,68,74,88,65,42,43,31,66,41,36,37,55,34,50,28,52,53,45,33,57,70,45,61,65,46,72,41,45,48,32,47,65,67,73,36,45,81,40,52,76,47,74,44,69,37,33,42,34,42,38,44,51,60,57,66,86,76,42,61,59,51,52,42,55,85,71,77,55,89,80,53,75,51,66,48,70,64,92,75,63,71,70,76,69,75,69,79,76,75,77,81,31,32,95,77,54,45,52,51,31,31,37,44,30,34,47,62,37,31,29,50,42,25,33,31,35,38,34,40,31,27,35,57,82,80,40,44,71,39,31,43,34,44,34,43,26,40,42,28,59,43,90,82,50,74,90,135,69,36,41,71,49,48,49,97,86,53,26,25,32,21,31,57,62,54,59,34,65,45,78,76,54,92,46,32,35,29,47,45,38,32,49,53,36,64,68,80,36,82,78,18,37,50,63,21,49,60,54,17,41,48,51,49,58,44,52,72,68,51,64,70,37,46,36,71,34,36,37,42,35,39,49,69,44,78,46,56,37,73,46,45,48,35,38,40,46,41,83,61,42,80,55,94,57,39,36,33,34,34,36,43,28,29,68,46,79,88,76,40,54,28,32,38,34,42,38,34,27,29,46,86,53,90,48,73,35,50,47,65,71,87,55,58,60,67,69,76,42,42,78,48,36,71,86,33,75,62,39,62,70,76,38,50,64,53,61,60,54,66,41,49,59,40,64,70,47,49,40,72,74,35,78,80,72,78,65,79,69,54,25,41,47,47,20,35,51,67,40,58,74,63,31,72,85,42,59,62,72,72,28,62,45,47,38,37,36,32,49,29,44,57,66,69,68,34,39,51,60,72,76,66,61,93,70,77,88,66,42,42,32,65,41,36,37,55,34,48,28,52,54,45,33,58,69,43,62,65,47,73,42,44,46,33,46,65,66,72,36,44,81,39,53,75,46,74,45,68,37,35,43,34,43,37,44,52,59,56,67,86,76,43,62,60,51,53,40,56,86,72,76,57,90,79,54,74,51,68,48,70,63,92,75,64,68,71,76,70,76,69,80,76,75,77,81,33,34,94,76,54,45,51,51,32,31,38,45,30,34,48,61,38,32,29,50,42,25,33,31,36,38,33,40,31,28,36,55,84,81,40,44,72,40,29,44,35,44,34,42,26,41,41,28,60,43,90,81,49,73,88

Nearest PDB structures (foldseek):
  1c8u-assembly1_B  TM=7.816E-01  e=1.750E-23  Escherichia coli
  4r4u-assembly2_C  TM=7.956E-01  e=1.186E-22  Yersinia pestis
  4r4u-assembly2_D  TM=7.960E-01  e=4.979E-22  Yersinia pestis
  4qfw-assembly2_B  TM=7.791E-01  e=2.156E-22  Yersinia pestis
  4qfw-assembly1_A  TM=7.899E-01  e=6.714E-22  Yersinia pestis

Secondary structure (DSSP, 8-state):
-PPBPSB-TT-PBPBHHHHT-EEEEETTEEEE-BPPP-TTTTTT---HHHHHHHHHHHHHTTS-TTEEEEEEEEEE-S---TTS--EEEEEEEEE-SSEEEEEEEEESSGGG--SEEEEEEEEE----S-EE-----HHHHTHHHHTT-TT-GGGSPBPPSS-SHHIIIIIHHH-TT---PPSBEEEEE---HHHHTTS-GGG--EEEEEEESS-----EESSSPPSSS--EE-TTHHHHHHHHHHHHTTTHHHHHHHHTT-TTTEEEEEEEEEEEEE-S-HHHHPPPPPPSSPPTTSPPB---TT-------SS---S-TT----EEEEEEEEEEETTEEEEEEEEEETTT--EEEEEEEEEEEEE-TT---/-PPBPSB-TT-PBPBHHHHT-EEEEETTEEEE-BPPP-TTTTTT---HHHHHHHHHHHHHTTS-TTEEEEEEEEEE-S---TTS--EEEEEEEEE-SSEEEEEEEEESSGGG--SEEEEEEEEE----S-EE-----HHHHTHHHHTT-TT-GGGSPBPPSS-SHHIIIIIHHH-TT---PPSBEEEEE---HHHHTTS-GGG--EEEEEEESS-----EESSSPPSSS--EE-TTHHHHHHHHHHHHTTTHHHHHHHHTT-TTTEEEEEEEEEEEEE-S-HHHH--PPPPSSPPTTSPPB---TT-------TT---S-TT----EEEEEEEEEEETTEEEEEEEEEETTT--EEEEEEEEEEEEE-TT---

Sequence (746 aa):
MTPIPYFDEQHRVLPFDRLMQLETIDDRTFRSVSKAYSPTGGENGTYGGHVFAQAAWAAAQTVDEGFLIHNITGWFTLSGNPAEHFVFTVHKIRDGFNYATRSVTVTQAAEKGTMFTCTCSFKKDESSPFDFQDRVDLKEKYRSVLEGKEEEPMEHPQSPSHDSVWFHEEYLPAHPEHFNPIPGLHLHKVDMKKHNESRPTIDRRQLIFYTLRGALPLPTAPYPPPDTGKMQLTRAANLHACAHLYASDRNSLFMVANLLERGRDFTRMASLAHTVIFHVGIRDLLMMPEPRIRHPNTHPTNFDEGGIPICNLEGETTGDRDGRKWFVQEAWVARAVEGRGLHTSRMWDYERGTHIATTIQDGLVRFRAGTKMMTPIPYFDEQHRVLPFDRLMQLETIDDRTFRSVSKAYSPTGGENGTYGGHVFAQAAWAAAQTVDEGFLIHNITGWFTLSGNPAEHFVFTVHKIRDGFNYATRSVTVTQAAEKGTMFTCTCSFKKDESSPFDFQDRVDLKEKYRSVLEGKEEEPMEHPQSPSHDSVWFHEEYLPAHPEHFNPIPGLHLHKVDMKKHNESRPTIDRRQLIFYTLRGALPLPTAPYPPPDTGKMQLTRAANLHACAHLYASDRNSLFMVANLLERGRDFTRMASLAHTVIFHVGIRDLLMMPEPRIRHPNTHPTNFDEGGIPICNLEGETTGDRDGRKWFVQEAWVARAVEGRGLHTSRMWDYERGTHIATTIQDGLVRFRAGTKM